Protein AF-A0A3P9DV36-F1 (afdb_monomer)

Nearest PDB structures (foldseek):
  5wjq-assembly1_D  TM=7.006E-01  e=1.259E-24  Mus musculus
  5v3j-assembly2_F  TM=6.143E-01  e=1.283E-23  Mus musculus
  5v3g-assembly1_A  TM=7.057E-01  e=1.547E-16  Homo sapiens
  2i13-assembly1_A  TM=8.626E-01  e=9.243E-15  Mus musculus
  2i13-assembly2_B  TM=9.226E-01  e=1.730E-13  Mus musculus

Sequence (529 aa):
KMAALHVQGCQLPDMLTMWRPANDQDEIYLCGTCGKKFNTAKNLNRHMKIHTGEKPHCCSTCGKRFHRKSHLTRHMQIHTGEKLHSCSTCGKRFNRKEHLKMHMEYHTGEKRYSCITCGKRYNVKSSLETHMKIHTSEKSHCCTTCGKSFSQKGQLNSHMRIHTGEKPHCCSTCGKRFTLKIYLTEHMKIHTGEKPHCCTTCGKSFSQKGQLNSHMRIHTGEKPYFCSICGERFNVVTNLKIHMKSHTSEKPHSCSTCGKRFSRKAHLTRHIQIHTGEKPHSCTTCGKSFIQKGQLNSHMRIHTSEKPYFCSICGERFNVVTNLKIHMKSHTSEKPHSCSTCGKRFSRKSHLTRHIQIHTGEKPHSCTTCGKSFIQKGQLNSHMRIHTSEKPYFCSICGERFNVVTNLKIHMKIHTSEKPHSCSTCGKRFSRKSHLTRHIQIHTGEKSHSCSTSRKRFTRKKYLNEHARIHAGEKPHSCSTCGKRFTIKAYLNEHMKIHTGEKPHSCDTCGKSFSQKGHLNRHVRIHTG

Secondary structure (DSSP, 8-state):
-------PPPPPPP-----PPSSSS---EE-TTT--EESSHHHHHHHHHHHS----EE-TTT--EESSHHHHHHHHHHHS----EE-TTT--EESSHHHHHHHHHHHS----EE-TTT--EESSHHHHHHHHTTTS-TT-EE-TTT--EESSHHHHHHHHHHHH----EE-TTT--EESSHHHHHHHHHHHH----EE-TTT--EESSHHHHHHHHHHHH----EE-TTT--EESSHHHHHHHHHHHS----EE-TTT--EESSHHHHHHHHHHHH----EE-TTT--EESSHHHHHHHHHHHS----EE-TTT--EESSHHHHHHHHHHHS----EE-TTT--EESSHHHHHHHHHHHH----EE-TTT--EESSHHHHHHHHHHHS----EE-TTT--EESSHHHHHHHHHHHT----EE-TTT--EESSHHHHHHHHHHHS----EE-SSSS-EESSHHHHHHHHHHHTT---EE-TTT--EESSHHHHHHHHHHHH----EE-TTT--EESSHHHHHHHHHHHH-

Solvent-accessible surface area (backbone atoms only — not comparable to full-atom values): 32040 Å² total; per-residue (Å²): 137,87,82,86,79,84,85,80,87,80,84,86,78,92,83,79,88,84,81,88,79,87,88,78,101,68,68,71,34,67,37,91,89,74,71,48,78,22,80,36,67,70,56,39,59,63,49,49,36,66,77,71,63,51,44,87,33,65,36,90,89,77,69,54,61,23,78,39,63,71,59,38,59,60,50,49,36,68,78,70,62,56,42,85,33,64,38,91,89,75,66,54,60,23,80,41,66,68,59,40,54,64,49,51,38,65,78,72,64,60,45,81,35,62,39,86,91,77,68,54,65,23,83,44,66,70,57,38,57,46,51,50,25,59,78,66,63,68,76,38,32,63,37,90,90,75,71,53,71,24,68,41,63,70,56,35,59,60,52,48,28,70,78,73,64,49,42,84,35,65,38,90,89,77,66,53,62,22,73,44,64,69,59,41,60,58,52,48,32,68,77,73,63,51,39,89,32,63,36,90,90,76,69,54,59,24,77,41,66,71,57,39,58,48,50,52,28,67,79,73,63,48,44,89,41,64,38,92,86,79,66,54,66,24,58,44,67,68,59,44,60,58,51,52,40,67,74,70,68,52,36,86,35,63,38,88,91,75,66,55,60,25,77,43,65,71,59,39,58,60,49,50,30,66,77,74,63,54,38,89,32,65,35,87,90,77,69,56,58,23,78,42,64,70,56,36,58,50,51,51,28,66,79,70,65,47,45,88,40,64,39,91,87,80,62,54,64,23,63,46,67,68,57,46,58,60,50,51,38,66,75,70,68,51,39,86,37,65,37,88,90,76,65,55,60,24,72,42,65,71,58,41,58,61,51,49,33,69,77,72,64,54,40,88,31,63,37,89,90,77,66,55,58,23,77,43,65,70,55,39,59,52,51,50,29,67,79,70,66,45,46,88,42,61,41,92,85,77,63,54,66,26,62,47,68,68,59,45,60,59,52,51,34,62,80,68,64,47,44,86,36,64,37,90,90,76,63,55,62,24,71,41,66,70,58,41,57,60,51,49,34,65,79,69,64,51,46,85,33,70,47,90,92,43,96,56,61,22,74,41,66,67,59,43,54,56,53,50,27,64,80,68,68,47,48,86,39,66,39,90,90,77,62,55,65,26,71,45,67,67,59,45,57,58,54,49,30,68,78,71,66,47,42,88,32,64,37,92,89,76,65,55,61,24,69,43,66,68,59,38,55,58,52,53,43,71,78,68,109

Foldseek 3Di:
DDDDDDDDDDDDDDDDDQDDDDDDPFRWDAAPVPGDTDRDPVVNVLVVCVVVVDFPDADPVPRDGHSDPVVNVLVVCVVVVDQPDADPVPRDGHSDPVVSVLVVCVVVVCQPDADPVPRDGHSDPVVSVLVVCQVPVVDWDADPVPGDTDSDPVVSVLVVCVVVVDFPAADPPPRDGHSDPVVSVLVVCVVVVDFPAADPVPRDGHSDPVVSVLVVCVVVVDFPDADPPPRDGHSDVVVNVLVVLVVVVPQVAADPVPRDGHSDPVVNVLVVCVVVVDFPAADPVPRDGHSDPVVNQLVVCVVVVDFPDADPPPRDGHSDVVVNVLVVLVVVVDQVAADPVPRDGHSDPVVNVLVVCVVVVDFPAADPVPRDGHSDPVVNVLVVCVVVVDFPDADPPPRDGHSDVVVNVLVVCVVVVDQPDADPVPRDGHSDPVVNVLVVCVVVVDQPAQAPVDRDGHSDPVVSVLVVCVVVVDFPDADPPPRDTHSDVVVSVLVVCVVVVDFPDADPVPRDTHSDVVVSVVVVVVVVD

pLDDT: mean 76.86, std 12.37, range [27.02, 90.94]

InterPro domains:
  IPR013087 Zinc finger C2H2-type [PF00096] (29-51)
  IPR013087 Zinc finger C2H2-type [PF00096] (59-79)
  IPR013087 Zinc finger C2H2-type [PF00096] (85-107)
  IPR013087 Zinc finger C2H2-type [PF00096] (113-135)
  IPR013087 Zinc finger C2H2-type [PF00096] (143-163)
  IPR013087 Zinc finger C2H2-type [PF00096] (171-191)
  IPR013087 Zinc finger C2H2-type [PF00096] (199-219)
  IPR013087 Zinc finger C2H2-type [PF00096] (225-247)
  IPR013087 Zinc finger C2H2-type [PF00096] (253-275)
  IPR013087 Zinc finger C2H2-type [PF00096] (281-303)
  IPR013087 Zinc finger C2H2-type [PF00096] (309-331)
  IPR013087 Zinc finger C2H2-type [PF00096] (337-359)
  IPR013087 Zinc finger C2H2-type [PF00096] (365-387)
  IPR013087 Zinc finger C2H2-type [PF00096] (393-415)
  IPR013087 Zinc finger C2H2-type [PF00096] (421-443)
  IPR013087 Zinc finger C2H2-type [PF00096] (477-499)
  IPR013087 Zinc finger C2H2-type [PF00096] (505-527)
  IPR013087 Zinc finger C2H2-type [PS00028] (31-51)
  IPR013087 Zinc finger C2H2-type [PS00028] (58-79)
  IPR013087 Zinc finger C2H2-type [PS00028] (87-107)

Structure (mmCIF, N/CA/C/O backbone):
data_AF-A0A3P9DV36-F1
#
_entry.id   AF-A0A3P9DV36-F1
#
loop_
_atom_site.group_PDB
_atom_site.id
_atom_site.type_symbol
_atom_site.label_atom_id
_atom_site.label_alt_id
_atom_site.label_comp_id
_atom_site.label_asym_id
_atom_site.label_entity_id
_atom_site.label_seq_id
_atom_site.pdbx_PDB_ins_code
_atom_site.Cartn_x
_atom_site.Cartn_y
_atom_site.Cartn_z
_atom_site.occupancy
_atom_site.B_iso_or_equiv
_atom_site.auth_seq_id
_atom_site.auth_comp_id
_atom_site.auth_asym_id
_atom_site.auth_atom_id
_atom_site.pdbx_PDB_model_num
ATOM 1 N N . LYS A 1 1 ? 20.690 34.496 -76.969 1.00 40.03 1 LYS A N 1
ATOM 2 C CA . LYS A 1 1 ? 22.115 34.127 -77.153 1.00 40.03 1 LYS A CA 1
ATOM 3 C C . LYS A 1 1 ? 22.240 32.619 -76.999 1.00 40.03 1 LYS A C 1
ATOM 5 O O . LYS A 1 1 ? 22.303 32.119 -75.885 1.00 40.03 1 LYS A O 1
ATOM 10 N N . MET A 1 2 ? 22.131 31.919 -78.126 1.00 30.75 2 MET A N 1
ATOM 11 C CA . MET A 1 2 ? 22.403 30.490 -78.242 1.00 30.75 2 MET A CA 1
ATOM 12 C C . MET A 1 2 ? 23.916 30.276 -78.165 1.00 30.75 2 MET A C 1
ATOM 14 O O . MET A 1 2 ? 24.657 31.028 -78.791 1.00 30.75 2 MET A O 1
ATOM 18 N N . ALA A 1 3 ? 24.363 29.274 -77.414 1.00 30.30 3 ALA A N 1
ATOM 19 C CA . ALA A 1 3 ? 25.736 28.791 -77.460 1.00 30.30 3 ALA A CA 1
ATOM 20 C C . ALA A 1 3 ? 25.689 27.317 -77.867 1.00 30.30 3 ALA A C 1
ATOM 22 O O . ALA A 1 3 ? 25.393 26.436 -77.061 1.00 30.30 3 ALA A O 1
ATOM 23 N N . ALA A 1 4 ? 25.911 27.091 -79.160 1.00 29.53 4 ALA A N 1
ATOM 24 C CA . ALA A 1 4 ? 26.224 25.794 -79.728 1.00 29.53 4 ALA A CA 1
ATOM 25 C C . ALA A 1 4 ? 27.660 25.424 -79.329 1.00 29.53 4 ALA A C 1
ATOM 27 O O . ALA A 1 4 ? 28.569 26.238 -79.480 1.00 29.53 4 ALA A O 1
ATOM 28 N N . LEU A 1 5 ? 27.868 24.204 -78.833 1.00 31.28 5 LEU A N 1
ATOM 29 C CA . LEU A 1 5 ? 29.197 23.617 -78.694 1.00 31.28 5 LEU A CA 1
ATOM 30 C C . LEU A 1 5 ? 29.317 22.453 -79.675 1.00 31.28 5 LEU A C 1
ATOM 32 O O . LEU A 1 5 ? 28.554 21.490 -79.638 1.00 31.28 5 LEU A O 1
ATOM 36 N N . HIS A 1 6 ? 30.274 22.632 -80.578 1.00 27.86 6 HIS A N 1
ATOM 37 C CA . HIS A 1 6 ? 30.703 21.735 -81.636 1.00 27.86 6 HIS A CA 1
ATOM 38 C C . HIS A 1 6 ? 31.051 20.341 -81.093 1.00 27.86 6 HIS A C 1
ATOM 40 O O . HIS A 1 6 ? 31.859 20.201 -80.177 1.00 27.86 6 HIS A O 1
ATOM 46 N N . VAL A 1 7 ? 30.484 19.304 -81.711 1.00 32.34 7 VAL A N 1
ATOM 47 C CA . VAL A 1 7 ? 30.941 17.917 -81.586 1.00 32.34 7 VAL A CA 1
ATOM 48 C C . VAL A 1 7 ? 32.097 17.727 -82.569 1.00 32.34 7 VAL A C 1
ATOM 50 O O . VAL A 1 7 ? 31.878 17.723 -83.778 1.00 32.34 7 VAL A O 1
ATOM 53 N N . GLN A 1 8 ? 33.324 17.589 -82.064 1.00 30.95 8 GLN A N 1
ATOM 54 C CA . GLN A 1 8 ? 34.452 17.057 -82.833 1.00 30.95 8 GLN A CA 1
ATOM 55 C C . GLN A 1 8 ? 34.438 15.529 -82.735 1.00 30.95 8 GLN A C 1
ATOM 57 O O . GLN A 1 8 ? 34.389 14.960 -81.643 1.00 30.95 8 GLN A O 1
ATOM 62 N N . GLY A 1 9 ? 34.431 14.875 -83.897 1.00 30.11 9 GLY A N 1
ATOM 63 C CA . GLY A 1 9 ? 34.486 13.426 -84.029 1.00 30.11 9 GLY A CA 1
ATOM 64 C C . GLY A 1 9 ? 35.858 12.873 -83.650 1.00 30.11 9 GLY A C 1
ATOM 65 O O . GLY A 1 9 ? 36.881 13.362 -84.119 1.00 30.11 9 GLY A O 1
ATOM 66 N N . CYS A 1 10 ? 35.865 11.817 -82.838 1.00 27.59 10 CYS A N 1
ATOM 67 C CA . CYS A 1 10 ? 37.030 10.961 -82.646 1.00 27.59 10 CYS A CA 1
ATOM 68 C C . CYS A 1 10 ? 36.866 9.700 -83.499 1.00 27.59 10 CYS A C 1
ATOM 70 O O . CYS A 1 10 ? 35.887 8.964 -83.357 1.00 27.59 10 CYS A O 1
ATOM 72 N N . GLN A 1 11 ? 37.838 9.477 -84.380 1.00 27.86 11 GLN A N 1
ATOM 73 C CA . GLN A 1 11 ? 38.011 8.276 -85.192 1.00 27.86 11 GLN A CA 1
ATOM 74 C C . GLN A 1 11 ? 38.231 7.033 -84.303 1.00 27.86 11 GLN A C 1
ATOM 76 O O . GLN A 1 11 ? 38.903 7.097 -83.273 1.00 27.86 11 GLN A O 1
ATOM 81 N N . LEU A 1 12 ? 37.648 5.902 -84.709 1.00 27.02 12 LEU A N 1
ATOM 82 C CA . LEU A 1 12 ? 37.860 4.568 -84.133 1.00 27.02 12 LEU A CA 1
ATOM 83 C C . LEU A 1 12 ? 39.258 4.038 -84.510 1.00 27.02 12 LEU A C 1
ATOM 85 O O . LEU A 1 12 ? 39.561 4.017 -85.700 1.00 27.02 12 LEU A O 1
ATOM 89 N N . PRO A 1 13 ? 40.078 3.538 -83.567 1.00 31.84 13 PRO A N 1
ATOM 90 C CA . PRO A 1 13 ? 41.228 2.704 -83.901 1.00 31.84 13 PRO A CA 1
ATOM 91 C C . PRO A 1 13 ? 40.815 1.226 -83.964 1.00 31.84 13 PRO A C 1
ATOM 93 O O . PRO A 1 13 ? 40.221 0.700 -83.017 1.00 31.84 13 PRO A O 1
ATOM 96 N N . ASP A 1 14 ? 41.169 0.556 -85.061 1.00 38.69 14 ASP A N 1
ATOM 97 C CA . ASP A 1 14 ? 41.085 -0.899 -85.228 1.00 38.69 14 ASP A CA 1
ATOM 98 C C . ASP A 1 14 ? 41.823 -1.630 -84.090 1.00 38.69 14 ASP A C 1
ATOM 100 O O . ASP A 1 14 ? 43.015 -1.423 -83.860 1.00 38.69 14 ASP A O 1
ATOM 104 N N . MET A 1 15 ? 41.114 -2.496 -83.356 1.00 38.19 15 MET A N 1
ATOM 105 C CA . MET A 1 15 ? 41.644 -3.236 -82.198 1.00 38.19 15 MET A CA 1
ATOM 106 C C . MET A 1 15 ? 41.352 -4.737 -82.288 1.00 38.19 15 MET A C 1
ATOM 108 O O . MET A 1 15 ? 40.668 -5.317 -81.442 1.00 38.19 15 MET A O 1
ATOM 112 N N . LEU A 1 16 ? 41.905 -5.382 -83.312 1.00 34.47 16 LEU A N 1
ATOM 113 C CA . LEU A 1 16 ? 41.983 -6.838 -83.411 1.00 34.47 16 LEU A CA 1
ATOM 114 C C . LEU A 1 16 ? 43.430 -7.235 -83.712 1.00 34.47 16 LEU A C 1
ATOM 116 O O . LEU A 1 16 ? 43.839 -7.337 -84.861 1.00 34.47 16 LEU A O 1
ATOM 120 N N . THR A 1 17 ? 44.224 -7.458 -82.665 1.00 42.03 17 THR A N 1
ATOM 121 C CA . THR A 1 17 ? 45.534 -8.102 -82.800 1.00 42.03 17 THR A CA 1
ATOM 122 C C . THR A 1 17 ? 45.384 -9.602 -82.558 1.00 42.03 17 THR A C 1
ATOM 124 O O . THR A 1 17 ? 45.153 -10.057 -81.438 1.00 42.03 17 THR A O 1
ATOM 127 N N . MET A 1 18 ? 45.479 -10.377 -83.640 1.00 34.94 18 MET A N 1
ATOM 128 C CA . MET A 1 18 ? 45.598 -11.835 -83.604 1.00 34.94 18 MET A CA 1
ATOM 129 C C . MET A 1 18 ? 47.074 -12.201 -83.425 1.00 34.94 18 MET A C 1
ATOM 131 O O . MET A 1 18 ? 47.920 -11.751 -84.192 1.00 34.94 18 MET A O 1
ATOM 135 N N . TRP A 1 19 ? 47.391 -13.030 -82.432 1.00 36.00 19 TRP A N 1
ATOM 136 C CA . TRP A 1 19 ? 48.706 -13.661 -82.303 1.00 36.00 19 TRP A CA 1
ATOM 137 C C . TRP A 1 19 ? 48.514 -15.173 -82.431 1.00 36.00 19 TRP A C 1
ATOM 139 O O . TRP A 1 19 ? 47.775 -15.758 -81.642 1.00 36.00 19 TRP A O 1
ATOM 149 N N . ARG A 1 20 ? 49.132 -15.787 -83.449 1.00 33.75 20 ARG A N 1
ATOM 150 C CA . ARG A 1 20 ? 49.151 -17.242 -83.677 1.00 33.75 20 ARG A CA 1
ATOM 151 C C . ARG A 1 20 ? 50.341 -17.867 -82.939 1.00 33.75 20 ARG A C 1
ATOM 153 O O . ARG A 1 20 ? 51.472 -17.508 -83.261 1.00 33.75 20 ARG A O 1
ATOM 160 N N . PRO A 1 21 ? 50.131 -18.857 -82.061 1.00 33.56 21 PRO A N 1
ATOM 161 C CA . PRO A 1 21 ? 51.112 -19.899 -81.796 1.00 33.56 21 PRO A CA 1
ATOM 162 C C . PRO A 1 21 ? 50.777 -21.158 -82.611 1.00 33.56 21 PRO A C 1
ATOM 164 O O . PRO A 1 21 ? 49.611 -21.468 -82.857 1.00 33.56 21 PRO A O 1
ATOM 167 N N . ALA A 1 22 ? 51.815 -21.868 -83.045 1.00 39.56 22 ALA A N 1
ATOM 168 C CA . ALA A 1 22 ? 51.717 -23.130 -83.768 1.00 39.56 22 ALA A CA 1
ATOM 169 C C . ALA A 1 22 ? 51.106 -24.245 -82.888 1.00 39.56 22 ALA A C 1
ATOM 171 O O . ALA A 1 22 ? 51.552 -24.436 -81.762 1.00 39.56 22 ALA A O 1
ATOM 172 N N . ASN A 1 23 ? 50.098 -24.937 -83.441 1.00 41.41 23 ASN A N 1
ATOM 173 C CA . ASN A 1 23 ? 49.486 -26.221 -83.049 1.00 41.41 23 ASN A CA 1
ATOM 174 C C . ASN A 1 23 ? 49.361 -26.559 -81.548 1.00 41.41 23 ASN A C 1
ATOM 176 O O . ASN A 1 23 ? 50.260 -27.149 -80.965 1.00 41.41 23 ASN A O 1
ATOM 180 N N . ASP A 1 24 ? 48.208 -26.255 -80.944 1.00 37.56 24 ASP A N 1
ATOM 181 C CA . ASP A 1 24 ? 47.139 -27.235 -80.653 1.00 37.56 24 ASP A CA 1
ATOM 182 C C . ASP A 1 24 ? 45.943 -26.508 -79.991 1.00 37.56 24 ASP A C 1
ATOM 184 O O . ASP A 1 24 ? 46.072 -25.820 -78.982 1.00 37.56 24 ASP A O 1
ATOM 188 N N . GLN A 1 25 ? 44.789 -26.592 -80.654 1.00 50.28 25 GLN A N 1
ATOM 189 C CA . GLN A 1 25 ? 43.391 -26.326 -80.261 1.00 50.28 25 GLN A CA 1
ATOM 190 C C . GLN A 1 25 ? 42.961 -25.529 -78.998 1.00 50.28 25 GLN A C 1
ATOM 192 O O . GLN A 1 25 ? 41.899 -25.817 -78.460 1.00 50.28 25 GLN A O 1
ATOM 197 N N . ASP A 1 26 ? 43.630 -24.443 -78.597 1.00 48.97 26 ASP A N 1
ATOM 198 C CA . ASP A 1 26 ? 43.016 -23.429 -77.711 1.00 48.97 26 ASP A CA 1
ATOM 199 C C . ASP A 1 26 ? 43.502 -21.997 -78.031 1.00 48.97 26 ASP A C 1
ATOM 201 O O . ASP A 1 26 ? 44.499 -21.504 -77.499 1.00 48.97 26 ASP A O 1
ATOM 205 N N . GLU A 1 27 ? 42.779 -21.277 -78.900 1.00 62.41 27 GLU A N 1
ATOM 206 C CA . GLU A 1 27 ? 43.030 -19.849 -79.146 1.00 62.41 27 GLU A CA 1
ATOM 207 C C . GLU A 1 27 ? 42.742 -19.012 -77.880 1.00 62.41 27 GLU A C 1
ATOM 209 O O . GLU A 1 27 ? 41.593 -18.837 -77.457 1.00 62.41 27 GLU A O 1
ATOM 214 N N . ILE A 1 28 ? 43.792 -18.446 -77.273 1.00 71.25 28 ILE A N 1
ATOM 215 C CA . ILE A 1 28 ? 43.682 -17.543 -76.119 1.00 71.25 28 ILE A CA 1
ATOM 216 C C . ILE A 1 28 ? 43.656 -16.086 -76.596 1.00 71.25 28 ILE A C 1
ATOM 218 O O . ILE A 1 28 ? 44.649 -15.526 -77.049 1.00 71.25 28 ILE A O 1
ATOM 222 N N . TYR A 1 29 ? 42.519 -15.432 -76.396 1.00 72.81 29 TYR A N 1
ATOM 223 C CA . TYR A 1 29 ? 42.259 -14.035 -76.718 1.00 72.81 29 TYR A CA 1
ATOM 224 C C . TYR A 1 29 ? 42.662 -13.122 -75.552 1.00 72.81 29 TYR A C 1
ATOM 226 O O . TYR A 1 29 ? 42.182 -13.285 -74.427 1.00 72.81 29 TYR A O 1
ATOM 234 N N . LEU A 1 30 ? 43.517 -12.132 -75.797 1.00 72.12 30 LEU A N 1
ATOM 235 C CA . LEU A 1 30 ? 44.008 -11.192 -74.783 1.00 72.12 30 LEU A CA 1
ATOM 236 C C . LEU A 1 30 ? 43.308 -9.833 -74.887 1.00 72.12 30 LEU A C 1
ATOM 238 O O . LEU A 1 30 ? 43.121 -9.285 -75.967 1.00 72.12 30 LEU A O 1
ATOM 242 N N . CYS A 1 31 ? 42.941 -9.256 -73.743 1.00 77.56 31 CYS A N 1
ATOM 243 C CA . CYS A 1 31 ? 42.447 -7.883 -73.677 1.00 77.56 31 CYS A CA 1
ATOM 244 C C . CYS A 1 31 ? 43.613 -6.892 -73.662 1.00 77.56 31 CYS A C 1
ATOM 246 O O . CYS A 1 31 ? 44.310 -6.796 -72.652 1.00 77.56 31 CYS A O 1
ATOM 248 N N . GLY A 1 32 ? 43.773 -6.111 -74.733 1.00 68.12 32 GLY A N 1
ATOM 249 C CA . GLY A 1 32 ? 44.834 -5.102 -74.848 1.00 68.12 32 GLY A CA 1
ATOM 250 C C . GLY A 1 32 ? 44.795 -4.010 -73.769 1.00 68.12 32 GLY A C 1
ATOM 251 O O . GLY A 1 32 ? 45.822 -3.425 -73.457 1.00 68.12 32 GLY A O 1
ATOM 252 N N . THR A 1 33 ? 43.642 -3.768 -73.132 1.00 69.44 33 THR A N 1
ATOM 253 C CA . THR A 1 33 ? 43.477 -2.709 -72.117 1.00 69.44 33 THR A CA 1
ATOM 254 C C . THR A 1 33 ? 43.777 -3.157 -70.685 1.00 69.44 33 THR A C 1
ATOM 256 O O . THR A 1 33 ? 44.035 -2.323 -69.824 1.00 69.44 33 THR A O 1
ATOM 259 N N . CYS A 1 34 ? 43.696 -4.457 -70.371 1.00 74.62 34 CYS A N 1
ATOM 260 C CA . CYS A 1 34 ? 43.932 -4.938 -68.999 1.00 74.62 34 CYS A CA 1
ATOM 261 C C . CYS A 1 34 ? 44.621 -6.308 -68.896 1.00 74.62 34 CYS A C 1
ATOM 263 O O . CYS A 1 34 ? 44.583 -6.930 -67.833 1.00 74.62 34 CYS A O 1
ATOM 265 N N . GLY A 1 35 ? 45.162 -6.825 -70.002 1.00 74.25 35 GLY A N 1
ATOM 266 C CA . GLY A 1 35 ? 45.959 -8.056 -70.062 1.00 74.25 35 GLY A CA 1
ATOM 267 C C . GLY A 1 35 ? 45.212 -9.353 -69.731 1.00 74.25 35 GLY A C 1
ATOM 268 O O . GLY A 1 35 ? 45.836 -10.390 -69.518 1.00 74.25 35 GLY A O 1
ATOM 269 N N . LYS A 1 36 ? 43.874 -9.336 -69.642 1.00 76.25 36 LYS A N 1
ATOM 270 C CA . LYS A 1 36 ? 43.096 -10.529 -69.265 1.00 76.25 36 LYS A CA 1
ATOM 271 C C . LYS A 1 36 ? 42.999 -11.513 -70.428 1.00 76.25 36 LYS A C 1
ATOM 273 O O . LYS A 1 36 ? 42.638 -11.115 -71.532 1.00 76.25 36 LYS A O 1
ATOM 278 N N . LYS A 1 37 ? 43.276 -12.787 -70.138 1.00 79.62 37 LYS A N 1
ATOM 279 C CA . LYS A 1 37 ? 43.168 -13.924 -71.061 1.00 79.62 37 LYS A CA 1
ATOM 280 C C . LYS A 1 37 ? 41.731 -14.445 -71.112 1.00 79.62 37 LYS A C 1
ATOM 282 O O . LYS A 1 37 ? 41.082 -14.597 -70.075 1.00 79.62 37 LYS A O 1
ATOM 287 N N . PHE A 1 38 ? 41.249 -14.742 -72.310 1.00 78.94 38 PHE A N 1
ATOM 288 C CA . PHE A 1 38 ? 39.931 -15.298 -72.583 1.00 78.94 38 PHE A CA 1
ATOM 289 C C . PHE A 1 38 ? 40.069 -16.468 -73.545 1.00 78.94 38 PHE A C 1
ATOM 291 O O . PHE A 1 38 ? 40.829 -16.411 -74.493 1.00 78.94 38 PHE A O 1
ATOM 298 N N . ASN A 1 39 ? 39.287 -17.512 -73.326 1.00 78.00 39 ASN A N 1
ATOM 299 C CA . ASN A 1 39 ? 39.301 -18.723 -74.146 1.00 78.00 39 ASN A CA 1
ATOM 300 C C . ASN A 1 39 ? 38.466 -18.626 -75.435 1.00 78.00 39 ASN A C 1
ATOM 302 O O . ASN A 1 39 ? 38.388 -19.580 -76.187 1.00 78.00 39 ASN A O 1
ATOM 306 N N . THR A 1 40 ? 37.751 -17.519 -75.661 1.00 76.62 40 THR A N 1
ATOM 307 C CA . THR A 1 40 ? 36.955 -17.300 -76.882 1.00 76.62 40 THR A CA 1
ATOM 308 C C . THR A 1 40 ? 36.861 -15.808 -77.203 1.00 76.62 40 THR A C 1
ATOM 310 O O . THR A 1 40 ? 36.706 -14.983 -76.289 1.00 76.62 40 THR A O 1
ATOM 313 N N . ALA A 1 41 ? 36.830 -15.458 -78.495 1.00 73.12 41 ALA A N 1
ATOM 314 C CA . ALA A 1 41 ? 36.637 -14.083 -78.972 1.00 73.12 41 ALA A CA 1
ATOM 315 C C . ALA A 1 41 ? 35.368 -13.442 -78.387 1.00 73.12 41 ALA A C 1
ATOM 317 O O . ALA A 1 41 ? 35.352 -12.285 -77.969 1.00 73.12 41 ALA A O 1
ATOM 318 N N . LYS A 1 42 ? 34.289 -14.227 -78.262 1.00 76.75 42 LYS A N 1
ATOM 319 C CA . LYS A 1 42 ? 33.009 -13.799 -77.672 1.00 76.75 42 LYS A CA 1
ATOM 320 C C . LYS A 1 42 ? 33.150 -13.378 -76.205 1.00 76.75 42 LYS A C 1
ATOM 322 O O . LYS A 1 42 ? 32.475 -12.443 -75.761 1.00 76.75 42 LYS A O 1
ATOM 327 N N . ASN A 1 43 ? 34.005 -14.055 -75.437 1.00 75.00 43 ASN A N 1
ATOM 328 C CA . ASN A 1 43 ? 34.260 -13.720 -74.038 1.00 75.00 43 ASN A CA 1
ATOM 329 C C . ASN A 1 43 ? 35.116 -12.456 -73.905 1.00 75.00 43 ASN A C 1
ATOM 331 O O . ASN A 1 43 ? 34.801 -11.635 -73.036 1.00 75.00 43 ASN A O 1
ATOM 335 N N . LEU A 1 44 ? 36.105 -12.279 -74.791 1.00 75.56 44 LEU A N 1
ATOM 336 C CA . LEU A 1 44 ? 36.891 -11.051 -74.892 1.00 75.56 44 LEU A CA 1
ATOM 337 C C . LEU A 1 44 ? 36.002 -9.860 -75.291 1.00 75.56 44 LEU A C 1
ATOM 339 O O . LEU A 1 44 ? 35.911 -8.901 -74.531 1.00 75.56 44 LEU A O 1
ATOM 343 N N . ASN A 1 45 ? 35.227 -9.957 -76.376 1.00 72.69 45 ASN A N 1
ATOM 344 C CA . ASN A 1 45 ? 34.303 -8.898 -76.817 1.00 72.69 45 ASN A CA 1
ATOM 345 C C . ASN A 1 45 ? 33.268 -8.527 -75.745 1.00 72.69 45 ASN A C 1
ATOM 347 O O . ASN A 1 45 ? 32.929 -7.361 -75.544 1.00 72.69 45 ASN A O 1
ATOM 351 N N . ARG A 1 46 ? 32.783 -9.506 -74.973 1.00 74.25 46 ARG A N 1
ATOM 352 C CA . ARG A 1 46 ? 31.906 -9.241 -73.822 1.00 74.25 46 ARG A CA 1
ATOM 353 C C . ARG A 1 46 ? 32.627 -8.532 -72.673 1.00 74.25 46 ARG A C 1
ATOM 355 O O . ARG A 1 46 ? 31.979 -7.809 -71.917 1.00 74.25 46 ARG A O 1
ATOM 362 N N . HIS A 1 47 ? 33.916 -8.794 -72.487 1.00 76.12 47 HIS A N 1
ATOM 363 C CA . HIS A 1 47 ? 34.743 -8.118 -71.496 1.00 76.12 47 HIS A CA 1
ATOM 364 C C . HIS A 1 47 ? 35.084 -6.684 -71.920 1.00 76.12 47 HIS A C 1
ATOM 366 O O . HIS A 1 47 ? 35.024 -5.801 -71.067 1.00 76.12 47 HIS A O 1
ATOM 372 N N . MET A 1 48 ? 35.316 -6.431 -73.213 1.00 71.00 48 MET A N 1
ATOM 373 C CA . MET A 1 48 ? 35.587 -5.087 -73.747 1.00 71.00 48 MET A CA 1
ATOM 374 C C . MET A 1 48 ? 34.470 -4.081 -73.430 1.00 71.00 48 MET A C 1
ATOM 376 O O . MET A 1 48 ? 34.757 -2.921 -73.151 1.00 71.00 48 MET A O 1
ATOM 380 N N . LYS A 1 49 ? 33.214 -4.537 -73.301 1.00 74.88 49 LYS A N 1
ATOM 381 C CA . LYS A 1 49 ? 32.065 -3.714 -72.853 1.00 74.88 49 LYS A CA 1
ATOM 382 C C . LYS A 1 49 ? 32.201 -3.117 -71.446 1.00 74.88 49 LYS A C 1
ATOM 384 O O . LYS A 1 49 ? 31.413 -2.258 -71.056 1.00 74.88 49 LYS A O 1
ATOM 389 N N . ILE A 1 50 ? 33.155 -3.604 -70.649 1.00 70.75 50 ILE A N 1
ATOM 390 C CA . ILE A 1 50 ? 33.499 -3.025 -69.344 1.00 70.75 50 ILE A CA 1
ATOM 391 C C . ILE A 1 50 ? 34.354 -1.767 -69.537 1.00 70.75 50 ILE A C 1
ATOM 393 O O . ILE A 1 50 ? 34.132 -0.789 -68.829 1.00 70.75 50 ILE A O 1
ATOM 397 N N . HIS A 1 51 ? 35.277 -1.787 -70.502 1.00 68.50 51 HIS A N 1
ATOM 398 C CA . HIS A 1 51 ? 36.177 -0.672 -70.807 1.00 68.50 51 HIS A CA 1
ATOM 399 C C . HIS A 1 51 ? 35.476 0.424 -71.609 1.00 68.50 51 HIS A C 1
ATOM 401 O O . HIS A 1 51 ? 35.633 1.596 -71.295 1.00 68.50 51 HIS A O 1
ATOM 407 N N . THR A 1 52 ? 34.616 0.056 -72.562 1.00 68.44 52 THR A N 1
ATOM 408 C CA . THR A 1 52 ? 33.815 1.026 -73.335 1.00 68.44 52 THR A CA 1
ATOM 409 C C . THR A 1 52 ? 32.635 1.608 -72.548 1.00 68.44 52 THR A C 1
ATOM 411 O O . THR A 1 52 ? 31.946 2.507 -73.017 1.00 68.44 52 THR A O 1
ATOM 414 N N . GLY A 1 53 ? 32.347 1.082 -71.351 1.00 65.69 53 GLY A N 1
ATOM 415 C CA . GLY A 1 53 ? 31.232 1.530 -70.514 1.00 65.69 53 GLY A CA 1
ATOM 416 C C . GLY A 1 53 ? 29.836 1.178 -71.050 1.00 65.69 53 GLY A C 1
ATOM 417 O O . GLY A 1 53 ? 28.837 1.482 -70.389 1.00 65.69 53 GLY A O 1
ATOM 418 N N . GLU A 1 54 ? 29.735 0.493 -72.192 1.00 67.62 54 GLU A N 1
ATOM 419 C CA . GLU A 1 54 ? 28.469 0.141 -72.833 1.00 67.62 54 GLU A CA 1
ATOM 420 C C . GLU A 1 54 ? 27.604 -0.754 -71.941 1.00 67.62 54 GLU A C 1
ATOM 422 O O . GLU A 1 54 ? 27.930 -1.912 -71.671 1.00 67.62 54 GLU A O 1
ATOM 427 N N . LYS A 1 55 ? 26.437 -0.251 -71.522 1.00 75.25 55 LYS A N 1
ATOM 428 C CA . LYS A 1 55 ? 25.423 -1.001 -70.757 1.00 75.25 55 LYS A CA 1
ATOM 429 C C . LYS A 1 55 ? 24.125 -1.112 -71.572 1.00 75.25 55 LYS A C 1
ATOM 431 O O . LYS A 1 55 ? 23.208 -0.313 -71.349 1.00 75.25 55 LYS A O 1
ATOM 436 N N . PRO A 1 56 ? 24.018 -2.073 -72.513 1.00 75.44 56 PRO A N 1
ATOM 437 C CA . PRO A 1 56 ? 22.903 -2.146 -73.464 1.00 75.44 56 PRO A CA 1
ATOM 438 C C . PRO A 1 56 ? 21.557 -2.484 -72.818 1.00 75.44 56 PRO A C 1
ATOM 440 O O . PRO A 1 56 ? 20.509 -2.207 -73.382 1.00 75.44 56 PRO A O 1
ATOM 443 N N . HIS A 1 57 ? 21.564 -3.093 -71.632 1.00 77.38 57 HIS A N 1
ATOM 444 C CA . HIS A 1 57 ? 20.349 -3.616 -71.017 1.00 77.38 57 HIS A CA 1
ATOM 445 C C . HIS A 1 57 ? 19.882 -2.701 -69.886 1.00 77.38 57 HIS A C 1
ATOM 447 O O . HIS A 1 57 ? 20.530 -2.641 -68.843 1.00 77.38 57 HIS A O 1
ATOM 453 N N . CYS A 1 58 ? 18.766 -1.998 -70.075 1.00 72.12 58 CYS A N 1
ATOM 454 C CA . CYS A 1 58 ? 18.188 -1.086 -69.087 1.00 72.12 58 CYS A CA 1
ATOM 455 C C . CYS A 1 58 ? 17.051 -1.751 -68.296 1.00 72.12 58 CYS A C 1
ATOM 457 O O . CYS A 1 58 ? 16.242 -2.486 -68.857 1.00 72.12 58 CYS A O 1
ATOM 459 N N . CYS A 1 59 ? 16.984 -1.487 -66.993 1.00 74.81 59 CYS A N 1
ATOM 460 C CA . CYS A 1 59 ? 15.832 -1.821 -66.168 1.00 74.81 59 CYS A CA 1
ATOM 461 C C . CYS A 1 59 ? 14.748 -0.757 -66.330 1.00 74.81 59 CYS A C 1
ATOM 463 O O . CYS A 1 59 ? 14.941 0.381 -65.907 1.00 74.81 59 CYS A O 1
ATOM 465 N N . SER A 1 60 ? 13.595 -1.147 -66.871 1.00 71.38 60 SER A N 1
ATOM 466 C CA . SER A 1 60 ? 12.434 -0.267 -67.052 1.00 71.38 60 SER A CA 1
ATOM 467 C C . SER A 1 60 ? 11.863 0.271 -65.734 1.00 71.38 60 SER A C 1
ATOM 469 O O . SER A 1 60 ? 11.285 1.348 -65.721 1.00 71.38 60 SER A O 1
ATOM 471 N N . THR A 1 61 ? 12.063 -0.430 -64.613 1.00 66.75 61 THR A N 1
ATOM 472 C CA . THR A 1 61 ? 11.508 -0.044 -63.303 1.00 66.75 61 THR A CA 1
ATOM 473 C C . THR A 1 61 ? 12.377 0.950 -62.524 1.00 66.75 61 THR A C 1
ATOM 475 O O . THR A 1 61 ? 11.858 1.708 -61.715 1.00 66.75 61 THR A O 1
ATOM 478 N N . CYS A 1 62 ? 13.705 0.953 -62.702 1.00 67.38 62 CYS A N 1
ATOM 479 C CA . CYS A 1 62 ? 14.599 1.820 -61.910 1.00 67.38 62 CYS A CA 1
ATOM 480 C C . CYS A 1 62 ? 15.737 2.481 -62.700 1.00 67.38 62 CYS A C 1
ATOM 482 O O . CYS A 1 62 ? 16.656 3.041 -62.101 1.00 67.38 62 CYS A O 1
ATOM 484 N N . GLY A 1 63 ? 15.734 2.356 -64.029 1.00 70.88 63 GLY A N 1
ATOM 485 C CA . GLY A 1 63 ? 16.713 2.976 -64.925 1.00 70.88 63 GLY A CA 1
ATOM 486 C C . GLY A 1 63 ? 18.132 2.396 -64.852 1.00 70.88 63 GLY A C 1
ATOM 487 O O . GLY A 1 63 ? 19.026 2.853 -65.564 1.00 70.88 63 GLY A O 1
ATOM 488 N N . LYS A 1 64 ? 18.391 1.384 -64.008 1.00 70.06 64 LYS A N 1
ATOM 489 C CA . LYS A 1 64 ? 19.731 0.783 -63.887 1.00 70.06 64 LYS A CA 1
ATOM 490 C C . LYS A 1 64 ? 20.109 0.027 -65.155 1.00 70.06 64 LYS A C 1
ATOM 492 O O . LYS A 1 64 ? 19.375 -0.852 -65.603 1.00 70.06 64 LYS A O 1
ATOM 497 N N . ARG A 1 65 ? 21.293 0.327 -65.692 1.00 73.44 65 ARG A N 1
ATOM 498 C CA . ARG A 1 65 ? 21.825 -0.298 -66.909 1.00 73.44 65 ARG A CA 1
ATOM 499 C C . ARG A 1 65 ? 22.836 -1.405 -66.589 1.00 73.44 65 ARG A C 1
ATOM 501 O O . ARG A 1 65 ? 23.617 -1.293 -65.643 1.00 73.44 65 ARG A O 1
ATOM 508 N N . PHE A 1 66 ? 22.846 -2.463 -67.395 1.00 78.69 66 PHE A N 1
ATOM 509 C CA . PHE A 1 66 ? 23.665 -3.661 -67.228 1.00 78.69 66 PHE A CA 1
ATOM 510 C C . PHE A 1 66 ? 24.370 -4.048 -68.532 1.00 78.69 66 PHE A C 1
ATOM 512 O O . PHE A 1 66 ? 23.806 -3.956 -69.620 1.00 78.69 66 PHE A O 1
ATOM 519 N N . HIS A 1 67 ? 25.589 -4.574 -68.404 1.00 73.25 67 HIS A N 1
ATOM 520 C CA . HIS A 1 67 ? 26.384 -5.086 -69.529 1.00 73.25 67 HIS A CA 1
ATOM 521 C C . HIS A 1 67 ? 25.884 -6.440 -70.073 1.00 73.25 67 HIS A C 1
ATOM 523 O O . HIS A 1 67 ? 26.312 -6.875 -71.136 1.00 73.25 67 HIS A O 1
ATOM 529 N N . ARG A 1 68 ? 25.018 -7.153 -69.333 1.00 75.31 68 ARG A N 1
ATOM 530 C CA . ARG A 1 68 ? 24.507 -8.487 -69.708 1.00 75.31 68 ARG A CA 1
ATOM 531 C C . ARG A 1 68 ? 23.008 -8.606 -69.442 1.00 75.31 68 ARG A C 1
ATOM 533 O O . ARG A 1 68 ? 22.563 -8.253 -68.348 1.00 75.31 68 ARG A O 1
ATOM 540 N N . LYS A 1 69 ? 22.264 -9.208 -70.380 1.00 75.81 69 LYS A N 1
ATOM 541 C CA . LYS A 1 69 ? 20.827 -9.508 -70.229 1.00 75.81 69 LYS A CA 1
ATOM 542 C C . LYS A 1 69 ? 20.551 -10.360 -68.987 1.00 75.81 69 LYS A C 1
ATOM 544 O O . LYS A 1 69 ? 19.680 -10.013 -68.207 1.00 75.81 69 LYS A O 1
ATOM 549 N N . SER A 1 70 ? 21.374 -11.375 -68.710 1.00 76.19 70 SER A N 1
ATOM 550 C CA . SER A 1 70 ? 21.247 -12.211 -67.501 1.00 76.19 70 SER A CA 1
ATOM 551 C C . SER A 1 70 ? 21.396 -11.431 -66.187 1.00 76.19 70 SER A C 1
ATOM 553 O O . SER A 1 70 ? 20.779 -11.777 -65.181 1.00 76.19 70 SER A O 1
ATOM 555 N N . HIS A 1 71 ? 22.188 -10.354 -66.173 1.00 78.94 71 HIS A N 1
ATOM 556 C CA . HIS A 1 71 ? 22.317 -9.484 -65.004 1.00 78.94 71 HIS A CA 1
ATOM 557 C C . HIS A 1 71 ? 21.092 -8.589 -64.827 1.00 78.94 71 HIS A C 1
ATOM 559 O O . HIS A 1 71 ? 20.681 -8.386 -63.686 1.00 78.94 71 HIS A O 1
ATOM 565 N N . LEU A 1 72 ? 20.506 -8.111 -65.930 1.00 77.75 72 LEU A N 1
ATOM 566 C CA . LEU A 1 72 ? 19.228 -7.408 -65.914 1.00 77.75 72 LEU A CA 1
ATOM 567 C C . LEU A 1 72 ? 18.103 -8.340 -65.445 1.00 77.75 72 LEU A C 1
ATOM 569 O O . LEU A 1 72 ? 17.427 -8.001 -64.487 1.00 77.75 72 LEU A O 1
ATOM 573 N N . THR A 1 73 ? 17.956 -9.539 -66.016 1.00 75.25 73 THR A N 1
ATOM 574 C CA . THR A 1 73 ? 16.945 -10.529 -65.590 1.00 75.25 73 THR A CA 1
ATOM 575 C C . THR A 1 73 ? 17.057 -10.838 -64.095 1.00 75.25 73 THR A C 1
ATOM 577 O O . THR A 1 73 ? 16.069 -10.805 -63.370 1.00 75.25 73 THR A O 1
ATOM 580 N N . ARG A 1 74 ? 18.280 -11.032 -63.586 1.00 74.00 74 ARG A N 1
ATOM 581 C CA . ARG A 1 74 ? 18.531 -11.206 -62.147 1.00 74.00 74 ARG A CA 1
ATOM 582 C C . ARG A 1 74 ? 18.223 -9.955 -61.320 1.00 74.00 74 ARG A C 1
ATOM 584 O O . ARG A 1 74 ? 17.856 -10.061 -60.155 1.00 74.00 74 ARG A O 1
ATOM 591 N N . HIS A 1 75 ? 18.431 -8.768 -61.878 1.00 75.81 75 HIS A N 1
ATOM 592 C CA . HIS A 1 75 ? 18.069 -7.517 -61.225 1.00 75.81 75 HIS A CA 1
ATOM 593 C C . HIS A 1 75 ? 16.548 -7.327 -61.166 1.00 75.81 75 HIS A C 1
ATOM 595 O O . HIS A 1 75 ? 16.055 -6.860 -60.144 1.00 75.81 75 HIS A O 1
ATOM 601 N N . MET A 1 76 ? 15.806 -7.752 -62.194 1.00 69.75 76 MET A N 1
ATOM 602 C CA . MET A 1 76 ? 14.340 -7.683 -62.221 1.00 69.75 76 MET A CA 1
ATOM 603 C C . MET A 1 76 ? 13.692 -8.492 -61.090 1.00 69.75 76 MET A C 1
ATOM 605 O O . MET A 1 76 ? 12.679 -8.058 -60.554 1.00 69.75 76 MET A O 1
ATOM 609 N N . GLN A 1 77 ? 14.337 -9.567 -60.619 1.00 70.56 77 GLN A N 1
ATOM 610 C CA . GLN A 1 77 ? 13.907 -10.333 -59.435 1.00 70.56 77 GLN A CA 1
ATOM 611 C C . GLN A 1 77 ? 13.856 -9.498 -58.138 1.00 70.56 77 GLN A C 1
ATOM 613 O O . GLN A 1 77 ? 13.247 -9.909 -57.152 1.00 70.56 77 GLN A O 1
ATOM 618 N N . ILE A 1 78 ? 14.515 -8.331 -58.101 1.00 65.44 78 ILE A N 1
ATOM 619 C CA . ILE A 1 78 ? 14.439 -7.391 -56.972 1.00 65.44 78 ILE A CA 1
ATOM 620 C C . ILE A 1 78 ? 13.106 -6.632 -56.989 1.00 65.44 78 ILE A C 1
ATOM 622 O O . ILE A 1 78 ? 12.563 -6.365 -55.921 1.00 65.44 78 ILE A O 1
ATOM 626 N N . HIS A 1 79 ? 12.582 -6.317 -58.178 1.00 65.38 79 HIS A N 1
ATOM 627 C CA . HIS A 1 79 ? 11.324 -5.582 -58.351 1.00 65.38 79 HIS A CA 1
ATOM 628 C C . HIS A 1 79 ? 10.109 -6.500 -58.264 1.00 65.38 79 HIS A C 1
ATOM 630 O O . HIS A 1 79 ? 9.123 -6.138 -57.637 1.00 65.38 79 HIS A O 1
ATOM 636 N N . THR A 1 80 ? 10.198 -7.710 -58.824 1.00 63.75 80 THR A N 1
ATOM 637 C CA . THR A 1 80 ? 9.112 -8.704 -58.752 1.00 63.75 80 THR A CA 1
ATOM 638 C C . THR A 1 80 ? 9.029 -9.395 -57.388 1.00 63.75 80 THR A C 1
ATOM 640 O O . THR A 1 80 ? 8.040 -10.050 -57.078 1.00 63.75 80 THR A O 1
ATOM 643 N N . GLY A 1 81 ? 10.070 -9.280 -56.551 1.00 59.31 81 GLY A N 1
ATOM 644 C CA . GLY A 1 81 ? 10.132 -9.942 -55.244 1.00 59.31 81 GLY A CA 1
ATOM 645 C C . GLY A 1 81 ? 10.248 -11.471 -55.320 1.00 59.31 81 GLY A C 1
ATOM 646 O O . GLY A 1 81 ? 10.215 -12.141 -54.281 1.00 59.31 81 GLY A O 1
ATOM 647 N N . GLU A 1 82 ? 10.418 -12.032 -56.520 1.00 61.16 82 GLU A N 1
ATOM 648 C CA . GLU A 1 82 ? 10.486 -13.468 -56.769 1.00 61.16 82 GLU A CA 1
ATOM 649 C C . GLU A 1 82 ? 11.729 -14.085 -56.121 1.00 61.16 82 GLU A C 1
ATOM 651 O O . GLU A 1 82 ? 12.866 -13.992 -56.589 1.00 61.16 82 GLU A O 1
ATOM 656 N N . LYS A 1 83 ? 11.503 -14.761 -54.998 1.00 64.88 83 LYS A N 1
ATOM 657 C CA . LYS A 1 83 ? 12.501 -15.582 -54.316 1.00 64.88 83 LYS A CA 1
ATOM 658 C C . LYS A 1 83 ? 12.176 -17.049 -54.585 1.00 64.88 83 LYS A C 1
ATOM 660 O O . LYS A 1 83 ? 11.428 -17.676 -53.830 1.00 64.88 83 LYS A O 1
ATOM 665 N N . LEU A 1 84 ? 12.705 -17.559 -55.694 1.00 66.69 84 LEU A N 1
ATOM 666 C CA . LEU A 1 84 ? 12.412 -18.889 -56.252 1.00 66.69 84 LEU A CA 1
ATOM 667 C C . LEU A 1 84 ? 12.900 -20.053 -55.378 1.00 66.69 84 LEU A C 1
ATOM 669 O O . LEU A 1 84 ? 12.391 -21.160 -55.487 1.00 66.69 84 LEU A O 1
ATOM 673 N N . HIS A 1 85 ? 13.872 -19.820 -54.496 1.00 72.75 85 HIS A N 1
ATOM 674 C CA . HIS A 1 85 ? 14.511 -20.887 -53.731 1.00 72.75 85 HIS A CA 1
ATOM 675 C C . HIS A 1 85 ? 14.149 -20.779 -52.249 1.00 72.75 85 HIS A C 1
ATOM 677 O O . HIS A 1 85 ? 14.666 -19.914 -51.544 1.00 72.75 85 HIS A O 1
ATOM 683 N N . SER A 1 86 ? 13.257 -21.638 -51.760 1.00 65.75 86 SER A N 1
ATOM 684 C CA . SER A 1 86 ? 12.836 -21.681 -50.355 1.00 65.75 86 SER A CA 1
ATOM 685 C C . SER A 1 86 ? 13.623 -22.705 -49.542 1.00 65.75 86 SER A C 1
ATOM 687 O O . SER A 1 86 ? 13.887 -23.815 -49.991 1.00 65.75 86 SER A O 1
ATOM 689 N N . CYS A 1 87 ? 13.963 -22.336 -48.311 1.00 70.06 87 CYS A N 1
ATOM 690 C CA . CYS A 1 87 ? 14.472 -23.254 -47.304 1.00 70.06 87 CYS A CA 1
ATOM 691 C C . CYS A 1 87 ? 13.319 -24.065 -46.710 1.00 70.06 87 CYS A C 1
ATOM 693 O O . CYS A 1 87 ? 12.414 -23.483 -46.112 1.00 70.06 87 CYS A O 1
ATOM 695 N N . SER A 1 88 ? 13.387 -25.390 -46.824 1.00 65.69 88 SER A N 1
ATOM 696 C CA . SER A 1 88 ? 12.410 -26.317 -46.241 1.00 65.69 88 SER A CA 1
ATOM 697 C C . SER A 1 88 ? 12.394 -26.289 -44.708 1.00 65.69 88 SER A C 1
ATOM 699 O O . SER A 1 88 ? 11.347 -26.480 -44.107 1.00 65.69 88 SER A O 1
ATOM 701 N N . THR A 1 89 ? 13.523 -25.976 -44.062 1.00 59.59 89 THR A N 1
ATOM 702 C CA . THR A 1 89 ? 13.660 -26.010 -42.593 1.00 59.59 89 THR A CA 1
ATOM 703 C C . THR A 1 89 ? 13.146 -24.750 -41.886 1.00 59.59 89 THR A C 1
ATOM 705 O O . THR A 1 89 ? 12.688 -24.825 -40.752 1.00 59.59 89 THR A O 1
ATOM 708 N N . CYS A 1 90 ? 13.225 -23.566 -42.508 1.00 59.75 90 CYS A N 1
ATOM 709 C CA . CYS A 1 90 ? 12.797 -22.313 -41.855 1.00 59.75 90 CYS A CA 1
ATOM 710 C C . CYS A 1 90 ? 11.987 -21.356 -42.738 1.00 59.75 90 CYS A C 1
ATOM 712 O O . CYS A 1 90 ? 11.787 -20.196 -42.369 1.00 59.75 90 CYS A O 1
ATOM 714 N N . GLY A 1 91 ? 11.577 -21.796 -43.929 1.00 60.53 91 GLY A N 1
ATOM 715 C CA . GLY A 1 91 ? 10.723 -21.030 -44.840 1.00 60.53 91 GLY A CA 1
ATOM 716 C C . GLY A 1 91 ? 11.378 -19.793 -45.469 1.00 60.53 91 GLY A C 1
ATOM 717 O O . GLY A 1 91 ? 10.738 -19.077 -46.239 1.00 60.53 91 GLY A O 1
ATOM 718 N N . LYS A 1 92 ? 12.656 -19.502 -45.178 1.00 61.34 92 LYS A N 1
ATOM 719 C CA . LYS A 1 92 ? 13.364 -18.360 -45.776 1.00 61.34 92 LYS A CA 1
ATOM 720 C C . LYS A 1 92 ? 13.535 -18.561 -47.277 1.00 61.34 92 LYS A C 1
ATOM 722 O O . LYS A 1 92 ? 14.048 -19.586 -47.715 1.00 61.34 92 LYS A O 1
ATOM 727 N N . ARG A 1 93 ? 13.147 -17.552 -48.057 1.00 66.12 93 ARG A N 1
ATOM 728 C CA . ARG A 1 93 ? 13.242 -17.562 -49.520 1.00 66.12 93 ARG A CA 1
ATOM 729 C C . ARG A 1 93 ? 14.454 -16.760 -50.005 1.00 66.12 93 ARG A C 1
ATOM 731 O O . ARG A 1 93 ? 14.738 -15.674 -49.491 1.00 66.12 93 ARG A O 1
ATOM 738 N N . PHE A 1 94 ? 15.136 -17.277 -51.018 1.00 72.69 94 PHE A N 1
ATOM 739 C CA . PHE A 1 94 ? 16.347 -16.741 -51.631 1.00 72.69 94 PHE A CA 1
ATOM 740 C C . PHE A 1 9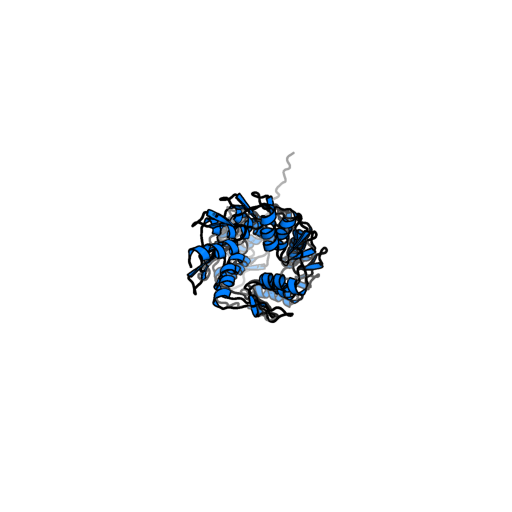4 ? 16.141 -16.574 -53.137 1.00 72.69 94 PHE A C 1
ATOM 742 O O . PHE A 1 94 ? 15.429 -17.341 -53.780 1.00 72.69 94 PHE A O 1
ATOM 749 N N . ASN A 1 95 ? 16.795 -15.566 -53.707 1.00 67.75 95 ASN A N 1
ATOM 750 C CA . ASN A 1 95 ? 16.789 -15.301 -55.148 1.00 67.75 95 ASN A CA 1
ATOM 751 C C . ASN A 1 95 ? 17.880 -16.076 -55.910 1.00 67.75 95 ASN A C 1
ATOM 753 O O . ASN A 1 95 ? 17.933 -16.019 -57.131 1.00 67.75 95 ASN A O 1
ATOM 757 N N . ARG A 1 96 ? 18.770 -16.790 -55.205 1.00 71.62 96 ARG A N 1
ATOM 758 C CA . ARG A 1 96 ? 19.832 -17.610 -55.806 1.00 71.62 96 ARG A CA 1
ATOM 759 C C . ARG A 1 96 ? 19.958 -18.950 -55.093 1.00 71.62 96 ARG A C 1
ATOM 761 O O . ARG A 1 96 ? 19.993 -18.984 -53.861 1.00 71.62 96 ARG A O 1
ATOM 768 N N . LYS A 1 97 ? 20.112 -20.025 -55.870 1.00 72.50 97 LYS A N 1
ATOM 769 C CA . LYS A 1 97 ? 20.341 -21.391 -55.371 1.00 72.50 97 LYS A CA 1
ATOM 770 C C . LYS A 1 97 ? 21.607 -21.491 -54.510 1.00 72.50 97 LYS A C 1
ATOM 772 O O . LYS A 1 97 ? 21.578 -22.130 -53.468 1.00 72.50 97 LYS A O 1
ATOM 777 N N . GLU A 1 98 ? 22.680 -20.790 -54.877 1.00 72.19 98 GLU A N 1
ATOM 778 C CA . GLU A 1 98 ? 23.926 -20.713 -54.089 1.00 72.19 98 GLU A CA 1
ATOM 779 C C . GLU A 1 98 ? 23.707 -20.106 -52.696 1.00 72.19 98 GLU A C 1
ATOM 781 O O . GLU A 1 98 ? 24.232 -20.604 -51.704 1.00 72.19 98 GLU A O 1
ATOM 786 N N . HIS A 1 99 ? 22.888 -19.053 -52.598 1.00 71.69 99 HIS A N 1
ATOM 787 C CA . HIS A 1 99 ? 22.566 -18.423 -51.316 1.00 71.69 99 HIS A CA 1
ATOM 788 C C . HIS A 1 99 ? 21.670 -19.314 -50.453 1.00 71.69 99 HIS A C 1
ATOM 790 O O . HIS A 1 99 ? 21.820 -19.309 -49.233 1.00 71.69 99 HIS A O 1
ATOM 796 N N . LEU A 1 100 ? 20.767 -20.087 -51.071 1.00 72.50 100 LEU A N 1
ATOM 797 C CA . LEU A 1 100 ? 20.024 -21.130 -50.368 1.00 72.50 100 LEU A CA 1
ATOM 798 C C . LEU A 1 100 ? 20.980 -22.222 -49.866 1.00 72.50 100 LEU A C 1
ATOM 800 O O . LEU A 1 100 ? 20.901 -22.568 -48.697 1.00 72.50 100 LEU A O 1
ATOM 804 N N . LYS A 1 101 ? 21.922 -22.705 -50.688 1.00 70.94 101 LYS A N 1
ATOM 805 C CA . LYS A 1 101 ? 22.919 -23.717 -50.287 1.00 70.94 101 LYS A CA 1
ATOM 806 C C . LYS A 1 101 ? 23.740 -23.257 -49.074 1.00 70.94 101 LYS A C 1
ATOM 808 O O . LYS A 1 101 ? 23.748 -23.940 -48.058 1.00 70.94 101 LYS A O 1
ATOM 813 N N . MET A 1 102 ? 24.293 -22.043 -49.124 1.00 64.06 102 MET A N 1
ATOM 814 C CA . MET A 1 102 ? 24.996 -21.411 -47.994 1.00 64.06 102 MET A CA 1
ATOM 815 C C . MET A 1 102 ? 24.089 -21.185 -46.769 1.00 64.06 102 MET A C 1
ATOM 817 O O . MET A 1 102 ? 24.551 -21.157 -45.630 1.00 64.06 102 MET A O 1
ATOM 821 N N . HIS A 1 103 ? 22.787 -20.976 -46.973 1.00 70.06 103 HIS A N 1
ATOM 822 C CA . HIS A 1 103 ? 21.832 -20.878 -45.875 1.00 70.06 103 HIS A CA 1
ATOM 823 C C . HIS A 1 103 ? 21.509 -22.241 -45.252 1.00 70.06 103 HIS A C 1
ATOM 825 O O . HIS A 1 103 ? 21.336 -22.305 -44.039 1.00 70.06 103 HIS A O 1
ATOM 831 N N . MET A 1 104 ? 21.445 -23.318 -46.039 1.00 64.69 104 MET A N 1
ATOM 832 C CA . MET A 1 104 ? 21.218 -24.671 -45.521 1.00 64.69 104 MET A CA 1
ATOM 833 C C . MET A 1 104 ? 22.363 -25.119 -44.601 1.00 64.69 104 MET A C 1
ATOM 835 O O . MET A 1 104 ? 22.102 -25.763 -43.590 1.00 64.69 104 MET A O 1
ATOM 839 N N . GLU A 1 105 ? 23.591 -24.655 -44.854 1.00 67.31 105 GLU A N 1
ATOM 840 C CA . GLU A 1 105 ? 24.760 -24.852 -43.975 1.00 67.31 105 GLU A CA 1
ATOM 841 C C . GLU A 1 105 ? 24.590 -24.227 -42.570 1.00 67.31 105 GLU A C 1
ATOM 843 O O . GLU A 1 105 ? 25.301 -24.576 -41.629 1.00 67.31 105 GLU A O 1
ATOM 848 N N . TYR A 1 106 ? 23.626 -23.313 -42.385 1.00 56.91 106 TYR A N 1
ATOM 849 C CA . TYR A 1 106 ? 23.263 -22.792 -41.062 1.00 56.91 106 TYR A CA 1
ATOM 850 C C . TYR A 1 106 ? 22.446 -23.797 -40.236 1.00 56.91 106 TYR A C 1
ATOM 852 O O . TYR A 1 106 ? 22.580 -23.808 -39.014 1.00 56.91 106 TYR A O 1
ATOM 860 N N . HIS A 1 107 ? 21.612 -24.623 -40.881 1.00 58.84 107 HIS A N 1
ATOM 861 C CA . HIS A 1 107 ? 20.778 -25.627 -40.202 1.00 58.84 107 HIS A CA 1
ATOM 862 C C . HIS A 1 107 ? 21.565 -26.885 -39.852 1.00 58.84 107 HIS A C 1
ATOM 864 O O . HIS A 1 107 ? 21.317 -27.481 -38.812 1.00 58.84 107 HIS A O 1
ATOM 870 N N . THR A 1 108 ? 22.544 -27.254 -40.678 1.00 61.62 108 THR A N 1
ATOM 871 C CA . THR A 1 108 ? 23.412 -28.415 -40.429 1.00 61.62 108 THR A CA 1
ATOM 872 C C . THR A 1 108 ? 24.527 -28.126 -39.420 1.00 61.62 108 THR A C 1
ATOM 874 O O . THR A 1 108 ? 25.218 -29.040 -38.989 1.00 61.62 108 THR A O 1
ATOM 877 N N . GLY A 1 109 ? 24.735 -26.860 -39.031 1.00 55.53 109 GLY A N 1
ATOM 878 C CA . GLY A 1 109 ? 25.777 -26.469 -38.073 1.00 55.53 109 GLY A CA 1
ATOM 879 C C . GLY A 1 109 ? 27.213 -26.563 -38.611 1.00 55.53 109 GLY A C 1
ATOM 880 O O . GLY A 1 109 ? 28.157 -26.215 -37.894 1.00 55.53 109 GLY A O 1
ATOM 881 N N . GLU A 1 110 ? 27.400 -26.958 -39.874 1.00 58.38 110 GLU A N 1
ATOM 882 C CA . GLU A 1 110 ? 28.701 -27.081 -40.536 1.00 58.38 110 GLU A CA 1
ATOM 883 C C . GLU A 1 110 ? 29.296 -25.713 -40.897 1.00 58.38 110 GLU A C 1
ATOM 885 O O . GLU A 1 110 ? 29.391 -25.296 -42.050 1.00 58.38 110 GLU A O 1
ATOM 890 N N . LYS A 1 111 ? 29.762 -24.979 -39.889 1.00 59.19 111 LYS A N 1
ATOM 891 C CA . LYS A 1 111 ? 30.630 -23.824 -40.124 1.00 59.19 111 LYS A CA 1
ATOM 892 C C . LYS A 1 111 ? 32.050 -24.323 -40.394 1.00 59.19 111 LYS A C 1
ATOM 894 O O . LYS A 1 111 ? 32.802 -24.567 -39.444 1.00 59.19 111 LYS A O 1
ATOM 899 N N . ARG A 1 112 ? 32.380 -24.505 -41.676 1.00 62.88 112 ARG A N 1
ATOM 900 C CA . ARG A 1 112 ? 33.647 -25.093 -42.162 1.00 62.88 112 ARG A CA 1
ATOM 901 C C . ARG A 1 112 ? 34.895 -24.278 -41.826 1.00 62.88 112 ARG A C 1
ATOM 903 O O . ARG A 1 112 ? 35.977 -24.837 -41.739 1.00 62.88 112 ARG A O 1
ATOM 910 N N . TYR A 1 113 ? 34.751 -22.972 -41.620 1.00 65.56 113 TYR A N 1
ATOM 911 C CA . TYR A 1 113 ? 35.886 -22.069 -41.448 1.00 65.56 113 TYR A CA 1
ATOM 912 C C . TYR A 1 113 ? 35.933 -21.546 -40.012 1.00 65.56 113 TYR A C 1
ATOM 914 O O . TYR A 1 113 ? 35.127 -20.699 -39.628 1.00 65.56 113 TYR A O 1
ATOM 922 N N . SER A 1 114 ? 36.857 -22.046 -39.196 1.00 59.41 114 SER A N 1
ATOM 923 C CA . SER A 1 114 ? 37.060 -21.606 -37.811 1.00 59.41 114 SER A CA 1
ATOM 924 C C . SER A 1 114 ? 38.286 -20.712 -37.673 1.00 59.41 114 SER A C 1
ATOM 926 O O . SER A 1 114 ? 39.344 -20.988 -38.229 1.00 59.41 114 SER A O 1
ATOM 928 N N . CYS A 1 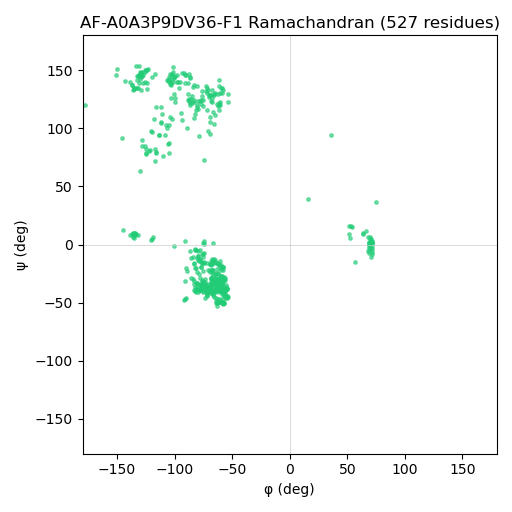115 ? 38.151 -19.648 -36.889 1.00 68.75 115 CYS A N 1
ATOM 929 C CA . CYS A 1 115 ? 39.280 -18.859 -36.426 1.00 68.75 115 CYS A CA 1
ATOM 930 C C . CYS A 1 115 ? 40.007 -19.621 -35.321 1.00 68.75 115 CYS A C 1
ATOM 932 O O . CYS A 1 115 ? 39.421 -19.881 -34.273 1.00 68.75 115 CYS A O 1
ATOM 934 N N . ILE A 1 116 ? 41.280 -19.930 -35.550 1.00 61.22 116 ILE A N 1
ATOM 935 C CA . ILE A 1 116 ? 42.135 -20.646 -34.595 1.00 61.22 116 ILE A CA 1
ATOM 936 C C . ILE A 1 116 ? 42.412 -19.777 -33.354 1.00 61.22 116 ILE A C 1
ATOM 938 O O . ILE A 1 116 ? 42.438 -20.282 -32.241 1.00 61.22 116 ILE A O 1
ATOM 942 N N . THR A 1 117 ? 42.507 -18.454 -33.518 1.00 61.25 117 THR A N 1
ATOM 943 C CA . THR A 1 117 ? 42.863 -17.516 -32.438 1.00 61.25 117 THR A CA 1
ATOM 944 C C . THR A 1 117 ? 41.732 -17.240 -31.441 1.00 61.25 117 THR A C 1
ATOM 946 O O . THR A 1 117 ? 41.994 -16.995 -30.271 1.00 61.25 117 THR A O 1
ATOM 949 N N . CYS A 1 118 ? 40.460 -17.239 -31.865 1.00 63.44 118 CYS A N 1
ATOM 950 C CA . CYS A 1 118 ? 39.336 -16.930 -30.960 1.00 63.44 118 CYS A CA 1
ATOM 951 C C . CYS A 1 118 ? 38.138 -17.883 -31.069 1.00 63.44 118 CYS A C 1
ATOM 953 O O . CYS A 1 118 ? 37.058 -17.586 -30.554 1.00 63.44 118 CYS A O 1
ATOM 955 N N . GLY A 1 119 ? 38.289 -18.995 -31.791 1.00 57.84 119 GLY A N 1
ATOM 956 C CA . GLY A 1 119 ? 37.270 -20.039 -31.927 1.00 57.84 119 GLY A CA 1
ATOM 957 C C . GLY A 1 119 ? 36.020 -19.635 -32.721 1.00 57.84 119 GLY A C 1
ATOM 958 O O . GLY A 1 119 ? 35.085 -20.426 -32.854 1.00 57.84 119 GLY A O 1
ATOM 959 N N . LYS A 1 120 ? 35.950 -18.412 -33.269 1.00 62.75 120 LYS A N 1
ATOM 960 C CA . LYS A 1 120 ? 34.778 -17.956 -34.033 1.00 62.75 120 LYS A CA 1
ATOM 961 C C . LYS A 1 120 ? 34.664 -18.706 -35.355 1.00 62.75 120 LYS A C 1
ATOM 963 O O . LYS A 1 120 ? 35.604 -18.746 -36.140 1.00 62.75 120 LYS A O 1
ATOM 968 N N . ARG A 1 121 ? 33.480 -19.261 -35.617 1.00 64.44 121 ARG A N 1
ATOM 969 C CA . ARG A 1 121 ? 33.193 -20.060 -36.814 1.00 64.44 121 ARG A CA 1
ATOM 970 C C . ARG A 1 121 ? 32.385 -19.270 -37.852 1.00 64.44 121 ARG A C 1
ATOM 972 O O . ARG A 1 121 ? 31.410 -18.597 -37.498 1.00 64.44 121 ARG A O 1
ATOM 979 N N . TYR A 1 122 ? 32.746 -19.433 -39.120 1.00 70.06 122 TYR A N 1
ATOM 980 C CA . TYR A 1 122 ? 32.213 -18.754 -40.300 1.00 70.06 122 TYR A CA 1
ATOM 981 C C . TYR A 1 122 ? 31.752 -19.777 -41.347 1.00 70.06 122 TYR A C 1
ATOM 983 O O . TYR A 1 122 ? 32.287 -20.881 -41.447 1.00 70.06 122 TYR A O 1
ATOM 991 N N . ASN A 1 123 ? 30.741 -19.400 -42.126 1.00 62.78 123 ASN A N 1
ATOM 992 C CA . ASN A 1 123 ? 30.197 -20.198 -43.228 1.00 62.78 123 ASN A CA 1
ATOM 993 C C . ASN A 1 123 ? 30.885 -19.903 -44.573 1.00 62.78 123 ASN A C 1
ATOM 995 O O . ASN A 1 123 ? 30.858 -20.732 -45.469 1.00 62.78 123 ASN A O 1
ATOM 999 N N . VAL A 1 124 ? 31.551 -18.750 -44.709 1.00 70.50 124 VAL A N 1
ATOM 1000 C CA . VAL A 1 124 ? 32.265 -18.358 -45.933 1.00 70.50 124 VAL A CA 1
ATOM 1001 C C . VAL A 1 124 ? 33.726 -18.053 -45.617 1.00 70.50 124 VAL A C 1
ATOM 1003 O O . VAL A 1 124 ? 34.009 -17.298 -44.683 1.00 70.50 124 VAL A O 1
ATOM 1006 N N . LYS A 1 125 ? 34.648 -18.581 -46.434 1.00 71.56 125 LYS A N 1
ATOM 1007 C CA . LYS A 1 125 ? 36.101 -18.373 -46.300 1.00 71.56 125 LYS A CA 1
ATOM 1008 C C . LYS A 1 125 ? 36.477 -16.888 -46.244 1.00 71.56 125 LYS A C 1
ATOM 1010 O O . LYS A 1 125 ? 37.170 -16.474 -45.323 1.00 71.56 125 LYS A O 1
ATOM 1015 N N . SER A 1 126 ? 35.905 -16.063 -47.125 1.00 72.38 126 SER A N 1
ATOM 1016 C CA . SER A 1 126 ? 36.136 -14.608 -47.144 1.00 72.38 126 SER A CA 1
ATOM 1017 C C . SER A 1 126 ? 35.731 -13.901 -45.845 1.00 72.38 126 SER A C 1
ATOM 1019 O O . SER A 1 126 ? 36.345 -12.912 -45.450 1.00 72.38 126 SER A O 1
ATOM 1021 N N . SER A 1 127 ? 34.720 -14.416 -45.135 1.00 70.44 127 SER A N 1
ATOM 1022 C CA . SER A 1 127 ? 34.309 -13.874 -43.834 1.00 70.44 127 SER A CA 1
ATOM 1023 C C . SER A 1 127 ? 35.323 -14.211 -42.742 1.00 70.44 127 SER A C 1
ATOM 1025 O O . SER A 1 127 ? 35.654 -13.333 -41.944 1.00 70.44 127 SER A O 1
ATOM 1027 N N . LEU A 1 128 ? 35.870 -15.433 -42.741 1.00 72.62 128 LEU A N 1
ATOM 1028 C CA . LEU A 1 128 ? 36.989 -15.790 -41.866 1.00 72.62 128 LEU A CA 1
ATOM 1029 C C . LEU A 1 128 ? 38.222 -14.938 -42.195 1.00 72.62 128 LEU A C 1
ATOM 1031 O O . LEU A 1 128 ? 38.785 -14.343 -41.288 1.00 72.62 128 LEU A O 1
ATOM 1035 N N . GLU A 1 129 ? 38.591 -14.791 -43.468 1.00 70.62 129 GLU A N 1
ATOM 1036 C CA . GLU A 1 129 ? 39.727 -13.958 -43.897 1.00 70.62 129 GLU A CA 1
ATOM 1037 C C . GLU A 1 129 ? 39.576 -12.499 -43.437 1.00 70.62 129 GLU A C 1
ATOM 1039 O O . GLU A 1 129 ? 40.516 -11.910 -42.909 1.00 70.62 129 GLU A O 1
ATOM 1044 N N . THR A 1 130 ? 38.379 -11.908 -43.554 1.00 67.38 130 THR A N 1
ATOM 1045 C CA . THR A 1 130 ? 38.127 -10.550 -43.029 1.00 67.38 130 THR A CA 1
ATOM 1046 C C . THR A 1 130 ? 38.170 -10.469 -41.505 1.00 67.38 130 THR A C 1
ATOM 1048 O O . THR A 1 130 ? 38.491 -9.417 -40.956 1.00 67.38 130 THR A O 1
ATOM 1051 N N . HIS A 1 131 ? 37.848 -11.561 -40.813 1.00 72.81 131 HIS A N 1
ATOM 1052 C CA . HIS A 1 131 ? 37.935 -11.640 -39.364 1.00 72.81 131 HIS A CA 1
ATOM 1053 C C . HIS A 1 131 ? 39.371 -11.838 -38.874 1.00 72.81 131 HIS A C 1
ATOM 1055 O O . HIS A 1 131 ? 39.741 -11.236 -37.869 1.00 72.81 131 HIS A O 1
ATOM 1061 N N . MET A 1 132 ? 40.179 -12.636 -39.576 1.00 67.81 132 MET A N 1
ATOM 1062 C CA . MET A 1 132 ? 41.579 -12.880 -39.222 1.00 67.81 132 MET A CA 1
ATOM 1063 C C . MET A 1 132 ? 42.397 -11.584 -39.212 1.00 67.81 132 MET A C 1
ATOM 1065 O O . MET A 1 132 ? 43.257 -11.431 -38.354 1.00 67.81 132 MET A O 1
ATOM 1069 N N . LYS A 1 133 ? 42.019 -10.594 -40.035 1.00 70.56 133 LYS A N 1
ATOM 1070 C CA . LYS A 1 133 ? 42.587 -9.230 -40.014 1.00 70.56 133 LYS A CA 1
ATOM 1071 C C . LYS A 1 133 ? 42.449 -8.506 -38.671 1.00 70.56 133 LYS A C 1
ATOM 1073 O O . LYS A 1 133 ? 43.154 -7.535 -38.435 1.00 70.56 133 LYS A O 1
ATOM 1078 N N . ILE A 1 134 ? 41.542 -8.941 -37.791 1.00 65.56 134 ILE A N 1
ATOM 1079 C CA . ILE A 1 134 ? 41.418 -8.394 -36.431 1.00 65.56 134 ILE A CA 1
ATOM 1080 C C . ILE A 1 134 ? 42.577 -8.875 -35.543 1.00 65.56 134 ILE A C 1
ATOM 1082 O O . ILE A 1 134 ? 42.992 -8.131 -34.662 1.00 65.56 134 ILE A O 1
ATOM 1086 N N . HIS A 1 135 ? 43.094 -10.087 -35.779 1.00 66.44 135 HIS A N 1
ATOM 1087 C CA . HIS A 1 135 ? 44.165 -10.697 -34.981 1.00 66.44 135 HIS A CA 1
ATOM 1088 C C . HIS A 1 135 ? 45.560 -10.391 -35.520 1.00 66.44 135 HIS A C 1
ATOM 1090 O O . HIS A 1 135 ? 46.498 -10.299 -34.741 1.00 66.44 135 HIS A O 1
ATOM 1096 N N . THR A 1 136 ? 45.706 -10.233 -36.837 1.00 62.38 136 THR A N 1
ATOM 1097 C CA . THR A 1 136 ? 47.021 -10.102 -37.485 1.00 62.38 136 THR A CA 1
ATOM 1098 C C . THR A 1 136 ? 47.521 -8.662 -37.620 1.00 62.38 136 THR A C 1
ATOM 1100 O O . THR A 1 136 ? 48.579 -8.462 -38.199 1.00 62.38 136 THR A O 1
ATOM 1103 N N . SER A 1 137 ? 46.796 -7.659 -37.104 1.00 55.97 137 SER A N 1
ATOM 1104 C CA . SER A 1 137 ? 47.141 -6.216 -37.111 1.00 55.97 137 SER A CA 1
ATOM 1105 C C . SER A 1 137 ? 47.403 -5.563 -38.482 1.00 55.97 137 SER A C 1
ATOM 1107 O O . SER A 1 137 ? 47.318 -4.343 -38.605 1.00 55.97 137 SER A O 1
ATOM 1109 N N . GLU A 1 138 ? 47.608 -6.329 -39.552 1.00 52.16 138 GLU A N 1
ATOM 1110 C CA . GLU A 1 138 ? 47.625 -5.844 -40.925 1.00 52.16 138 GLU A CA 1
ATOM 1111 C C . GLU A 1 138 ? 46.200 -5.464 -41.354 1.00 52.16 138 GLU A C 1
ATOM 1113 O O . GLU A 1 138 ? 45.387 -6.293 -41.776 1.00 52.16 138 GLU A O 1
ATOM 1118 N N . LYS A 1 139 ? 45.906 -4.160 -41.263 1.00 54.19 139 LYS A N 1
ATOM 1119 C CA . LYS A 1 139 ? 44.659 -3.496 -41.698 1.00 54.19 139 LYS A CA 1
ATOM 1120 C C . LYS A 1 139 ? 43.436 -3.710 -40.788 1.00 54.19 139 LYS A C 1
ATOM 1122 O O . LYS A 1 139 ? 42.308 -3.768 -41.288 1.00 54.19 139 LYS A O 1
ATOM 1127 N N . SER A 1 140 ? 43.613 -3.757 -39.466 1.00 60.19 140 SER A N 1
ATOM 1128 C CA . SER A 1 140 ? 42.505 -3.542 -38.522 1.00 60.19 140 SER A CA 1
ATOM 1129 C C . SER A 1 140 ? 42.288 -2.041 -38.279 1.00 60.19 140 SER A C 1
ATOM 1131 O O . SER A 1 140 ? 43.222 -1.256 -38.143 1.00 60.19 140 SER A O 1
ATOM 1133 N N . HIS A 1 141 ? 41.028 -1.604 -38.284 1.00 69.56 141 HIS A N 1
ATOM 1134 C CA . HIS A 1 141 ? 40.681 -0.211 -38.012 1.00 69.56 141 HIS A CA 1
ATOM 1135 C C . HIS A 1 141 ? 40.462 -0.045 -36.510 1.00 69.56 141 HIS A C 1
ATOM 1137 O O . HIS A 1 141 ? 39.403 -0.413 -35.998 1.00 69.56 141 HIS A O 1
ATOM 1143 N N . CYS A 1 142 ? 41.462 0.483 -35.810 1.00 67.06 142 CYS A N 1
ATOM 1144 C CA . CYS A 1 142 ? 41.463 0.624 -34.355 1.00 67.06 142 CYS A CA 1
ATOM 1145 C C . CYS A 1 142 ? 40.892 1.976 -33.912 1.00 67.06 142 CYS A C 1
ATOM 1147 O O . CYS A 1 142 ? 41.184 3.019 -34.495 1.00 67.06 142 CYS A O 1
ATOM 1149 N N . CYS A 1 143 ? 40.090 1.967 -32.850 1.00 73.81 143 CYS A N 1
ATOM 1150 C CA . CYS A 1 143 ? 39.681 3.185 -32.165 1.00 73.81 143 CYS A CA 1
ATOM 1151 C C . CYS A 1 143 ? 40.802 3.655 -31.239 1.00 73.81 143 CYS A C 1
ATOM 1153 O O . CYS A 1 143 ? 41.107 2.982 -30.256 1.00 73.81 143 CYS A O 1
ATOM 1155 N N . THR A 1 144 ? 41.362 4.830 -31.513 1.00 67.81 144 THR A N 1
ATOM 1156 C CA . THR A 1 144 ? 42.433 5.438 -30.708 1.00 67.81 144 THR A CA 1
ATOM 1157 C C . THR A 1 144 ? 41.983 5.805 -29.290 1.00 67.81 144 THR A C 1
ATOM 1159 O O . THR A 1 144 ? 42.795 5.814 -28.377 1.00 67.81 144 THR A O 1
ATOM 1162 N N . THR A 1 145 ? 40.684 6.043 -29.071 1.00 70.31 145 THR A N 1
ATOM 1163 C CA . THR A 1 145 ? 40.131 6.445 -27.764 1.00 70.31 145 THR A CA 1
ATOM 1164 C C . THR A 1 145 ? 39.842 5.271 -26.823 1.00 70.31 145 THR A C 1
ATOM 1166 O O . THR A 1 145 ? 39.868 5.440 -25.611 1.00 70.31 145 THR A O 1
ATOM 1169 N N . CYS A 1 146 ? 39.509 4.083 -27.340 1.00 67.62 146 CYS A N 1
ATOM 1170 C CA . CYS A 1 146 ? 39.097 2.951 -26.491 1.00 67.62 146 CYS A CA 1
ATOM 1171 C C . CYS A 1 146 ? 39.720 1.599 -26.868 1.00 67.62 146 CYS A C 1
ATOM 1173 O O . CYS A 1 146 ? 39.305 0.568 -26.337 1.00 67.62 146 CYS A O 1
ATOM 1175 N N . GLY A 1 147 ? 40.659 1.585 -27.817 1.00 66.19 147 GLY A N 1
ATOM 1176 C CA . GLY A 1 147 ? 41.413 0.397 -28.223 1.00 66.19 147 GLY A CA 1
ATOM 1177 C C . GLY A 1 147 ? 40.610 -0.667 -28.978 1.00 66.19 147 GLY A C 1
ATOM 1178 O O . GLY A 1 147 ? 41.124 -1.746 -29.247 1.00 66.19 147 GLY A O 1
ATOM 1179 N N . LYS A 1 148 ? 39.340 -0.416 -29.329 1.00 71.00 148 LYS A N 1
ATOM 1180 C CA . LYS A 1 148 ? 38.508 -1.407 -30.035 1.00 71.00 148 LYS A CA 1
ATOM 1181 C C . LYS A 1 148 ? 38.884 -1.515 -31.511 1.00 71.00 148 LYS A C 1
ATOM 1183 O O . LYS A 1 148 ? 38.853 -0.514 -32.225 1.00 71.00 148 LYS A O 1
ATOM 1188 N N . SER A 1 149 ? 39.132 -2.740 -31.969 1.00 69.19 149 SER A N 1
ATOM 1189 C CA . SER A 1 149 ? 39.472 -3.049 -33.363 1.00 69.19 149 SER A CA 1
ATOM 1190 C C . SER A 1 149 ? 38.255 -3.489 -34.172 1.00 69.19 149 SER A C 1
ATOM 1192 O O . SER A 1 149 ? 37.458 -4.325 -33.737 1.00 69.19 149 SER A O 1
ATOM 1194 N N . PHE A 1 150 ? 38.127 -2.943 -35.380 1.00 73.31 150 PHE A N 1
ATOM 1195 C CA . PHE A 1 150 ? 37.044 -3.238 -36.314 1.00 73.31 150 PHE A CA 1
ATOM 1196 C C . PHE A 1 150 ? 37.599 -3.820 -37.614 1.00 73.31 150 PHE A C 1
ATOM 1198 O O . PHE A 1 150 ? 38.642 -3.392 -38.108 1.00 73.31 150 PHE A O 1
ATOM 1205 N N . SER A 1 151 ? 36.869 -4.763 -38.213 1.00 69.56 151 SER A N 1
ATOM 1206 C CA . SER A 1 151 ? 37.256 -5.381 -39.489 1.00 69.56 151 SER A CA 1
ATOM 1207 C C . SER A 1 151 ? 37.025 -4.477 -40.706 1.00 69.56 151 SER A C 1
ATOM 1209 O O . SER A 1 151 ? 37.464 -4.808 -41.804 1.00 69.56 151 SER A O 1
ATOM 1211 N N . GLN A 1 152 ? 36.314 -3.351 -40.545 1.00 74.38 152 GLN A N 1
ATOM 1212 C CA . GLN A 1 152 ? 35.984 -2.418 -41.628 1.00 74.38 152 GLN A CA 1
ATOM 1213 C C . GLN A 1 152 ? 36.013 -0.957 -41.155 1.00 74.38 152 GLN A C 1
ATOM 1215 O O . GLN A 1 152 ? 35.486 -0.634 -40.087 1.00 74.38 152 GLN A O 1
ATOM 1220 N N . LYS A 1 153 ? 36.521 -0.048 -42.004 1.00 74.38 153 LYS A N 1
ATOM 1221 C CA . LYS A 1 153 ? 36.627 1.398 -41.715 1.00 74.38 153 LYS A CA 1
ATOM 1222 C C . LYS A 1 153 ? 35.279 2.036 -41.381 1.00 74.38 153 LYS A C 1
ATOM 1224 O O . LYS A 1 153 ? 35.177 2.828 -40.453 1.00 74.38 153 LYS A O 1
ATOM 1229 N N . GLY A 1 154 ? 34.217 1.652 -42.094 1.00 75.62 154 GLY A N 1
ATOM 1230 C CA . GLY A 1 154 ? 32.867 2.177 -41.856 1.00 75.62 154 GLY A CA 1
ATOM 1231 C C . GLY A 1 154 ? 32.308 1.845 -40.465 1.00 75.62 154 GLY A C 1
ATOM 1232 O O . GLY A 1 154 ? 31.550 2.637 -39.900 1.00 75.62 154 GLY A O 1
ATOM 1233 N N . GLN A 1 155 ? 32.709 0.707 -39.885 1.00 74.44 155 GLN A N 1
ATOM 1234 C CA . GLN A 1 155 ? 32.314 0.310 -38.530 1.00 74.44 155 GLN A CA 1
ATOM 1235 C C . GLN A 1 155 ? 33.078 1.107 -37.474 1.00 74.44 155 GLN A C 1
ATOM 1237 O O . GLN A 1 155 ? 32.455 1.577 -36.523 1.00 74.44 155 GLN A O 1
ATOM 1242 N N . LEU A 1 156 ? 34.381 1.334 -37.684 1.00 77.69 156 LEU A N 1
ATOM 1243 C CA . LEU A 1 156 ? 35.161 2.241 -36.846 1.00 77.69 156 LEU A CA 1
ATOM 1244 C C . LEU A 1 156 ? 34.569 3.657 -36.890 1.00 77.69 156 LEU A C 1
ATOM 1246 O O . LEU A 1 156 ? 34.271 4.213 -35.843 1.00 77.69 156 LEU A O 1
ATOM 1250 N N . ASN A 1 157 ? 34.301 4.212 -38.075 1.00 78.00 157 ASN A N 1
ATOM 1251 C CA . ASN A 1 157 ? 33.719 5.554 -38.210 1.00 78.00 157 ASN A CA 1
ATOM 1252 C C . ASN A 1 157 ? 32.360 5.670 -37.501 1.00 78.00 157 ASN A C 1
ATOM 1254 O O . ASN A 1 157 ? 32.073 6.663 -36.839 1.00 78.00 157 ASN A O 1
ATOM 1258 N N . SER A 1 158 ? 31.527 4.633 -37.604 1.00 76.75 158 SER A N 1
ATOM 1259 C CA . SER A 1 158 ? 30.255 4.558 -36.877 1.00 76.75 158 SER A CA 1
ATOM 1260 C C . SER A 1 158 ? 30.452 4.488 -35.360 1.00 76.75 158 SER A C 1
ATOM 1262 O O . SER A 1 158 ? 29.672 5.074 -34.612 1.00 76.75 158 SER A O 1
ATOM 1264 N N . HIS A 1 159 ? 31.486 3.778 -34.905 1.00 78.31 159 HIS A N 1
ATOM 1265 C CA . HIS A 1 159 ? 31.863 3.682 -33.499 1.00 78.31 159 HIS A CA 1
ATOM 1266 C C . HIS A 1 159 ? 32.420 5.002 -32.950 1.00 78.31 159 HIS A C 1
ATOM 1268 O O . HIS A 1 159 ? 32.057 5.379 -31.839 1.00 78.31 159 HIS A O 1
ATOM 1274 N N . MET A 1 160 ? 33.225 5.734 -33.727 1.00 75.12 160 MET A N 1
ATOM 1275 C CA . MET A 1 160 ? 33.809 7.017 -33.313 1.00 75.12 160 MET A CA 1
ATOM 1276 C C . MET A 1 160 ? 32.749 8.062 -32.948 1.00 75.12 160 MET A C 1
ATOM 1278 O O . MET A 1 160 ? 32.979 8.871 -32.055 1.00 75.12 160 MET A O 1
ATOM 1282 N N . ARG A 1 161 ? 31.543 7.972 -33.526 1.00 80.88 161 ARG A N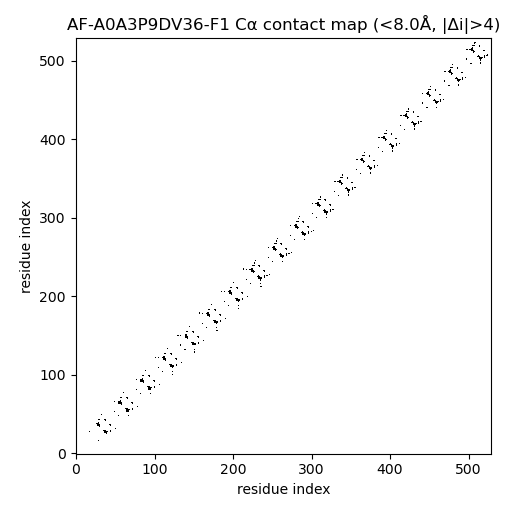 1
ATOM 1283 C CA . ARG A 1 161 ? 30.387 8.819 -33.166 1.00 80.88 161 ARG A CA 1
ATOM 1284 C C . ARG A 1 161 ? 29.929 8.676 -31.712 1.00 80.88 161 ARG A C 1
ATOM 1286 O O . ARG A 1 161 ? 29.190 9.519 -31.214 1.00 80.88 161 ARG A O 1
ATOM 1293 N N . ILE A 1 162 ? 30.324 7.600 -31.029 1.00 72.50 162 ILE A N 1
ATOM 1294 C CA . ILE A 1 162 ? 30.068 7.428 -29.593 1.00 72.50 162 ILE A CA 1
ATOM 1295 C C . ILE A 1 162 ? 30.949 8.383 -28.781 1.00 72.50 162 ILE A C 1
ATOM 1297 O O . ILE A 1 162 ? 30.469 8.938 -27.798 1.00 72.50 162 ILE A O 1
ATOM 1301 N N . HIS A 1 163 ? 32.196 8.595 -29.209 1.00 73.31 163 HIS A N 1
ATOM 1302 C CA . HIS A 1 163 ? 33.157 9.464 -28.525 1.00 73.31 163 HIS A CA 1
ATOM 1303 C C . HIS A 1 163 ? 32.958 10.932 -28.886 1.00 73.31 163 HIS A C 1
ATOM 1305 O O . HIS A 1 163 ? 32.988 11.781 -28.006 1.00 73.31 163 HIS A O 1
ATOM 1311 N N . THR A 1 164 ? 32.677 11.232 -30.156 1.00 75.00 164 THR A N 1
ATOM 1312 C CA . THR A 1 164 ? 32.430 12.614 -30.601 1.00 75.00 164 THR A CA 1
ATOM 1313 C C . THR A 1 164 ? 31.026 13.117 -30.257 1.00 75.00 164 THR A C 1
ATOM 1315 O O . THR A 1 164 ? 30.734 14.299 -30.396 1.00 75.00 164 THR A O 1
ATOM 1318 N N . GLY A 1 165 ? 30.117 12.228 -29.842 1.00 72.88 165 GLY A N 1
ATOM 1319 C CA . GLY A 1 165 ? 28.723 12.569 -29.550 1.00 72.88 165 GLY A CA 1
ATOM 1320 C C . GLY A 1 165 ? 27.877 12.910 -30.784 1.00 72.88 165 GLY A C 1
ATOM 1321 O O . GLY A 1 165 ? 26.690 13.223 -30.638 1.00 72.88 165 GLY A O 1
ATOM 1322 N N . GLU A 1 166 ? 28.439 12.816 -31.992 1.00 74.44 166 GLU A N 1
ATOM 1323 C CA . GLU A 1 166 ? 27.749 13.128 -33.240 1.00 74.44 166 GLU A CA 1
ATOM 1324 C C . GLU A 1 166 ? 26.538 12.219 -33.465 1.00 74.44 166 GLU A C 1
ATOM 1326 O O . GLU A 1 166 ? 26.628 10.991 -33.570 1.00 74.44 166 GLU A O 1
ATOM 1331 N N . LYS A 1 167 ? 25.365 12.840 -33.607 1.00 79.56 167 LYS A N 1
ATOM 1332 C CA . LYS A 1 167 ? 24.096 12.156 -33.878 1.00 79.56 167 LYS A CA 1
ATOM 1333 C C . LYS A 1 167 ? 23.453 12.739 -35.141 1.00 79.56 167 LYS A C 1
ATOM 1335 O O . LYS A 1 167 ? 22.588 13.618 -35.036 1.00 79.56 167 LYS A O 1
ATOM 1340 N N . PRO A 1 168 ? 23.877 12.286 -36.338 1.00 81.56 168 PRO A N 1
ATOM 1341 C CA . PRO A 1 168 ? 23.461 12.878 -37.612 1.00 81.56 168 PRO A CA 1
ATOM 1342 C C . PRO A 1 168 ? 21.978 12.675 -37.933 1.00 81.56 168 PRO A C 1
ATOM 1344 O O . PRO A 1 168 ? 21.406 13.412 -38.725 1.00 81.56 168 PRO A O 1
ATOM 1347 N N . HIS A 1 169 ? 21.340 11.667 -37.338 1.00 78.81 169 HIS A N 1
ATOM 1348 C CA . HIS A 1 169 ? 19.986 11.269 -37.707 1.00 78.81 169 HIS A CA 1
ATOM 1349 C C . HIS A 1 169 ? 18.974 11.794 -36.688 1.00 78.81 169 HIS A C 1
ATOM 1351 O O . HIS A 1 169 ? 18.915 11.292 -35.569 1.00 78.81 169 HIS A O 1
ATOM 1357 N N . CYS A 1 170 ? 18.184 12.799 -37.064 1.00 76.62 170 CYS A N 1
ATOM 1358 C CA . CYS A 1 170 ? 17.171 13.414 -36.205 1.00 76.62 170 CYS A CA 1
ATOM 1359 C C . CYS A 1 170 ? 15.774 12.829 -36.460 1.00 76.62 170 CYS A C 1
ATOM 1361 O O . CYS A 1 170 ? 15.396 12.580 -37.603 1.00 76.62 170 CYS A O 1
ATOM 1363 N N . CYS A 1 171 ? 15.004 12.621 -35.393 1.00 77.38 171 CYS A N 1
ATOM 1364 C CA . CYS A 1 171 ? 13.580 12.334 -35.470 1.00 77.38 171 CYS A CA 1
ATOM 1365 C C . CYS A 1 171 ? 12.801 13.634 -35.675 1.00 77.38 171 CYS A C 1
ATOM 1367 O O . CYS A 1 171 ? 12.823 14.503 -34.807 1.00 77.38 171 CYS A O 1
ATOM 1369 N N . SER A 1 172 ? 12.068 13.731 -36.783 1.00 77.19 172 SER A N 1
ATOM 1370 C CA . SER A 1 172 ? 11.225 14.889 -37.102 1.00 77.19 172 SER A CA 1
ATOM 1371 C C . SER A 1 172 ? 10.071 15.094 -36.115 1.00 77.19 172 SER A C 1
ATOM 1373 O O . SER A 1 172 ? 9.644 16.221 -35.916 1.00 77.19 172 SER A O 1
ATOM 1375 N N . THR A 1 173 ? 9.587 14.033 -35.460 1.00 74.75 173 THR A N 1
ATOM 1376 C CA . THR A 1 173 ? 8.421 14.097 -34.561 1.00 74.75 173 THR A CA 1
ATOM 1377 C C . THR A 1 173 ? 8.759 14.557 -33.140 1.00 74.75 173 THR A C 1
ATOM 1379 O O . THR A 1 173 ? 7.936 15.188 -32.491 1.00 74.75 173 THR A O 1
ATOM 1382 N N . CYS A 1 174 ? 9.939 14.221 -32.608 1.00 68.50 174 CYS A N 1
ATOM 1383 C CA . CYS A 1 174 ? 10.286 14.527 -31.209 1.00 68.50 174 CYS A CA 1
ATOM 1384 C C . CYS A 1 174 ? 11.690 15.111 -31.010 1.00 68.50 174 CYS A C 1
ATOM 1386 O O . CYS A 1 174 ? 12.166 15.194 -29.877 1.00 68.50 174 CYS A O 1
ATOM 1388 N N . GLY A 1 175 ? 12.394 15.436 -32.097 1.00 74.69 175 GLY A N 1
ATOM 1389 C CA . GLY A 1 175 ? 13.726 16.046 -32.071 1.00 74.69 175 GLY A CA 1
ATOM 1390 C C . GLY A 1 175 ? 14.853 15.138 -31.560 1.00 74.69 175 GLY A C 1
ATOM 1391 O O . GLY A 1 175 ? 16.007 15.560 -31.494 1.00 74.69 175 GLY A O 1
ATOM 1392 N N . LYS A 1 176 ? 14.571 13.880 -31.185 1.00 72.25 176 LYS A N 1
ATOM 1393 C CA . LYS A 1 176 ? 15.604 12.957 -30.689 1.00 72.25 176 LYS A CA 1
ATOM 1394 C C . LYS A 1 176 ? 16.590 12.591 -31.793 1.00 72.25 176 LYS A C 1
ATOM 1396 O O . LYS A 1 176 ? 16.192 12.195 -32.886 1.00 72.25 176 LYS A O 1
ATOM 1401 N N . ARG A 1 177 ? 17.885 12.665 -31.478 1.00 76.69 177 ARG A N 1
ATOM 1402 C CA . ARG A 1 177 ? 18.979 12.398 -32.421 1.00 76.69 177 ARG A CA 1
ATOM 1403 C C . ARG A 1 177 ? 19.633 11.037 -32.168 1.00 76.69 177 ARG A C 1
ATOM 1405 O O . ARG A 1 177 ? 19.802 10.622 -31.021 1.00 76.69 177 ARG A O 1
ATOM 1412 N N . PHE A 1 178 ? 20.046 10.370 -33.242 1.00 78.25 178 PHE A N 1
ATOM 1413 C CA . PHE A 1 178 ? 20.626 9.028 -33.258 1.00 78.25 178 PHE A CA 1
ATOM 1414 C C . PHE A 1 178 ? 21.938 8.997 -34.048 1.00 78.25 178 PHE A C 1
ATOM 1416 O O . PHE A 1 178 ? 22.116 9.710 -35.037 1.00 78.25 178 PHE A O 1
ATOM 1423 N N . THR A 1 179 ? 22.859 8.134 -33.616 1.00 75.50 179 THR A N 1
ATOM 1424 C CA . THR A 1 179 ? 24.178 7.947 -34.244 1.00 75.50 179 THR A CA 1
ATOM 1425 C C . THR A 1 179 ? 24.093 7.193 -35.572 1.00 75.50 179 THR A C 1
ATOM 1427 O O . THR A 1 179 ? 24.904 7.432 -36.467 1.00 75.50 179 THR A O 1
ATOM 1430 N N . LEU A 1 180 ? 23.095 6.310 -35.721 1.00 77.56 180 LEU A N 1
ATOM 1431 C CA . LEU A 1 180 ? 22.859 5.486 -36.909 1.00 77.56 180 LEU A CA 1
ATOM 1432 C C . LEU A 1 180 ? 21.399 5.553 -37.364 1.00 77.56 180 LEU A C 1
ATOM 1434 O O . LEU A 1 180 ? 20.479 5.581 -36.543 1.00 77.56 180 LEU A O 1
ATOM 1438 N N . LYS A 1 181 ? 21.194 5.482 -38.685 1.00 78.31 181 LYS A N 1
ATOM 1439 C CA . LYS A 1 181 ? 19.867 5.499 -39.321 1.00 78.31 181 LYS A CA 1
ATOM 1440 C C . LYS A 1 181 ? 18.966 4.354 -38.846 1.00 78.31 181 LYS A C 1
ATOM 1442 O O . LYS A 1 181 ? 17.785 4.580 -38.627 1.00 78.31 181 LYS A O 1
ATOM 1447 N N . ILE A 1 182 ? 19.521 3.160 -38.616 1.00 76.25 182 ILE A N 1
ATOM 1448 C CA . ILE A 1 182 ? 18.757 1.995 -38.132 1.00 76.25 182 ILE A CA 1
ATOM 1449 C C . ILE A 1 182 ? 18.066 2.258 -36.786 1.00 76.25 182 ILE A C 1
ATOM 1451 O O . ILE A 1 182 ? 16.919 1.859 -36.605 1.00 76.25 182 ILE A O 1
ATOM 1455 N N . TYR A 1 183 ? 18.718 2.986 -35.874 1.00 77.94 183 TYR A N 1
ATOM 1456 C CA . TYR A 1 183 ? 18.154 3.315 -34.565 1.00 77.94 183 TYR A CA 1
ATOM 1457 C C . TYR A 1 183 ? 17.085 4.399 -34.664 1.00 77.94 183 TYR A C 1
ATOM 1459 O O . TYR A 1 183 ? 16.113 4.357 -33.916 1.00 77.94 183 TYR A O 1
ATOM 1467 N N . LEU A 1 184 ? 17.225 5.331 -35.613 1.00 79.81 184 LEU A N 1
ATOM 1468 C CA . LEU A 1 184 ? 16.156 6.271 -35.934 1.00 79.81 184 LEU A CA 1
ATOM 1469 C C . LEU A 1 184 ? 14.937 5.526 -36.497 1.00 79.81 184 LEU A C 1
ATOM 1471 O O . LEU A 1 184 ? 13.838 5.723 -35.997 1.00 79.81 184 LEU A O 1
ATOM 1475 N N . THR A 1 185 ? 15.111 4.630 -37.475 1.00 79.25 185 THR A N 1
ATOM 1476 C CA . THR A 1 185 ? 14.004 3.831 -38.035 1.00 79.25 185 THR A CA 1
ATOM 1477 C C . THR A 1 185 ? 13.305 2.995 -36.963 1.00 79.25 185 THR A C 1
ATOM 1479 O O . THR A 1 185 ? 12.082 2.913 -36.932 1.00 79.25 185 THR A O 1
ATOM 1482 N N . GLU A 1 186 ? 14.065 2.396 -36.049 1.00 75.25 186 GLU A N 1
ATOM 1483 C CA . GLU A 1 186 ? 13.507 1.669 -34.910 1.00 75.25 186 GLU A CA 1
ATOM 1484 C C . GLU A 1 186 ? 12.769 2.589 -33.929 1.00 75.25 186 GLU A C 1
ATOM 1486 O O . GLU A 1 186 ? 11.691 2.240 -33.450 1.00 75.25 186 GLU A O 1
ATOM 1491 N N . HIS A 1 187 ? 13.308 3.779 -33.663 1.00 77.62 187 HIS A N 1
ATOM 1492 C CA . HIS A 1 187 ? 12.658 4.792 -32.841 1.00 77.62 187 HIS A CA 1
ATOM 1493 C C . HIS A 1 187 ? 11.347 5.299 -33.454 1.00 77.62 187 HIS A C 1
ATOM 1495 O O . HIS A 1 187 ? 10.385 5.497 -32.716 1.00 77.62 187 HIS A O 1
ATOM 1501 N N . MET A 1 188 ? 11.277 5.461 -34.780 1.00 75.88 188 MET A N 1
ATOM 1502 C CA . MET A 1 188 ? 10.062 5.920 -35.464 1.00 75.88 188 MET A CA 1
ATOM 1503 C C . MET A 1 188 ? 8.868 4.988 -35.229 1.00 75.88 188 MET A C 1
ATOM 1505 O O . MET A 1 188 ? 7.741 5.470 -35.158 1.00 75.88 188 MET A O 1
ATOM 1509 N N . LYS A 1 189 ? 9.104 3.691 -34.976 1.00 78.50 189 LYS A N 1
ATOM 1510 C CA . LYS A 1 189 ? 8.049 2.728 -34.607 1.00 78.50 189 LYS A CA 1
ATOM 1511 C C . LYS A 1 189 ? 7.315 3.087 -33.311 1.00 78.50 189 LYS A C 1
ATOM 1513 O O . LYS A 1 189 ? 6.214 2.607 -33.068 1.00 78.50 189 LYS A O 1
ATOM 1518 N N . ILE A 1 190 ? 7.919 3.916 -32.455 1.00 73.69 190 ILE A N 1
ATOM 1519 C CA . ILE A 1 190 ? 7.271 4.424 -31.238 1.00 73.69 190 ILE A CA 1
ATOM 1520 C C . ILE A 1 190 ? 6.177 5.433 -31.597 1.00 73.69 190 ILE A C 1
ATOM 1522 O O . ILE A 1 190 ? 5.128 5.422 -30.961 1.00 73.69 190 ILE A O 1
ATOM 1526 N N . HIS A 1 191 ? 6.409 6.269 -32.612 1.00 71.94 191 HIS A N 1
ATOM 1527 C CA . HIS A 1 191 ? 5.457 7.293 -33.054 1.00 71.94 191 HIS A CA 1
ATOM 1528 C C . HIS A 1 191 ? 4.368 6.713 -33.950 1.00 71.94 191 HIS A C 1
ATOM 1530 O O . HIS A 1 191 ? 3.212 7.088 -33.811 1.00 71.94 191 HIS A O 1
ATOM 1536 N N . THR A 1 192 ? 4.714 5.758 -34.818 1.00 76.12 192 THR A N 1
ATOM 1537 C CA . THR A 1 192 ? 3.727 5.082 -35.678 1.00 76.12 192 THR A CA 1
ATOM 1538 C C . THR A 1 192 ? 2.911 4.023 -34.936 1.00 76.12 192 THR A C 1
ATOM 1540 O O . THR A 1 192 ? 1.917 3.530 -35.454 1.00 76.12 192 THR A O 1
ATOM 1543 N N . GLY A 1 193 ? 3.328 3.635 -33.725 1.00 73.25 193 GLY A N 1
ATOM 1544 C CA . GLY A 1 193 ? 2.674 2.582 -32.949 1.00 73.25 193 GLY A CA 1
ATOM 1545 C C . GLY A 1 193 ? 2.860 1.171 -33.519 1.00 73.25 193 GLY A C 1
ATOM 1546 O O . GLY A 1 193 ? 2.312 0.220 -32.958 1.00 73.25 193 GLY A O 1
ATOM 1547 N N . GLU A 1 194 ? 3.650 1.008 -34.586 1.00 74.06 194 GLU A N 1
ATOM 1548 C CA . GLU A 1 194 ? 3.925 -0.283 -35.211 1.00 74.06 194 GLU A CA 1
ATOM 1549 C C . GLU A 1 194 ? 4.604 -1.242 -34.225 1.00 74.06 194 GLU A C 1
ATOM 1551 O O . GLU A 1 194 ? 5.715 -1.017 -33.730 1.00 74.06 194 GLU A O 1
ATOM 1556 N N . LYS A 1 195 ? 3.945 -2.374 -33.971 1.00 77.06 195 LYS A N 1
ATOM 1557 C CA . LYS A 1 195 ? 4.453 -3.449 -33.114 1.00 77.06 195 LYS A CA 1
ATOM 1558 C C . LYS A 1 195 ? 4.460 -4.770 -33.888 1.00 77.06 195 LYS A C 1
ATOM 1560 O O . LYS A 1 195 ? 3.586 -5.603 -33.672 1.00 77.06 195 LYS A O 1
ATOM 1565 N N . PRO A 1 196 ? 5.445 -4.988 -34.781 1.00 77.88 196 PRO A N 1
ATOM 1566 C CA . PRO A 1 196 ? 5.438 -6.110 -35.725 1.00 77.88 196 PRO A CA 1
ATOM 1567 C C . PRO A 1 196 ? 5.587 -7.487 -35.067 1.00 77.88 196 PRO A C 1
ATOM 1569 O O . PRO A 1 196 ? 5.439 -8.514 -35.721 1.00 77.88 196 PRO A O 1
ATOM 1572 N N . HIS A 1 197 ? 5.965 -7.528 -33.789 1.00 77.44 197 HIS A N 1
ATOM 1573 C CA . HIS A 1 197 ? 6.284 -8.761 -33.086 1.00 77.44 197 HIS A CA 1
ATOM 1574 C C . HIS A 1 197 ? 5.192 -9.084 -32.069 1.00 77.44 197 HIS A C 1
ATOM 1576 O O . HIS A 1 197 ? 5.240 -8.603 -30.937 1.00 77.44 197 HIS A O 1
ATOM 1582 N N . CYS A 1 198 ? 4.220 -9.899 -32.472 1.00 70.75 198 CYS A N 1
ATOM 1583 C CA . CYS A 1 198 ? 3.114 -10.333 -31.623 1.00 70.75 198 CYS A CA 1
ATOM 1584 C C . CYS A 1 198 ? 3.456 -11.606 -30.833 1.00 70.75 198 CYS A C 1
ATOM 1586 O O . CYS A 1 198 ? 4.079 -12.533 -31.350 1.00 70.75 198 CYS A O 1
ATOM 1588 N N . CYS A 1 199 ? 3.043 -11.645 -29.569 1.00 76.06 199 CYS A N 1
ATOM 1589 C CA . CYS A 1 199 ? 3.037 -12.844 -28.748 1.00 76.06 199 CYS A CA 1
ATOM 1590 C C . CYS A 1 199 ? 1.807 -13.685 -29.084 1.00 76.06 199 CYS A C 1
ATOM 1592 O O . CYS A 1 199 ? 0.681 -13.262 -28.836 1.00 76.06 199 CYS A O 1
ATOM 1594 N N . THR A 1 200 ? 2.028 -14.901 -29.576 1.00 74.00 200 THR A N 1
ATOM 1595 C CA . THR A 1 200 ? 0.957 -15.843 -29.929 1.00 74.00 200 THR A CA 1
ATOM 1596 C C . THR A 1 200 ? 0.160 -16.328 -28.716 1.00 74.00 200 THR A C 1
ATOM 1598 O O . THR A 1 200 ? -1.009 -16.654 -28.854 1.00 74.00 200 THR A O 1
ATOM 1601 N N . THR A 1 201 ? 0.751 -16.324 -27.517 1.00 74.25 201 THR A N 1
ATOM 1602 C CA . THR A 1 201 ? 0.103 -16.808 -26.284 1.00 74.25 201 THR A CA 1
ATOM 1603 C C . THR A 1 201 ? -0.851 -15.793 -25.649 1.00 74.25 201 THR A C 1
ATOM 1605 O O . THR A 1 201 ? -1.824 -16.183 -25.018 1.00 74.25 201 THR A O 1
ATOM 1608 N N . CYS A 1 202 ? -0.581 -14.486 -25.752 1.00 64.25 202 CYS A N 1
ATOM 1609 C CA . CYS A 1 202 ? -1.389 -13.465 -25.060 1.00 64.25 202 CYS A CA 1
ATOM 1610 C C . CYS A 1 202 ? -1.748 -12.240 -25.913 1.00 64.25 202 CYS A C 1
ATOM 1612 O O . CYS A 1 202 ? -2.221 -11.237 -25.376 1.00 64.25 202 CYS A O 1
ATOM 1614 N N . GLY A 1 203 ? -1.455 -12.274 -27.216 1.00 70.75 203 GLY A N 1
ATOM 1615 C CA . GLY A 1 203 ? -1.760 -11.204 -28.172 1.00 70.75 203 GLY A CA 1
ATOM 1616 C C . GLY A 1 203 ? -0.957 -9.910 -27.984 1.00 70.75 203 GLY A C 1
ATOM 1617 O O . GLY A 1 203 ? -1.129 -8.950 -28.736 1.00 70.75 203 GLY A O 1
ATOM 1618 N N . LYS A 1 204 ? -0.065 -9.831 -26.985 1.00 70.19 204 LYS A N 1
ATOM 1619 C CA . LYS A 1 204 ? 0.736 -8.623 -26.744 1.00 70.19 204 LYS A CA 1
ATOM 1620 C C . LYS A 1 204 ? 1.762 -8.427 -27.847 1.00 70.19 204 LYS A C 1
ATOM 1622 O O . LYS A 1 204 ? 2.564 -9.311 -28.124 1.00 70.19 204 LYS A O 1
ATOM 1627 N N . SER A 1 205 ? 1.780 -7.225 -28.408 1.00 76.75 205 SER A N 1
ATOM 1628 C CA . SER A 1 205 ? 2.687 -6.858 -29.492 1.00 76.75 205 SER A CA 1
ATOM 1629 C C . SER A 1 205 ? 3.850 -5.987 -29.007 1.00 76.75 205 SER A C 1
ATOM 1631 O O . SER A 1 205 ? 3.701 -5.177 -28.087 1.00 76.75 205 SER A O 1
ATOM 1633 N N . PHE A 1 206 ? 5.013 -6.150 -29.637 1.00 77.50 206 PHE A N 1
ATOM 1634 C CA . PHE A 1 206 ? 6.270 -5.479 -29.305 1.00 77.50 206 PHE A CA 1
ATOM 1635 C C . PHE A 1 206 ? 6.908 -4.857 -30.551 1.00 77.50 206 PHE A C 1
ATOM 1637 O O . PHE A 1 206 ? 6.800 -5.385 -31.659 1.00 77.50 206 PHE A O 1
ATOM 1644 N N . SER A 1 207 ? 7.614 -3.740 -30.368 1.00 76.38 207 SER A N 1
ATOM 1645 C CA . SER A 1 207 ? 8.340 -3.059 -31.450 1.00 76.38 207 SER A CA 1
ATOM 1646 C C . SER A 1 207 ? 9.652 -3.760 -31.819 1.00 76.38 207 SER A C 1
ATOM 1648 O O . SER A 1 207 ? 10.166 -3.570 -32.921 1.00 76.38 207 SER A O 1
ATOM 1650 N N . GLN A 1 208 ? 10.177 -4.605 -30.920 1.00 77.69 208 GLN A N 1
ATOM 1651 C CA . GLN A 1 208 ? 11.450 -5.310 -31.076 1.00 77.69 208 GLN A CA 1
ATOM 1652 C C . GLN A 1 208 ? 11.323 -6.807 -30.782 1.00 77.69 208 GLN A C 1
ATOM 1654 O O . GLN A 1 208 ? 10.741 -7.211 -29.772 1.00 77.69 208 GLN A O 1
ATOM 1659 N N . LYS A 1 209 ? 11.985 -7.638 -31.596 1.00 76.50 209 LYS A N 1
ATOM 1660 C CA . LYS A 1 209 ? 12.030 -9.096 -31.399 1.00 76.50 209 LYS A CA 1
ATOM 1661 C C . LYS A 1 209 ? 12.653 -9.500 -30.056 1.00 76.50 209 LYS A C 1
ATOM 1663 O O . LYS A 1 209 ? 12.171 -10.425 -29.413 1.00 76.50 209 LYS A O 1
ATOM 1668 N N . GLY A 1 210 ? 13.687 -8.793 -29.590 1.00 77.56 210 GLY A N 1
ATOM 1669 C CA . GLY A 1 210 ? 14.320 -9.074 -28.292 1.00 77.56 210 GLY A CA 1
ATOM 1670 C C . GLY A 1 210 ? 13.384 -8.857 -27.094 1.00 77.56 210 GLY A C 1
ATOM 1671 O O . GLY A 1 210 ? 13.461 -9.593 -26.106 1.00 77.56 210 GLY A O 1
ATOM 1672 N N . GLN A 1 211 ? 12.463 -7.893 -27.199 1.00 80.19 211 GLN A N 1
ATOM 1673 C CA . GLN A 1 211 ? 11.438 -7.640 -26.184 1.00 80.19 211 GLN A CA 1
ATOM 1674 C C . GLN A 1 211 ? 10.377 -8.738 -26.187 1.00 80.19 211 GLN A C 1
ATOM 1676 O O . GLN A 1 211 ? 10.039 -9.232 -25.114 1.00 80.19 211 GLN A O 1
ATOM 1681 N N . LEU A 1 212 ? 9.928 -9.173 -27.372 1.00 81.62 212 LEU A N 1
ATOM 1682 C CA . LEU A 1 212 ? 9.045 -10.331 -27.499 1.00 81.62 212 LEU A CA 1
ATOM 1683 C C . LEU A 1 212 ? 9.699 -11.581 -26.892 1.00 81.62 212 LEU A C 1
ATOM 1685 O O . LEU A 1 212 ? 9.093 -12.216 -26.042 1.00 81.62 212 LEU A O 1
ATOM 1689 N N . ASN A 1 213 ? 10.953 -11.891 -27.233 1.00 81.50 213 ASN A N 1
ATOM 1690 C CA . ASN A 1 213 ? 11.658 -13.051 -26.672 1.00 81.50 213 ASN A CA 1
ATOM 1691 C C . ASN A 1 213 ? 11.763 -12.983 -25.140 1.00 81.50 213 ASN A C 1
ATOM 1693 O O . ASN A 1 213 ? 11.537 -13.973 -24.452 1.00 81.50 213 ASN A O 1
ATOM 1697 N N . SER A 1 214 ? 12.075 -11.805 -24.592 1.00 81.62 214 SER A N 1
ATOM 1698 C CA . SER A 1 214 ? 12.113 -11.605 -23.137 1.00 81.62 214 SER A CA 1
ATOM 1699 C C . SER A 1 214 ? 10.726 -11.729 -22.499 1.00 81.62 214 SER A C 1
ATOM 1701 O O . SER A 1 214 ? 10.607 -12.211 -21.376 1.00 81.62 214 SER A O 1
ATOM 1703 N N . HIS A 1 215 ? 9.677 -11.306 -23.208 1.00 83.00 215 HIS A N 1
ATOM 1704 C CA . HIS A 1 215 ? 8.290 -11.467 -22.788 1.00 83.00 215 HIS A CA 1
ATOM 1705 C C . HIS A 1 215 ? 7.836 -12.931 -22.824 1.00 83.00 215 HIS A C 1
ATOM 1707 O O . HIS A 1 215 ? 7.168 -13.359 -21.889 1.00 83.00 215 HIS A O 1
ATOM 1713 N N . MET A 1 216 ? 8.234 -13.710 -23.836 1.00 79.62 216 MET A N 1
ATOM 1714 C CA . MET A 1 216 ? 7.895 -15.135 -23.940 1.00 79.62 216 MET A CA 1
ATOM 1715 C C . MET A 1 216 ? 8.373 -15.934 -22.724 1.00 79.62 216 MET A C 1
ATOM 1717 O O . MET A 1 216 ? 7.689 -16.860 -22.301 1.00 79.62 216 MET A O 1
ATOM 1721 N N . ARG A 1 217 ? 9.465 -15.505 -22.079 1.00 84.38 217 ARG A N 1
ATOM 1722 C CA . ARG A 1 217 ? 9.955 -16.090 -20.817 1.00 84.38 217 ARG A CA 1
ATOM 1723 C C . ARG A 1 217 ? 8.984 -15.963 -19.641 1.00 84.38 217 ARG A C 1
ATOM 1725 O O . ARG A 1 217 ? 9.150 -16.636 -18.633 1.00 84.38 217 ARG A O 1
ATOM 1732 N N . ILE A 1 218 ? 7.984 -15.084 -19.731 1.00 81.31 218 ILE A N 1
ATOM 1733 C CA . ILE A 1 218 ? 6.909 -15.003 -18.734 1.00 81.31 218 ILE A CA 1
ATOM 1734 C C . ILE A 1 218 ? 5.979 -16.212 -18.864 1.00 81.31 218 ILE A C 1
ATOM 1736 O O . ILE A 1 218 ? 5.546 -16.737 -17.845 1.00 81.31 218 ILE A O 1
ATOM 1740 N N . HIS A 1 219 ? 5.708 -16.660 -20.093 1.00 77.69 219 HIS A N 1
ATOM 1741 C CA . HIS A 1 219 ? 4.836 -17.808 -20.357 1.00 77.69 219 HIS A CA 1
ATOM 1742 C C . HIS A 1 219 ? 5.551 -19.131 -20.107 1.00 77.69 219 HIS A C 1
ATOM 1744 O O . HIS A 1 219 ? 4.962 -20.038 -19.539 1.00 77.69 219 HIS A O 1
ATOM 1750 N N . THR A 1 220 ? 6.833 -19.226 -20.469 1.00 81.00 220 THR A N 1
ATOM 1751 C CA . THR A 1 220 ? 7.631 -20.441 -20.228 1.00 81.00 220 THR A CA 1
ATOM 1752 C C . THR A 1 220 ? 8.152 -20.549 -18.794 1.00 81.00 220 THR A C 1
ATOM 1754 O O . THR A 1 220 ? 8.658 -21.592 -18.398 1.00 81.00 220 THR A O 1
ATOM 1757 N N . GLY A 1 221 ? 8.082 -19.471 -18.006 1.00 79.69 221 GLY A N 1
ATOM 1758 C CA . GLY A 1 221 ? 8.638 -19.419 -16.651 1.00 79.69 221 GLY A CA 1
ATOM 1759 C C . GLY A 1 221 ? 10.171 -19.375 -16.589 1.00 79.69 221 GLY A C 1
ATOM 1760 O O . GLY A 1 221 ? 10.733 -19.315 -15.493 1.00 79.69 221 GLY A O 1
ATOM 1761 N N . GLU A 1 222 ? 10.866 -19.360 -17.732 1.00 80.69 222 GLU A N 1
ATOM 1762 C CA . GLU A 1 222 ? 12.326 -19.342 -17.790 1.00 80.69 222 GLU A CA 1
ATOM 1763 C C . GLU A 1 222 ? 12.914 -18.099 -17.106 1.00 80.69 222 GLU A C 1
ATOM 1765 O O . GLU A 1 222 ? 12.674 -16.945 -17.484 1.00 80.69 222 GLU A O 1
ATOM 1770 N N . LYS A 1 223 ? 13.780 -18.335 -16.118 1.00 84.69 223 LYS A N 1
ATOM 1771 C CA . LYS A 1 223 ? 14.548 -17.295 -15.422 1.00 84.69 223 LYS A CA 1
ATOM 1772 C C . LYS A 1 223 ? 16.049 -17.611 -15.492 1.00 84.69 223 LYS A C 1
ATOM 1774 O O . LYS A 1 223 ? 16.606 -18.144 -14.524 1.00 84.69 223 LYS A O 1
ATOM 1779 N N . PRO A 1 224 ? 16.705 -17.320 -16.636 1.00 82.56 224 PRO A N 1
ATOM 1780 C CA . PRO A 1 224 ? 18.091 -17.727 -16.889 1.00 82.56 224 PRO A CA 1
ATOM 1781 C C . PRO A 1 224 ? 19.117 -17.000 -16.020 1.00 82.56 224 PRO A C 1
ATOM 1783 O O . PRO A 1 224 ? 20.232 -17.475 -15.852 1.00 82.56 224 PRO A O 1
ATOM 1786 N N . TYR A 1 225 ? 18.762 -15.832 -15.486 1.00 84.31 225 TYR 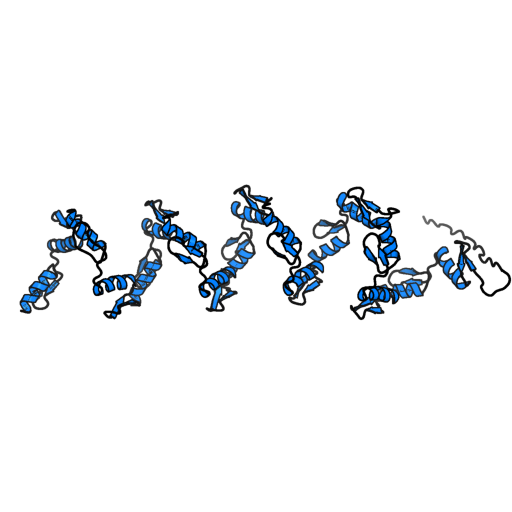A N 1
ATOM 1787 C CA . TYR A 1 225 ? 19.690 -14.989 -14.741 1.00 84.31 225 TYR A CA 1
ATOM 1788 C C . TYR A 1 225 ? 19.410 -15.133 -13.255 1.00 84.31 225 TYR A C 1
ATOM 1790 O O . TYR A 1 225 ? 18.277 -14.920 -12.841 1.00 84.31 225 TYR A O 1
ATOM 1798 N N . PHE A 1 226 ? 20.409 -15.459 -12.447 1.00 78.25 226 PHE A N 1
ATOM 1799 C CA . PHE A 1 226 ? 20.239 -15.613 -11.006 1.00 78.25 226 PHE A CA 1
ATOM 1800 C C . PHE A 1 226 ? 21.179 -14.693 -10.235 1.00 78.25 226 PHE A C 1
ATOM 1802 O O . PHE A 1 226 ? 22.246 -14.311 -10.716 1.00 78.25 226 PHE A O 1
ATOM 1809 N N . CYS A 1 227 ? 20.738 -14.294 -9.049 1.00 80.62 227 CYS A N 1
ATOM 1810 C CA . CYS A 1 227 ? 21.548 -13.570 -8.093 1.00 80.62 227 CYS A CA 1
ATOM 1811 C C . CYS A 1 227 ? 22.453 -14.558 -7.359 1.00 80.62 227 CYS A C 1
ATOM 1813 O O . CYS A 1 227 ? 21.957 -15.485 -6.724 1.00 80.62 227 CYS A O 1
ATOM 1815 N N . SER A 1 228 ? 23.764 -14.334 -7.404 1.00 80.00 228 SER A N 1
ATOM 1816 C CA . SER A 1 228 ? 24.741 -15.143 -6.668 1.00 80.00 228 SER A CA 1
ATOM 1817 C C . SER A 1 228 ? 24.661 -14.967 -5.147 1.00 80.00 228 SER A C 1
ATOM 1819 O O . SER A 1 228 ? 25.162 -15.816 -4.426 1.00 80.00 228 SER A O 1
ATOM 1821 N N . ILE A 1 229 ? 24.029 -13.893 -4.656 1.00 76.56 229 ILE A N 1
ATOM 1822 C CA . ILE A 1 229 ? 23.961 -13.561 -3.222 1.00 76.56 229 ILE A CA 1
ATOM 1823 C C . ILE A 1 229 ? 22.739 -14.200 -2.549 1.00 76.56 229 ILE A C 1
ATOM 1825 O O . ILE A 1 229 ? 22.862 -14.774 -1.477 1.00 76.56 229 ILE A O 1
ATOM 1829 N N . CYS A 1 230 ? 21.549 -14.108 -3.154 1.00 76.81 230 CYS A N 1
ATOM 1830 C CA . CYS A 1 230 ? 20.308 -14.614 -2.546 1.00 76.81 230 CYS A CA 1
ATOM 1831 C C . CYS A 1 230 ? 19.590 -15.694 -3.365 1.00 76.81 230 CYS A C 1
ATOM 1833 O O . CYS A 1 230 ? 18.475 -16.079 -3.022 1.00 76.81 230 CYS A O 1
ATOM 1835 N N . GLY A 1 231 ? 20.170 -16.135 -4.485 1.00 79.12 231 GLY A N 1
ATOM 1836 C CA . GLY A 1 231 ? 19.587 -17.166 -5.346 1.00 79.12 231 GLY A CA 1
ATOM 1837 C C . GLY A 1 231 ? 18.353 -16.731 -6.149 1.00 79.12 231 GLY A C 1
ATOM 1838 O O . GLY A 1 231 ? 17.836 -17.522 -6.938 1.00 79.12 231 GLY A O 1
ATOM 1839 N N . GLU A 1 232 ? 17.867 -15.489 -6.004 1.00 79.19 232 GLU A N 1
ATOM 1840 C CA . GLU A 1 232 ? 16.697 -15.020 -6.757 1.00 79.19 232 GLU A CA 1
ATOM 1841 C C . GLU A 1 232 ? 16.941 -15.045 -8.270 1.00 79.19 232 GLU A C 1
ATOM 1843 O O . GLU A 1 232 ? 17.977 -14.595 -8.764 1.00 79.19 232 GLU A O 1
ATOM 1848 N N . ARG A 1 233 ? 15.947 -15.532 -9.022 1.00 83.50 233 ARG A N 1
ATOM 1849 C CA . ARG A 1 233 ? 16.027 -15.701 -10.479 1.00 83.50 233 ARG A CA 1
ATOM 1850 C C . ARG A 1 233 ? 15.189 -14.658 -11.225 1.00 83.50 233 ARG A C 1
ATOM 1852 O O . ARG A 1 233 ? 14.053 -14.352 -10.857 1.00 83.50 233 ARG A O 1
ATOM 1859 N N . PHE A 1 234 ? 15.721 -14.180 -12.343 1.00 82.62 234 PHE A N 1
ATOM 1860 C CA . PHE A 1 234 ? 15.185 -13.130 -13.201 1.00 82.62 234 PHE A CA 1
ATOM 1861 C C . PHE A 1 234 ? 15.126 -13.591 -14.661 1.00 82.62 234 PHE A C 1
ATOM 1863 O O . PHE A 1 234 ? 16.003 -14.290 -15.168 1.00 82.62 234 PHE A O 1
ATOM 1870 N N . ASN A 1 235 ? 14.099 -13.134 -15.373 1.00 80.31 235 ASN A N 1
ATOM 1871 C CA . ASN A 1 235 ? 13.902 -13.401 -16.801 1.00 80.31 235 ASN A CA 1
ATOM 1872 C C . ASN A 1 235 ? 14.693 -12.446 -17.718 1.00 80.31 235 ASN A C 1
ATOM 1874 O O . ASN A 1 235 ? 14.889 -12.745 -18.899 1.00 80.31 235 ASN A O 1
ATOM 1878 N N . VAL A 1 236 ? 15.177 -11.315 -17.185 1.00 81.44 236 VAL A N 1
ATOM 1879 C CA . VAL A 1 236 ? 15.939 -10.285 -17.913 1.00 81.44 236 VAL A CA 1
ATOM 1880 C C . VAL A 1 236 ? 17.161 -9.831 -17.103 1.00 81.44 236 VAL A C 1
ATOM 1882 O O . VAL A 1 236 ? 17.038 -9.523 -15.917 1.00 81.44 236 VAL A O 1
ATOM 1885 N N . VAL A 1 237 ? 18.329 -9.716 -17.754 1.00 80.44 237 VAL A N 1
ATOM 1886 C CA . VAL A 1 237 ? 19.608 -9.292 -17.135 1.00 80.44 237 VAL A CA 1
ATOM 1887 C C . VAL A 1 237 ? 19.507 -7.929 -16.453 1.00 80.44 237 VAL A C 1
ATOM 1889 O O . VAL A 1 237 ? 20.103 -7.710 -15.402 1.00 80.44 237 VAL A O 1
ATOM 1892 N N . THR A 1 238 ? 18.765 -6.987 -17.038 1.00 81.12 238 THR A N 1
ATOM 1893 C CA . THR A 1 238 ? 18.602 -5.642 -16.468 1.00 81.12 238 THR A CA 1
ATOM 1894 C C . THR A 1 238 ? 17.918 -5.689 -15.105 1.00 81.12 238 THR A C 1
ATOM 1896 O O . THR A 1 238 ? 18.326 -4.960 -14.207 1.00 81.12 238 THR A O 1
ATOM 1899 N N . ASN A 1 239 ? 16.944 -6.581 -14.911 1.00 81.94 239 ASN A N 1
ATOM 1900 C CA . ASN A 1 239 ? 16.284 -6.767 -13.621 1.00 81.94 239 ASN A CA 1
ATOM 1901 C C . ASN A 1 239 ? 17.246 -7.340 -12.581 1.00 81.94 239 ASN A C 1
ATOM 1903 O O . ASN A 1 239 ? 17.280 -6.813 -11.472 1.00 81.94 239 ASN A O 1
ATOM 1907 N N . LEU A 1 240 ? 18.073 -8.325 -12.959 1.00 82.75 240 LEU A N 1
ATOM 1908 C CA . LEU A 1 240 ? 19.144 -8.828 -12.097 1.00 82.75 240 LEU A CA 1
ATOM 1909 C C . LEU A 1 240 ? 20.108 -7.698 -11.715 1.00 82.75 240 LEU A C 1
ATOM 1911 O O . LEU A 1 240 ? 20.327 -7.474 -10.534 1.00 82.75 240 LEU A O 1
ATOM 1915 N N . LYS A 1 241 ? 20.619 -6.914 -12.676 1.00 80.12 241 LYS A N 1
ATOM 1916 C CA . LYS A 1 241 ? 21.519 -5.778 -12.385 1.00 80.12 241 LYS A CA 1
ATOM 1917 C C . LYS A 1 241 ? 20.904 -4.773 -11.415 1.00 80.12 241 LYS A C 1
ATOM 1919 O O . LYS A 1 241 ? 21.599 -4.247 -10.553 1.00 80.12 241 LYS A O 1
ATOM 1924 N N . ILE A 1 242 ? 19.610 -4.483 -11.550 1.00 76.12 242 ILE A N 1
ATOM 1925 C CA . ILE A 1 242 ? 18.935 -3.569 -10.628 1.00 76.12 242 ILE A CA 1
ATOM 1926 C C . ILE A 1 242 ? 18.712 -4.219 -9.256 1.00 76.12 242 ILE A C 1
ATOM 1928 O O . ILE A 1 242 ? 18.796 -3.527 -8.246 1.00 76.12 242 ILE A O 1
ATOM 1932 N N . HIS A 1 243 ? 18.425 -5.518 -9.213 1.00 80.50 243 HIS A N 1
ATOM 1933 C CA . HIS A 1 243 ? 18.333 -6.279 -7.972 1.00 80.50 243 HIS A CA 1
ATOM 1934 C C . HIS A 1 243 ? 19.687 -6.359 -7.253 1.00 80.50 243 HIS A C 1
ATOM 1936 O O . HIS A 1 243 ? 19.731 -6.166 -6.050 1.00 80.50 243 HIS A O 1
ATOM 1942 N N . MET A 1 244 ? 20.810 -6.517 -7.958 1.00 76.75 244 MET A N 1
ATOM 1943 C CA . MET A 1 244 ? 22.137 -6.523 -7.323 1.00 76.75 244 MET A CA 1
ATOM 1944 C C . MET A 1 244 ? 22.409 -5.236 -6.525 1.00 76.75 244 MET A C 1
ATOM 1946 O O . MET A 1 244 ? 23.027 -5.293 -5.467 1.00 76.75 244 MET A O 1
ATOM 1950 N N . LYS A 1 245 ? 21.844 -4.093 -6.946 1.00 75.69 245 LYS A N 1
ATOM 1951 C CA . LYS A 1 245 ? 21.916 -2.824 -6.195 1.00 75.69 245 LYS A CA 1
ATOM 1952 C C . LYS A 1 245 ? 21.170 -2.838 -4.855 1.00 75.69 245 LYS A C 1
ATOM 1954 O O . LYS A 1 245 ? 21.340 -1.915 -4.067 1.00 75.69 245 LYS A O 1
ATOM 1959 N N . SER A 1 246 ? 20.296 -3.816 -4.589 1.00 72.56 246 SER A N 1
ATOM 1960 C CA . SER A 1 246 ? 19.691 -3.961 -3.258 1.00 72.56 246 SER A CA 1
ATOM 1961 C C . SER A 1 246 ? 20.604 -4.664 -2.261 1.00 72.56 246 SER A C 1
ATOM 1963 O O . SER A 1 246 ? 20.436 -4.430 -1.070 1.00 72.56 246 SER A O 1
ATOM 1965 N N . HIS A 1 247 ? 21.557 -5.477 -2.729 1.00 71.75 247 HIS A N 1
ATOM 1966 C CA . HIS A 1 247 ? 22.510 -6.179 -1.860 1.00 71.75 247 HIS A CA 1
ATOM 1967 C C . HIS A 1 247 ? 23.682 -5.297 -1.454 1.00 71.75 247 HIS A C 1
ATOM 1969 O O . HIS A 1 247 ? 24.110 -5.333 -0.309 1.00 71.75 247 HIS A O 1
ATOM 1975 N N . THR A 1 248 ? 24.153 -4.431 -2.351 1.00 67.19 248 THR A N 1
ATOM 1976 C CA . THR A 1 248 ? 25.305 -3.559 -2.082 1.00 67.19 248 THR A CA 1
ATOM 1977 C C . THR A 1 248 ? 24.992 -2.389 -1.140 1.00 67.19 248 THR A C 1
ATOM 1979 O O . THR A 1 248 ? 25.846 -1.543 -0.915 1.00 67.19 248 THR A O 1
ATOM 1982 N N . SER A 1 249 ? 23.767 -2.287 -0.600 1.00 62.69 249 SER A N 1
ATOM 1983 C CA . SER A 1 249 ? 23.266 -1.139 0.186 1.00 62.69 249 SER A CA 1
ATOM 1984 C C . SER A 1 249 ? 23.420 0.238 -0.485 1.00 62.69 249 SER A C 1
ATOM 1986 O O . SER A 1 249 ? 23.035 1.261 0.091 1.00 62.69 249 SER A O 1
ATOM 1988 N N . GLU A 1 250 ? 23.882 0.283 -1.736 1.00 65.44 250 GLU A N 1
ATOM 1989 C CA . GLU A 1 250 ? 24.010 1.488 -2.536 1.00 65.44 250 GLU A CA 1
ATOM 1990 C C . GLU A 1 250 ? 22.620 2.009 -2.890 1.00 65.44 250 GLU A C 1
ATOM 1992 O O . GLU A 1 250 ? 21.959 1.631 -3.862 1.00 65.44 250 GLU A O 1
ATOM 1997 N N . LYS A 1 251 ? 22.163 2.938 -2.059 1.00 74.44 251 LYS A N 1
ATOM 1998 C CA . LYS A 1 251 ? 21.011 3.786 -2.326 1.00 74.44 251 LYS A CA 1
ATOM 1999 C C . LYS A 1 251 ? 21.545 5.176 -2.687 1.00 74.44 251 LYS A C 1
ATOM 2001 O O . LYS A 1 251 ? 21.571 6.056 -1.819 1.00 74.44 251 LYS A O 1
ATOM 2006 N N . PRO A 1 252 ? 22.027 5.376 -3.930 1.00 77.06 252 PRO A N 1
ATOM 2007 C CA . PRO A 1 252 ? 22.704 6.608 -4.338 1.00 77.06 252 PRO A CA 1
ATOM 2008 C C . PRO A 1 252 ? 21.771 7.822 -4.348 1.00 77.06 252 PRO A C 1
ATOM 2010 O O . PRO A 1 252 ? 22.229 8.953 -4.402 1.00 77.06 252 PRO A O 1
ATOM 2013 N N . HIS A 1 253 ? 20.456 7.607 -4.290 1.00 81.06 253 HIS A N 1
ATOM 2014 C CA . HIS A 1 253 ? 19.473 8.678 -4.358 1.00 81.06 253 HIS A CA 1
ATOM 2015 C C . HIS A 1 253 ? 18.858 8.920 -2.978 1.00 81.06 253 HIS A C 1
ATOM 2017 O O . HIS A 1 253 ? 17.976 8.171 -2.558 1.00 81.06 253 HIS A O 1
ATOM 2023 N N . SER A 1 254 ? 19.315 9.947 -2.265 1.00 86.38 254 SER A N 1
ATOM 2024 C CA . SER A 1 254 ? 18.763 10.377 -0.976 1.00 86.38 254 SER A CA 1
ATOM 2025 C C . SER A 1 254 ? 17.675 11.441 -1.144 1.00 86.38 254 SER A C 1
ATOM 2027 O O . SER A 1 254 ? 17.696 12.251 -2.067 1.00 86.38 254 SER A O 1
ATOM 2029 N N . CYS A 1 255 ? 16.694 11.422 -0.247 1.00 87.50 255 CYS A N 1
ATOM 2030 C CA . CYS A 1 255 ? 15.733 12.501 -0.075 1.00 87.50 255 CYS A CA 1
ATOM 2031 C C . CYS A 1 255 ? 16.315 13.537 0.884 1.00 87.50 255 CYS A C 1
ATOM 2033 O O . CYS A 1 255 ? 16.607 13.198 2.028 1.00 87.50 255 CYS A O 1
ATOM 2035 N N . SER A 1 256 ? 16.432 14.785 0.433 1.00 85.88 256 SER A N 1
ATOM 2036 C CA . SER A 1 256 ? 16.915 15.905 1.249 1.00 85.88 256 SER A CA 1
ATOM 2037 C C . SER A 1 256 ? 16.002 16.207 2.442 1.00 85.88 256 SER A C 1
ATOM 2039 O O . SER A 1 256 ? 16.495 16.521 3.514 1.00 85.88 256 SER A O 1
ATOM 2041 N N . THR A 1 257 ? 14.683 16.039 2.299 1.00 85.31 257 THR A N 1
ATOM 2042 C CA . THR A 1 257 ? 13.703 16.393 3.343 1.00 85.31 257 THR A CA 1
ATOM 2043 C C . THR A 1 257 ? 13.657 15.417 4.521 1.00 85.31 257 THR A C 1
ATOM 2045 O O . THR A 1 257 ? 13.372 15.820 5.640 1.00 85.31 257 THR A O 1
ATOM 2048 N N . CYS A 1 258 ? 13.880 14.116 4.301 1.00 84.06 258 CYS A N 1
ATOM 2049 C CA . CYS A 1 258 ? 13.712 13.106 5.363 1.00 84.06 258 CYS A CA 1
ATOM 2050 C C . CYS A 1 258 ? 14.842 12.072 5.444 1.00 84.06 258 CYS A C 1
ATOM 2052 O O . CYS A 1 258 ? 14.686 11.036 6.090 1.00 84.06 258 CYS A O 1
ATOM 2054 N N . GLY A 1 259 ? 15.936 12.280 4.707 1.00 81.94 259 GLY A N 1
ATOM 2055 C CA . GLY A 1 259 ? 17.107 11.399 4.691 1.00 81.94 259 GLY A CA 1
ATOM 2056 C C . GLY A 1 259 ? 16.889 10.016 4.059 1.00 81.94 259 GLY A C 1
ATOM 2057 O O . GLY A 1 259 ? 17.844 9.259 3.881 1.00 81.94 259 GLY A O 1
ATOM 2058 N N . LYS A 1 260 ? 15.655 9.645 3.677 1.00 81.00 260 LYS A N 1
ATOM 2059 C CA . LYS A 1 260 ? 15.367 8.324 3.094 1.00 81.00 260 LYS A CA 1
ATOM 2060 C C . LYS A 1 260 ? 16.112 8.126 1.781 1.00 81.00 260 LYS A C 1
ATOM 2062 O O . LYS A 1 260 ? 16.018 8.943 0.869 1.00 81.00 260 LYS A O 1
ATOM 2067 N N . ARG A 1 261 ? 16.804 6.992 1.663 1.00 80.75 261 ARG A N 1
ATOM 2068 C CA . ARG A 1 261 ? 17.591 6.638 0.476 1.00 80.75 261 ARG A CA 1
ATOM 2069 C C . ARG A 1 261 ? 16.864 5.620 -0.407 1.00 80.75 261 ARG A C 1
ATOM 2071 O O . ARG A 1 261 ? 16.176 4.723 0.087 1.00 80.75 261 ARG A O 1
ATOM 2078 N N . PHE A 1 262 ? 17.059 5.727 -1.718 1.00 80.56 262 PHE A N 1
ATOM 2079 C CA . PHE A 1 262 ? 16.443 4.900 -2.753 1.00 80.56 262 PHE A CA 1
ATOM 2080 C C . PHE A 1 262 ? 17.491 4.364 -3.735 1.00 80.56 262 PHE A C 1
ATOM 2082 O O . PHE A 1 262 ? 18.450 5.044 -4.092 1.00 80.56 262 PHE A O 1
ATOM 2089 N N . SER A 1 263 ? 17.263 3.147 -4.232 1.00 78.25 263 SER A N 1
ATOM 2090 C CA . SER A 1 263 ? 18.116 2.502 -5.245 1.00 78.25 263 SER A CA 1
ATOM 2091 C C . SER A 1 263 ? 17.834 2.971 -6.678 1.00 78.25 263 SER A C 1
ATOM 2093 O O . SER A 1 263 ? 18.593 2.671 -7.597 1.00 78.25 263 SER A O 1
ATOM 2095 N N . ARG A 1 264 ? 16.728 3.698 -6.901 1.00 79.75 264 ARG A N 1
ATOM 2096 C CA . ARG A 1 264 ? 16.307 4.204 -8.219 1.00 79.75 264 ARG A CA 1
ATOM 2097 C C . ARG A 1 264 ? 15.836 5.654 -8.122 1.00 79.75 264 ARG A C 1
ATOM 2099 O O . ARG A 1 264 ? 14.970 5.950 -7.299 1.00 79.75 264 ARG A O 1
ATOM 2106 N N . LYS A 1 265 ? 16.298 6.515 -9.038 1.00 82.25 265 LYS A N 1
ATOM 2107 C CA . LYS A 1 265 ? 15.880 7.928 -9.128 1.00 82.25 265 LYS A CA 1
ATOM 2108 C C . LYS A 1 265 ? 14.360 8.085 -9.240 1.00 82.25 265 LYS A C 1
ATOM 2110 O O . LYS A 1 265 ? 13.777 8.853 -8.493 1.00 82.25 265 LYS A O 1
ATOM 2115 N N . ALA A 1 266 ? 13.697 7.275 -10.070 1.00 83.00 266 ALA A N 1
ATOM 2116 C CA . ALA A 1 266 ? 12.237 7.317 -10.224 1.00 83.00 266 ALA A CA 1
ATOM 2117 C C . ALA A 1 266 ? 11.470 7.058 -8.910 1.00 83.00 266 ALA A C 1
ATOM 2119 O O . ALA A 1 266 ? 10.380 7.588 -8.708 1.00 83.00 266 ALA A O 1
ATOM 2120 N N . HIS A 1 267 ? 12.022 6.242 -8.004 1.00 85.44 267 HIS A N 1
ATOM 2121 C CA . HIS A 1 267 ? 11.408 6.004 -6.697 1.00 85.44 267 HIS A CA 1
ATOM 2122 C C . HIS A 1 267 ? 11.596 7.197 -5.761 1.00 85.44 267 HIS A C 1
ATOM 2124 O O . HIS A 1 267 ? 10.660 7.522 -5.037 1.00 85.44 267 HIS A O 1
ATOM 2130 N N . LEU A 1 268 ? 12.761 7.852 -5.814 1.00 87.88 268 LEU A N 1
ATOM 2131 C CA . LEU A 1 268 ? 13.009 9.096 -5.091 1.00 87.88 268 LEU A CA 1
ATOM 2132 C C . LEU A 1 268 ? 12.079 10.211 -5.586 1.00 87.88 268 LEU A C 1
ATOM 2134 O O . LEU A 1 268 ? 11.395 10.811 -4.770 1.00 87.88 268 LEU A O 1
ATOM 2138 N N . THR A 1 269 ? 11.982 10.445 -6.899 1.00 86.88 269 THR A N 1
ATOM 2139 C CA . THR A 1 269 ? 11.088 11.471 -7.471 1.00 86.88 269 THR A CA 1
ATOM 2140 C C . THR A 1 269 ? 9.649 11.281 -6.995 1.00 86.88 269 THR A C 1
ATOM 2142 O O . THR A 1 269 ? 9.019 12.210 -6.505 1.00 86.88 269 THR A O 1
ATOM 2145 N N . ARG A 1 270 ? 9.153 10.042 -7.030 1.00 87.56 270 ARG A N 1
ATOM 2146 C CA . ARG A 1 270 ? 7.820 9.706 -6.521 1.00 87.56 270 ARG A CA 1
ATOM 2147 C C . ARG A 1 270 ? 7.682 9.856 -5.005 1.00 87.56 270 ARG A C 1
ATOM 2149 O O . ARG A 1 270 ? 6.589 10.085 -4.504 1.00 87.56 270 ARG A O 1
ATOM 2156 N N . HIS A 1 271 ? 8.760 9.649 -4.258 1.00 88.88 271 HIS A N 1
ATOM 2157 C CA . HIS A 1 271 ? 8.763 9.860 -2.817 1.00 88.88 271 HIS A CA 1
ATOM 2158 C C . HIS A 1 271 ? 8.728 11.349 -2.462 1.00 88.88 271 HIS A C 1
ATOM 2160 O O . HIS A 1 271 ? 8.017 11.713 -1.533 1.00 88.88 271 HIS A O 1
ATOM 2166 N N . ILE A 1 272 ? 9.436 12.198 -3.211 1.00 87.88 272 ILE A N 1
ATOM 2167 C CA . ILE A 1 272 ? 9.447 13.655 -3.010 1.00 87.88 272 ILE A CA 1
ATOM 2168 C C . ILE A 1 272 ? 8.033 14.241 -3.133 1.00 87.88 272 ILE A C 1
ATOM 2170 O O . ILE A 1 272 ? 7.679 15.109 -2.345 1.00 87.88 272 ILE A O 1
ATOM 2174 N N . GLN A 1 273 ? 7.187 13.681 -4.005 1.00 87.94 273 GLN A N 1
ATOM 2175 C CA . GLN A 1 273 ? 5.768 14.054 -4.134 1.00 87.94 273 GLN A CA 1
ATOM 2176 C C . GLN A 1 273 ? 4.953 13.899 -2.834 1.00 87.94 273 GLN A C 1
ATOM 2178 O O . GLN A 1 273 ? 3.886 14.487 -2.687 1.00 87.94 273 GLN A O 1
ATOM 2183 N N . ILE A 1 274 ? 5.439 13.116 -1.862 1.00 86.94 274 ILE A N 1
ATOM 2184 C CA . ILE A 1 274 ? 4.819 13.019 -0.532 1.00 86.94 274 ILE A CA 1
ATOM 2185 C C . ILE A 1 274 ? 5.081 14.290 0.284 1.00 86.94 274 ILE A C 1
ATOM 2187 O O . ILE A 1 274 ? 4.198 14.712 1.024 1.00 86.94 274 ILE A O 1
ATOM 2191 N N . HIS A 1 275 ? 6.268 14.886 0.145 1.00 85.44 275 HIS A N 1
ATOM 2192 C CA . HIS A 1 275 ? 6.668 16.092 0.875 1.00 85.44 275 HIS A CA 1
ATOM 2193 C C . HIS A 1 275 ? 6.112 17.355 0.229 1.00 85.44 275 HIS A C 1
ATOM 2195 O O . HIS A 1 275 ? 5.628 18.229 0.933 1.00 85.44 275 HIS A O 1
ATOM 2201 N N . THR A 1 276 ? 6.127 17.429 -1.104 1.00 86.06 276 THR A N 1
ATOM 2202 C CA . THR A 1 276 ? 5.566 18.578 -1.835 1.00 86.06 276 THR A CA 1
ATOM 2203 C C . THR A 1 276 ? 4.038 18.575 -1.852 1.00 86.06 276 THR A C 1
ATOM 2205 O O . THR A 1 276 ? 3.420 19.579 -2.181 1.00 86.06 276 THR A O 1
ATOM 2208 N N . GLY A 1 277 ? 3.406 17.441 -1.533 1.00 84.62 277 GLY A N 1
ATOM 2209 C CA . GLY A 1 277 ? 1.956 17.281 -1.619 1.00 84.62 277 GLY A CA 1
ATOM 2210 C C . GLY A 1 277 ? 1.422 17.207 -3.053 1.00 84.62 277 GLY A C 1
ATOM 2211 O O . GLY A 1 277 ? 0.210 17.065 -3.231 1.00 84.62 277 GLY A O 1
ATOM 2212 N N . GLU A 1 278 ? 2.296 17.245 -4.065 1.00 86.31 278 GLU A N 1
ATOM 2213 C CA . GLU A 1 278 ? 1.923 17.132 -5.471 1.00 86.31 278 GLU A CA 1
ATOM 2214 C C . GLU A 1 278 ? 1.249 15.787 -5.749 1.00 86.31 278 GLU A C 1
ATOM 2216 O O . GLU A 1 278 ? 1.818 14.703 -5.576 1.00 86.31 278 GLU A O 1
ATOM 2221 N N . LYS A 1 279 ? 0.007 15.852 -6.223 1.00 89.00 279 LYS A N 1
ATOM 2222 C CA . LYS A 1 279 ? -0.801 14.682 -6.564 1.00 89.00 279 LYS A CA 1
ATOM 2223 C C . LYS A 1 279 ? -1.345 14.855 -7.983 1.00 89.00 279 LYS A C 1
ATOM 2225 O O . LYS A 1 279 ? -2.475 15.309 -8.138 1.00 89.00 279 LYS A O 1
ATOM 2230 N N . PRO A 1 280 ? -0.560 14.493 -9.017 1.00 87.75 280 PRO A N 1
ATOM 2231 C CA . PRO A 1 280 ? -0.875 14.804 -10.416 1.00 87.75 280 PRO A CA 1
ATOM 2232 C C . PRO A 1 280 ? -2.143 14.136 -10.958 1.00 87.75 280 PRO A C 1
ATOM 2234 O O . PRO A 1 280 ? -2.595 14.456 -12.051 1.00 87.75 280 PRO A O 1
ATOM 2237 N N . HIS A 1 281 ? -2.688 13.150 -10.245 1.00 89.69 281 HIS A N 1
ATOM 2238 C CA . HIS A 1 281 ? -3.809 12.350 -10.719 1.00 89.69 281 HIS A CA 1
ATOM 2239 C C . HIS A 1 281 ? -5.053 12.614 -9.875 1.00 89.69 281 HIS A C 1
ATOM 2241 O O . HIS A 1 281 ? -5.232 11.984 -8.833 1.00 89.69 281 HIS A O 1
ATOM 2247 N N . SER A 1 282 ? -5.909 13.527 -10.325 1.00 88.31 282 SER A N 1
ATOM 2248 C CA . SER A 1 282 ? -7.172 13.874 -9.672 1.00 88.31 282 SER A CA 1
ATOM 2249 C C . SER A 1 282 ? -8.328 12.969 -10.105 1.00 88.31 282 SER A C 1
ATOM 2251 O O . SER A 1 282 ? -8.421 12.520 -11.247 1.00 88.31 282 SER A O 1
ATOM 2253 N N . CYS A 1 283 ? -9.216 12.678 -9.158 1.00 90.25 283 CYS A N 1
ATOM 2254 C CA . CYS A 1 283 ? -10.510 12.064 -9.411 1.00 90.25 283 CYS A CA 1
ATOM 2255 C C . CYS A 1 283 ? -11.517 13.153 -9.775 1.00 90.25 283 CYS A C 1
ATOM 2257 O O . CYS A 1 283 ? -11.772 14.045 -8.969 1.00 90.25 283 CYS A O 1
ATOM 2259 N N . THR A 1 284 ? -12.127 13.044 -10.952 1.00 87.31 284 THR A N 1
ATOM 2260 C CA . THR A 1 284 ? -13.144 13.990 -11.431 1.00 87.31 284 THR A CA 1
ATOM 2261 C C . THR A 1 284 ? -14.442 13.922 -10.626 1.00 87.31 284 THR A C 1
ATOM 2263 O O . THR A 1 284 ? -15.115 14.930 -10.479 1.00 87.31 284 THR A O 1
ATOM 2266 N N . THR A 1 285 ? -14.774 12.764 -10.047 1.00 86.00 285 THR A N 1
ATOM 2267 C CA . THR A 1 285 ? -16.033 12.558 -9.309 1.00 86.00 285 THR A CA 1
ATOM 2268 C C . THR A 1 285 ? -16.026 13.150 -7.897 1.00 86.00 285 THR A C 1
ATOM 2270 O O . THR A 1 285 ? -17.061 13.589 -7.417 1.00 86.00 285 THR A O 1
ATOM 2273 N N . CYS A 1 286 ? -14.892 13.135 -7.186 1.00 86.69 286 CYS A N 1
ATOM 2274 C CA . CYS A 1 286 ? -14.843 13.573 -5.780 1.00 86.69 286 CYS A CA 1
ATOM 2275 C C . CYS A 1 286 ? -13.677 14.514 -5.446 1.00 86.69 286 CYS A C 1
ATOM 2277 O O . CYS A 1 286 ? -13.391 14.742 -4.270 1.00 86.69 286 CYS A O 1
ATOM 2279 N N . GLY A 1 287 ? -12.944 14.985 -6.459 1.00 85.12 287 GLY A N 1
ATOM 2280 C CA . GLY A 1 287 ? -11.813 15.905 -6.309 1.00 85.12 287 GLY A CA 1
ATOM 2281 C C . GLY A 1 287 ? -10.574 15.314 -5.625 1.00 85.12 287 GLY A C 1
ATOM 2282 O O . GLY A 1 287 ? -9.560 15.995 -5.492 1.00 85.12 287 GLY A O 1
ATOM 2283 N N . LYS A 1 288 ? -10.602 14.049 -5.176 1.00 86.88 288 LYS A N 1
ATOM 2284 C CA . LYS A 1 288 ? -9.455 13.429 -4.495 1.00 86.88 288 LYS A CA 1
ATOM 2285 C C . LYS A 1 288 ? -8.309 13.180 -5.465 1.00 86.88 288 LYS A C 1
ATOM 2287 O O . LYS A 1 288 ? -8.475 12.472 -6.455 1.00 86.88 288 LYS A O 1
ATOM 2292 N N . SER A 1 289 ? -7.128 13.673 -5.114 1.00 89.38 289 SER A N 1
ATOM 2293 C CA . SER A 1 289 ? -5.918 13.498 -5.916 1.00 89.38 289 SER A CA 1
ATOM 2294 C C . SER A 1 289 ? -4.990 12.413 -5.375 1.00 89.38 289 SER A C 1
ATOM 2296 O O . SER A 1 289 ? -4.958 12.129 -4.174 1.00 89.38 289 SER A O 1
ATOM 2298 N N . PHE A 1 290 ? -4.215 11.805 -6.273 1.00 88.94 290 PHE A N 1
ATOM 2299 C CA . PHE A 1 290 ? -3.290 10.705 -6.012 1.00 88.94 290 PHE A CA 1
ATOM 2300 C C . PHE A 1 290 ? -1.925 10.945 -6.664 1.00 88.94 290 PHE A C 1
ATOM 2302 O O . PHE A 1 290 ? -1.804 11.604 -7.695 1.00 88.94 290 PHE A O 1
ATOM 2309 N N . ILE A 1 291 ? -0.891 10.345 -6.071 1.00 87.56 291 ILE A N 1
ATOM 2310 C CA . ILE A 1 291 ? 0.495 10.430 -6.558 1.00 87.56 291 ILE A CA 1
ATOM 2311 C C . ILE A 1 291 ? 0.696 9.528 -7.786 1.00 87.56 291 ILE A C 1
ATOM 2313 O O . ILE A 1 291 ? 1.502 9.819 -8.661 1.00 87.56 291 ILE A O 1
ATOM 2317 N N . GLN A 1 292 ? -0.038 8.411 -7.875 1.00 87.88 292 GLN A N 1
ATOM 2318 C CA . GLN A 1 292 ? 0.114 7.434 -8.958 1.00 87.88 292 GLN A CA 1
ATOM 2319 C C . GLN A 1 292 ? -1.212 7.153 -9.666 1.00 87.88 292 GLN A C 1
ATOM 2321 O O . GLN A 1 292 ? -2.227 6.907 -9.013 1.00 87.88 292 GLN A O 1
ATOM 2326 N N . LYS A 1 293 ? -1.177 7.032 -10.999 1.00 86.19 293 LYS A N 1
ATOM 2327 C CA . LYS A 1 293 ? -2.345 6.652 -11.814 1.00 86.19 293 LYS A CA 1
ATOM 2328 C C . LYS A 1 293 ? -3.000 5.340 -11.362 1.00 86.19 293 LYS A C 1
ATOM 2330 O O . LYS A 1 293 ? -4.218 5.239 -11.324 1.00 86.19 293 LYS A O 1
ATOM 2335 N N . GLY A 1 294 ? -2.216 4.341 -10.946 1.00 83.25 294 GLY A N 1
ATOM 2336 C CA . GLY A 1 294 ? -2.761 3.073 -10.436 1.00 83.25 294 GLY A CA 1
ATOM 2337 C C . GLY A 1 294 ? -3.579 3.218 -9.142 1.00 83.25 294 GLY A C 1
ATOM 2338 O O . GLY A 1 294 ? -4.532 2.465 -8.928 1.00 83.25 294 GLY A O 1
ATOM 2339 N N . GLN A 1 295 ? -3.239 4.201 -8.298 1.00 86.38 295 GLN A N 1
ATOM 2340 C CA . GLN A 1 295 ? -4.009 4.528 -7.094 1.00 86.38 295 GLN A CA 1
ATOM 2341 C C . GLN A 1 295 ? -5.326 5.206 -7.465 1.00 86.38 295 GLN A C 1
ATOM 2343 O O . GLN A 1 295 ? -6.361 4.792 -6.952 1.00 86.38 295 GLN A O 1
ATOM 2348 N N . LEU A 1 296 ? -5.293 6.161 -8.404 1.00 88.69 296 LEU A N 1
ATOM 2349 C CA . LEU A 1 296 ? -6.502 6.773 -8.957 1.00 88.69 296 LEU A CA 1
ATOM 2350 C C . LEU A 1 296 ? -7.426 5.705 -9.559 1.00 88.69 296 LEU A C 1
ATOM 2352 O O . LEU A 1 296 ? -8.580 5.623 -9.166 1.00 88.69 296 LEU A O 1
ATOM 2356 N N . ASN A 1 297 ? -6.920 4.818 -10.419 1.00 84.94 297 ASN A N 1
ATOM 2357 C CA . ASN A 1 297 ? -7.731 3.750 -11.020 1.00 84.94 297 ASN A CA 1
ATOM 2358 C C . ASN A 1 297 ? -8.370 2.835 -9.962 1.00 84.94 297 ASN A C 1
ATOM 2360 O O . ASN A 1 297 ? -9.527 2.448 -10.083 1.00 84.94 297 ASN A O 1
ATOM 2364 N N . SER A 1 298 ? -7.624 2.492 -8.908 1.00 83.19 298 SER A N 1
ATOM 2365 C CA . SER A 1 298 ? -8.163 1.692 -7.801 1.00 83.19 298 SER A CA 1
ATOM 2366 C C . SER A 1 298 ? -9.206 2.465 -6.988 1.00 83.19 298 SER A C 1
ATOM 2368 O O . SER A 1 298 ? -10.156 1.866 -6.493 1.00 83.19 298 SER A O 1
ATOM 2370 N N . HIS A 1 299 ? -9.038 3.782 -6.853 1.00 86.94 299 HIS A N 1
ATOM 2371 C CA . HIS A 1 299 ? -10.000 4.667 -6.207 1.00 86.94 299 HIS A CA 1
ATOM 2372 C C . HIS A 1 299 ? -11.281 4.842 -7.029 1.00 86.94 299 HIS A C 1
ATOM 2374 O O . HIS A 1 299 ? -12.358 4.801 -6.444 1.00 86.94 299 HIS A O 1
ATOM 2380 N N . MET A 1 300 ? -11.189 4.968 -8.358 1.00 84.81 300 MET A N 1
ATOM 2381 C CA . MET A 1 300 ? -12.357 5.112 -9.240 1.00 84.81 300 MET A CA 1
ATOM 2382 C C . MET A 1 300 ? -13.351 3.955 -9.088 1.00 84.81 300 MET A C 1
ATOM 2384 O O . MET A 1 300 ? -14.554 4.167 -9.189 1.00 84.81 300 MET A O 1
ATOM 2388 N N . ARG A 1 301 ? -12.869 2.760 -8.723 1.00 84.31 301 ARG A N 1
ATOM 2389 C CA . ARG A 1 301 ? -13.716 1.594 -8.415 1.00 84.31 301 ARG A CA 1
ATOM 2390 C C . ARG A 1 301 ? -14.635 1.770 -7.207 1.00 84.31 301 ARG A C 1
ATOM 2392 O O . ARG A 1 301 ? -15.545 0.975 -7.013 1.00 84.31 301 ARG A O 1
ATOM 2399 N N . ILE A 1 302 ? -14.387 2.768 -6.359 1.00 83.25 302 ILE A N 1
ATOM 2400 C CA . ILE A 1 302 ? -15.306 3.126 -5.272 1.00 83.25 302 ILE A CA 1
ATOM 2401 C C . ILE A 1 302 ? -16.563 3.781 -5.852 1.00 83.25 302 ILE A C 1
ATOM 2403 O O . ILE A 1 302 ? -17.652 3.498 -5.371 1.00 83.25 302 ILE A O 1
ATOM 2407 N N . HIS A 1 303 ? -16.417 4.602 -6.895 1.00 82.94 303 HIS A N 1
ATOM 2408 C CA . HIS A 1 303 ? -17.537 5.299 -7.534 1.00 82.94 303 HIS A CA 1
ATOM 2409 C C . HIS A 1 303 ? -18.324 4.379 -8.460 1.00 82.94 303 HIS A C 1
ATOM 2411 O O . HIS A 1 303 ? -19.546 4.408 -8.458 1.00 82.94 303 HIS A O 1
ATOM 2417 N N . THR A 1 304 ? -17.637 3.502 -9.194 1.00 82.44 304 THR A N 1
ATOM 2418 C CA . THR A 1 304 ? -18.300 2.527 -10.076 1.00 82.44 304 THR A CA 1
ATOM 2419 C C . THR A 1 304 ? -18.838 1.304 -9.329 1.00 82.44 304 THR A C 1
ATOM 2421 O O . THR A 1 304 ? -19.473 0.447 -9.930 1.00 82.44 304 THR A O 1
ATOM 2424 N N . SER A 1 305 ? -18.561 1.181 -8.024 1.00 78.88 305 SER A N 1
ATOM 2425 C CA . SER A 1 305 ? -18.851 -0.011 -7.209 1.00 78.88 305 SER A CA 1
ATOM 2426 C C . SER A 1 305 ? -18.281 -1.329 -7.763 1.00 78.88 305 SER A C 1
ATOM 2428 O O . SER A 1 305 ? -18.627 -2.414 -7.288 1.00 78.88 305 SER A O 1
ATOM 2430 N N . GLU A 1 306 ? -17.349 -1.264 -8.716 1.00 79.19 306 GLU A N 1
ATOM 2431 C CA . GLU A 1 306 ? -16.714 -2.440 -9.296 1.00 79.19 306 GLU A CA 1
ATOM 2432 C C . GLU A 1 306 ? -15.824 -3.148 -8.270 1.00 79.19 306 GLU A C 1
ATOM 2434 O O . GLU A 1 306 ? -14.845 -2.608 -7.738 1.00 79.19 306 GLU A O 1
ATOM 2439 N N . LYS A 1 307 ? -16.121 -4.427 -8.039 1.00 82.94 307 LYS A N 1
ATOM 2440 C CA . LYS A 1 307 ? -15.318 -5.324 -7.203 1.00 82.94 307 LYS A CA 1
ATOM 2441 C C . LYS A 1 307 ? -14.891 -6.544 -8.030 1.00 82.94 307 LYS A C 1
ATOM 2443 O O . LYS A 1 307 ? -15.539 -7.595 -7.949 1.00 82.94 307 LYS A O 1
ATOM 2448 N N . PRO A 1 308 ? -13.831 -6.408 -8.856 1.00 82.56 308 PRO A N 1
ATOM 2449 C CA . PRO A 1 308 ? -13.427 -7.439 -9.817 1.00 82.56 308 PRO A CA 1
ATOM 2450 C C . PRO A 1 308 ? -12.855 -8.686 -9.148 1.00 82.56 308 PRO A C 1
ATOM 2452 O O . PRO A 1 308 ? -12.847 -9.762 -9.731 1.00 82.56 308 PRO A O 1
ATOM 2455 N N . TYR A 1 309 ? -12.343 -8.541 -7.928 1.00 84.69 309 TYR A N 1
ATOM 2456 C CA . TYR A 1 309 ? -11.670 -9.616 -7.218 1.00 84.69 309 TYR A CA 1
ATOM 2457 C C . TYR A 1 309 ? -12.637 -10.223 -6.219 1.00 84.69 309 TYR A C 1
ATOM 2459 O O . TYR A 1 309 ? -13.177 -9.496 -5.394 1.00 84.69 309 TYR A O 1
ATOM 2467 N N . PHE A 1 310 ? -12.839 -11.531 -6.256 1.00 82.44 310 PHE A N 1
ATOM 2468 C CA . PHE A 1 310 ? -13.728 -12.217 -5.326 1.00 82.44 310 PHE A CA 1
ATOM 2469 C C . PHE A 1 310 ? -12.985 -13.320 -4.581 1.00 82.44 310 PHE A C 1
ATOM 2471 O O . PHE A 1 310 ? -12.006 -13.885 -5.070 1.00 82.44 310 PHE A O 1
ATOM 2478 N N . CYS A 1 311 ? -13.428 -13.573 -3.356 1.00 85.62 311 CYS A N 1
ATOM 2479 C CA . CYS A 1 311 ? -12.991 -14.708 -2.574 1.00 85.62 311 CYS A CA 1
ATOM 2480 C C . CYS A 1 311 ? -13.707 -15.960 -3.077 1.00 85.62 311 CYS A C 1
ATOM 2482 O O . CYS A 1 311 ? -14.933 -16.004 -3.074 1.00 85.62 311 CYS A O 1
ATOM 2484 N N . SER A 1 312 ? -12.949 -16.982 -3.465 1.00 84.69 312 SER A N 1
ATOM 2485 C CA . SER A 1 312 ? -13.508 -18.275 -3.875 1.00 84.69 312 SER A CA 1
ATOM 2486 C C . SER A 1 312 ? -14.141 -19.064 -2.723 1.00 84.69 312 SER A C 1
ATOM 2488 O O . SER A 1 312 ? -14.909 -19.976 -2.983 1.00 84.69 312 SER A O 1
ATOM 2490 N N . ILE A 1 313 ? -13.838 -18.715 -1.466 1.00 82.50 313 ILE A N 1
ATOM 2491 C CA . ILE A 1 313 ? -14.295 -19.449 -0.274 1.00 82.50 313 ILE A CA 1
ATOM 2492 C C . ILE A 1 313 ? -15.624 -18.893 0.252 1.00 82.50 313 ILE A C 1
ATOM 2494 O O . ILE A 1 313 ? -16.531 -19.659 0.540 1.00 82.50 313 ILE A O 1
ATOM 2498 N N . CYS A 1 314 ? -15.761 -17.569 0.384 1.00 83.12 314 CYS A N 1
ATOM 2499 C CA . CYS A 1 314 ? -16.967 -16.946 0.951 1.00 83.12 314 CYS A CA 1
ATOM 2500 C C . CYS A 1 314 ? -17.700 -15.996 -0.004 1.00 83.12 314 CYS A C 1
ATOM 2502 O O . CYS A 1 314 ? -18.625 -15.304 0.414 1.00 83.12 314 CYS A O 1
ATOM 2504 N N . GLY A 1 315 ? -17.259 -15.886 -1.261 1.00 81.81 315 GLY A N 1
ATOM 2505 C CA . GLY A 1 315 ? -17.888 -15.028 -2.268 1.00 81.81 315 GLY A CA 1
ATOM 2506 C C . GLY A 1 315 ? -17.688 -13.520 -2.068 1.00 81.81 315 GLY A C 1
ATOM 2507 O O . GLY A 1 315 ? -18.095 -12.736 -2.927 1.00 81.81 315 GLY A O 1
ATOM 2508 N N . GLU A 1 316 ? -17.041 -13.073 -0.980 1.00 83.12 316 GLU A N 1
ATOM 2509 C CA . GLU A 1 316 ? -16.825 -11.642 -0.739 1.00 83.12 316 GLU A CA 1
ATOM 2510 C C . GLU A 1 316 ? -16.010 -10.991 -1.859 1.00 83.12 316 GLU A C 1
ATOM 2512 O O . GLU A 1 316 ? -14.972 -11.501 -2.287 1.00 83.12 316 GLU A O 1
ATOM 2517 N N . ARG A 1 317 ? -16.460 -9.813 -2.307 1.00 85.25 317 ARG A N 1
ATOM 2518 C CA . ARG A 1 317 ? -15.842 -9.076 -3.412 1.00 85.25 317 ARG A CA 1
ATOM 2519 C C . ARG A 1 317 ? -15.034 -7.874 -2.916 1.00 85.25 317 ARG A C 1
ATOM 2521 O O . ARG A 1 317 ? -15.443 -7.137 -2.018 1.00 85.25 317 ARG A O 1
ATOM 2528 N N . PHE A 1 318 ? -13.910 -7.623 -3.577 1.00 84.06 318 PHE A N 1
ATOM 2529 C CA . PHE A 1 318 ? -12.921 -6.595 -3.276 1.00 84.06 318 PHE A CA 1
ATOM 2530 C C . PHE A 1 318 ? -12.593 -5.767 -4.523 1.00 84.06 318 PHE A C 1
ATOM 2532 O O . PHE A 1 318 ? -12.499 -6.271 -5.642 1.00 84.06 318 PHE A O 1
ATOM 2539 N N . ASN A 1 319 ? -12.343 -4.476 -4.318 1.00 80.75 319 ASN A N 1
ATOM 2540 C CA . ASN A 1 319 ? -11.932 -3.535 -5.366 1.00 80.75 319 ASN A CA 1
ATOM 2541 C C . ASN A 1 319 ? -10.415 -3.562 -5.655 1.00 80.75 319 ASN A C 1
ATOM 2543 O O . ASN A 1 319 ? -9.969 -3.085 -6.703 1.00 80.75 319 ASN A O 1
ATOM 2547 N N . VAL A 1 320 ? -9.611 -4.143 -4.753 1.00 81.44 320 VAL A N 1
ATOM 2548 C CA . VAL A 1 320 ? -8.145 -4.237 -4.859 1.00 81.44 320 VAL A CA 1
ATOM 2549 C C . VAL A 1 320 ? -7.656 -5.644 -4.490 1.00 81.44 320 VAL A C 1
ATOM 2551 O O . VAL A 1 320 ? -8.026 -6.177 -3.445 1.00 81.44 320 VAL A O 1
ATOM 2554 N N . VAL A 1 321 ? -6.757 -6.218 -5.304 1.00 81.44 321 VAL A N 1
ATOM 2555 C CA . VAL A 1 321 ? -6.173 -7.568 -5.112 1.00 81.44 321 VAL A CA 1
ATOM 2556 C C . VAL A 1 321 ? -5.512 -7.737 -3.748 1.00 81.44 321 VAL A C 1
ATOM 2558 O O . VAL A 1 321 ? -5.589 -8.802 -3.144 1.00 81.44 321 VAL A O 1
ATOM 2561 N N . THR A 1 322 ? -4.832 -6.705 -3.248 1.00 82.50 322 THR A N 1
ATOM 2562 C CA . THR A 1 322 ? -4.157 -6.767 -1.945 1.00 82.50 322 THR A CA 1
ATOM 2563 C C . THR A 1 322 ? -5.150 -6.997 -0.812 1.00 82.50 322 THR A C 1
ATOM 2565 O O . THR A 1 322 ? -4.847 -7.765 0.096 1.00 82.50 322 THR A O 1
ATOM 2568 N N . ASN A 1 323 ? -6.344 -6.404 -0.885 1.00 84.50 323 ASN A N 1
ATOM 2569 C CA . ASN A 1 323 ? -7.396 -6.616 0.105 1.00 84.50 323 ASN A CA 1
ATOM 2570 C C . ASN A 1 323 ? -7.923 -8.049 0.045 1.00 84.50 323 ASN A C 1
ATOM 2572 O O . ASN A 1 323 ? -8.039 -8.667 1.098 1.00 84.50 323 ASN A O 1
ATOM 2576 N N . LEU A 1 324 ? -8.125 -8.599 -1.160 1.00 85.69 324 LEU A N 1
ATOM 2577 C CA . LEU A 1 324 ? -8.457 -10.015 -1.330 1.00 85.69 324 LEU A CA 1
ATOM 2578 C C . LEU A 1 324 ? -7.365 -10.907 -0.723 1.00 85.69 324 LEU A C 1
ATOM 2580 O O . LEU A 1 324 ? -7.672 -11.740 0.114 1.00 85.69 324 LEU A O 1
ATOM 2584 N N . LYS A 1 325 ? -6.080 -10.702 -1.048 1.00 82.81 325 LYS A N 1
ATOM 2585 C CA . LYS A 1 325 ? -4.974 -11.499 -0.474 1.00 82.81 325 LYS A CA 1
ATOM 2586 C C . LYS A 1 325 ? -4.936 -11.441 1.052 1.00 82.81 325 LYS A C 1
ATOM 2588 O O . LYS A 1 325 ? -4.677 -12.443 1.708 1.00 82.81 325 LYS A O 1
ATOM 2593 N N . ILE A 1 326 ? -5.168 -10.262 1.622 1.00 81.00 326 ILE A N 1
ATOM 2594 C CA . ILE A 1 326 ? -5.217 -10.084 3.073 1.00 81.00 326 ILE A CA 1
ATOM 2595 C C . ILE A 1 326 ? -6.455 -10.774 3.668 1.00 81.00 326 ILE A C 1
ATOM 2597 O O . ILE A 1 326 ? -6.368 -11.309 4.771 1.00 81.00 326 ILE A O 1
ATOM 2601 N N . HIS A 1 327 ? -7.589 -10.742 2.970 1.00 84.06 327 HIS A N 1
ATOM 2602 C CA . HIS A 1 327 ? -8.802 -11.457 3.353 1.00 84.06 327 HIS A CA 1
ATOM 2603 C C . HIS A 1 327 ? -8.617 -12.977 3.254 1.00 84.06 327 HIS A C 1
ATOM 2605 O O . HIS A 1 327 ? -8.992 -13.675 4.178 1.00 84.06 327 HIS A O 1
ATOM 2611 N N . MET A 1 328 ? -7.940 -13.510 2.234 1.00 80.94 328 MET A N 1
ATOM 2612 C CA . MET A 1 328 ? -7.683 -14.955 2.129 1.00 80.94 328 MET A CA 1
ATOM 2613 C C . MET A 1 328 ? -6.949 -15.512 3.361 1.00 80.94 328 MET A C 1
ATOM 2615 O O . MET A 1 328 ? -7.220 -16.632 3.780 1.00 80.94 328 MET A O 1
ATOM 2619 N N . LYS A 1 329 ? -6.106 -14.702 4.019 1.00 80.56 329 LYS A N 1
ATOM 2620 C CA . LYS A 1 329 ? -5.449 -15.072 5.288 1.00 80.56 329 LYS A CA 1
ATOM 2621 C C . LYS A 1 329 ? -6.407 -15.252 6.471 1.00 80.56 329 LYS A C 1
ATOM 2623 O O . LYS A 1 329 ? -5.990 -15.774 7.499 1.00 80.56 329 LYS A O 1
ATOM 2628 N N . SER A 1 330 ? -7.654 -14.776 6.397 1.00 78.19 330 SER A N 1
ATOM 2629 C CA . SER A 1 330 ? -8.651 -15.083 7.431 1.00 78.19 330 SER A CA 1
ATOM 2630 C C . SER A 1 330 ? -9.244 -16.477 7.277 1.00 78.19 330 SER A C 1
ATOM 2632 O O . SER A 1 330 ? -9.656 -17.037 8.285 1.00 78.19 330 SER A O 1
ATOM 2634 N N . HIS A 1 331 ? -9.253 -17.037 6.063 1.00 78.00 331 HIS A N 1
ATOM 2635 C CA . HIS A 1 331 ? -9.757 -18.391 5.810 1.00 78.00 331 HIS A CA 1
ATOM 2636 C C . HIS A 1 331 ? -8.734 -19.462 6.161 1.00 78.00 331 HIS A C 1
ATOM 2638 O O . HIS A 1 331 ? -9.081 -20.476 6.750 1.00 78.00 331 HIS A O 1
ATOM 2644 N N . THR A 1 332 ? -7.453 -19.216 5.888 1.00 72.00 332 THR A N 1
ATOM 2645 C CA . THR A 1 332 ? -6.390 -20.200 6.147 1.00 72.00 332 THR A CA 1
ATOM 2646 C C . THR A 1 332 ? -6.035 -20.352 7.631 1.00 72.00 332 THR A C 1
ATOM 2648 O O . THR A 1 332 ? -5.139 -21.114 7.968 1.00 72.00 332 THR A O 1
ATOM 2651 N N . SER A 1 333 ? -6.692 -19.615 8.541 1.00 66.12 333 SER A N 1
ATOM 2652 C CA . SER A 1 333 ? -6.355 -19.526 9.976 1.00 66.12 333 SER A CA 1
ATOM 2653 C C . SER A 1 333 ? -4.883 -19.196 10.281 1.00 66.12 333 SER A C 1
ATOM 2655 O O . SER A 1 333 ? -4.471 -19.177 11.444 1.00 66.12 333 SER A O 1
ATOM 2657 N N . GLU A 1 334 ? -4.091 -18.845 9.265 1.00 71.19 334 GLU A N 1
ATOM 2658 C CA . GLU A 1 334 ? -2.692 -18.488 9.400 1.00 71.19 334 GLU A CA 1
ATOM 2659 C C . GLU A 1 334 ? -2.582 -17.153 10.132 1.00 71.19 334 GLU A C 1
ATOM 2661 O O . GLU A 1 334 ? -2.827 -16.059 9.609 1.00 71.19 334 GLU A O 1
ATOM 2666 N N . LYS A 1 335 ? -2.177 -17.245 11.396 1.00 78.56 335 LYS A N 1
ATOM 2667 C CA . LYS A 1 335 ? -1.830 -16.101 12.232 1.00 78.56 335 LYS A CA 1
ATOM 2668 C C . LYS A 1 335 ? -0.315 -16.111 12.463 1.00 78.56 335 LYS A C 1
ATOM 2670 O O . LYS A 1 335 ? 0.134 -16.528 13.537 1.00 78.56 335 LYS A O 1
ATOM 2675 N N . PRO A 1 336 ? 0.490 -15.701 11.461 1.00 81.00 336 PRO A N 1
ATOM 2676 C CA . PRO A 1 336 ? 1.949 -15.794 11.518 1.00 81.00 336 PRO A CA 1
ATOM 2677 C C . PRO A 1 336 ? 2.570 -14.840 12.542 1.00 81.00 336 PRO A C 1
ATOM 2679 O O . PRO A 1 336 ? 3.735 -14.982 12.884 1.00 81.00 336 PRO A O 1
ATOM 2682 N N . HIS A 1 337 ? 1.814 -13.864 13.044 1.00 84.44 337 HIS A N 1
ATOM 2683 C CA . HIS A 1 337 ? 2.325 -12.863 13.971 1.00 84.44 337 HIS A CA 1
ATOM 2684 C C . HIS A 1 337 ? 1.828 -13.147 15.392 1.00 84.44 337 HIS A C 1
ATOM 2686 O O . HIS A 1 337 ? 0.671 -12.867 15.699 1.00 84.44 337 HIS A O 1
ATOM 2692 N N . SER A 1 338 ? 2.678 -13.697 16.256 1.00 88.06 338 SER A N 1
ATOM 2693 C CA . SER A 1 338 ? 2.381 -13.946 17.673 1.00 88.06 338 SER A CA 1
ATOM 2694 C C . SER A 1 338 ? 2.833 -12.789 18.568 1.00 88.06 338 SER A C 1
ATOM 2696 O O . SER A 1 338 ? 3.812 -12.100 18.293 1.00 88.06 338 SER A O 1
ATOM 2698 N N . CYS A 1 339 ? 2.090 -12.561 19.649 1.00 90.31 339 CYS A N 1
ATOM 2699 C CA . CYS A 1 339 ? 2.501 -11.705 20.754 1.00 90.31 339 CYS A CA 1
ATOM 2700 C C . CYS A 1 339 ? 3.308 -12.532 21.753 1.00 90.31 339 CYS A C 1
ATOM 2702 O O . CYS A 1 339 ? 2.789 -13.514 22.277 1.00 90.31 339 CYS A O 1
ATOM 2704 N N . SER A 1 340 ? 4.538 -12.110 22.044 1.00 87.94 340 SER A N 1
ATOM 2705 C CA . SER A 1 340 ? 5.408 -12.761 23.029 1.00 87.94 340 SER A CA 1
ATOM 2706 C C . SER A 1 340 ? 4.853 -12.680 24.454 1.00 87.94 340 SER A C 1
ATOM 2708 O O . SER A 1 340 ? 4.972 -13.638 25.201 1.00 87.94 340 SER A O 1
ATOM 2710 N N . THR A 1 341 ? 4.183 -11.582 24.817 1.00 87.00 341 THR A N 1
ATOM 2711 C CA . THR A 1 341 ? 3.698 -11.351 26.190 1.00 87.00 341 THR A CA 1
ATOM 2712 C C . THR A 1 341 ? 2.481 -12.195 26.576 1.00 87.00 341 THR A C 1
ATOM 2714 O O . THR A 1 341 ? 2.327 -12.550 27.735 1.00 87.00 341 THR A O 1
ATOM 2717 N N . CYS A 1 342 ? 1.572 -12.498 25.643 1.00 87.69 342 CYS A N 1
ATOM 2718 C CA . CYS A 1 342 ? 0.319 -13.202 25.973 1.00 87.69 342 CYS A CA 1
ATOM 2719 C C . CYS A 1 342 ? -0.059 -14.325 24.998 1.00 87.69 342 CYS A C 1
ATOM 2721 O O . CYS A 1 342 ? -1.200 -14.786 24.998 1.00 87.69 342 CYS A O 1
ATOM 2723 N N . GLY A 1 343 ? 0.845 -14.698 24.088 1.00 84.62 343 GLY A N 1
ATOM 2724 C CA . GLY A 1 343 ? 0.645 -15.772 23.110 1.00 84.62 343 GLY A CA 1
ATOM 2725 C C . GLY A 1 343 ? -0.389 -15.489 22.011 1.00 84.62 343 GLY A C 1
ATOM 2726 O O . GLY A 1 343 ? -0.509 -16.265 21.061 1.00 84.62 343 GLY A O 1
ATOM 2727 N N . LYS A 1 344 ? -1.143 -14.379 22.075 1.00 84.50 344 LYS A N 1
ATOM 2728 C CA . LYS A 1 344 ? -2.183 -14.064 21.080 1.00 84.50 344 LYS A CA 1
ATOM 2729 C C . LYS A 1 344 ? -1.591 -13.918 19.683 1.00 84.50 344 LYS A C 1
ATOM 2731 O O . LYS A 1 344 ? -0.646 -13.162 19.469 1.00 84.50 344 LYS A O 1
ATOM 2736 N N . ARG A 1 345 ? -2.198 -14.603 18.712 1.00 84.94 345 ARG A N 1
ATOM 2737 C CA . ARG A 1 345 ? -1.767 -14.593 17.310 1.00 84.94 345 ARG A CA 1
ATOM 2738 C C . ARG A 1 345 ? -2.649 -13.684 16.453 1.00 84.94 345 ARG A C 1
ATOM 2740 O O . ARG A 1 345 ? -3.857 -13.578 16.672 1.00 84.94 345 ARG A O 1
ATOM 2747 N N . PHE A 1 346 ? -2.051 -13.061 15.442 1.00 83.56 346 PHE A N 1
ATOM 2748 C CA . PHE A 1 346 ? -2.677 -12.116 14.521 1.00 83.56 346 PHE A CA 1
ATOM 2749 C C . PHE A 1 346 ? -2.332 -12.452 13.065 1.00 83.56 346 PHE A C 1
ATOM 2751 O O . PHE A 1 346 ? -1.213 -12.845 12.740 1.00 83.56 346 PHE A O 1
ATOM 2758 N N . SER A 1 347 ? -3.289 -12.229 12.161 1.00 81.69 347 SER A N 1
ATOM 2759 C CA . SER A 1 347 ? -3.105 -12.401 10.710 1.00 81.69 347 SER A CA 1
ATOM 2760 C C . SER A 1 347 ? -2.367 -11.232 10.043 1.00 81.69 347 SER A C 1
ATOM 2762 O O . SER A 1 347 ? -1.910 -11.340 8.906 1.00 81.69 347 SER A O 1
ATOM 2764 N N . ARG A 1 348 ? -2.241 -10.089 10.735 1.00 82.12 348 ARG A N 1
ATOM 2765 C CA . ARG A 1 348 ? -1.593 -8.868 10.229 1.00 82.12 348 ARG A CA 1
ATOM 2766 C C . ARG A 1 348 ? -0.626 -8.294 11.260 1.00 82.12 348 ARG A C 1
ATOM 2768 O O . ARG A 1 348 ? -1.010 -8.100 12.413 1.00 82.12 348 ARG A O 1
ATOM 2775 N N . LYS A 1 349 ? 0.580 -7.913 10.819 1.00 84.44 349 LYS A N 1
ATOM 2776 C CA . LYS A 1 349 ? 1.599 -7.271 11.670 1.00 84.44 349 LYS A CA 1
ATOM 2777 C C . LYS A 1 349 ? 1.089 -5.989 12.336 1.00 84.44 349 LYS A C 1
ATOM 2779 O O . LYS A 1 349 ? 1.304 -5.803 13.523 1.00 84.44 349 LYS A O 1
ATOM 2784 N N . SER A 1 350 ? 0.336 -5.150 11.620 1.00 84.94 350 SER A N 1
ATOM 2785 C CA . SER A 1 350 ? -0.234 -3.913 12.183 1.00 84.94 350 SER A CA 1
ATOM 2786 C C . SER A 1 350 ? -1.191 -4.162 13.353 1.00 84.94 350 SER A C 1
ATOM 2788 O O . SER A 1 350 ? -1.263 -3.358 14.279 1.00 84.94 350 SER A O 1
ATOM 2790 N N . HIS A 1 351 ? -1.920 -5.282 13.337 1.00 88.12 351 HIS A N 1
ATOM 2791 C CA . HIS A 1 351 ? -2.795 -5.658 14.444 1.00 88.12 351 HIS A CA 1
ATOM 2792 C C . HIS A 1 351 ? -1.989 -6.125 15.656 1.00 88.12 351 HIS A C 1
ATOM 2794 O O . HIS A 1 351 ? -2.355 -5.762 16.770 1.00 88.12 351 HIS A O 1
ATOM 2800 N N . LEU A 1 352 ? -0.895 -6.864 15.435 1.00 89.81 352 LEU A N 1
ATOM 2801 C CA . LEU A 1 352 ? 0.037 -7.239 16.496 1.00 89.81 352 LEU A CA 1
ATOM 2802 C C . LEU A 1 352 ? 0.691 -5.997 17.119 1.00 89.81 352 LEU A C 1
ATOM 2804 O O . LEU A 1 352 ? 0.636 -5.849 18.331 1.00 89.81 352 LEU A O 1
ATOM 2808 N N . THR A 1 353 ? 1.237 -5.076 16.318 1.00 87.88 353 THR A N 1
ATOM 2809 C CA . THR A 1 353 ? 1.857 -3.838 16.830 1.00 87.88 353 THR A CA 1
ATOM 2810 C C . THR A 1 353 ? 0.887 -3.048 17.706 1.00 87.88 353 THR A C 1
ATOM 2812 O O . THR A 1 353 ? 1.220 -2.674 18.823 1.00 87.88 353 THR A O 1
ATOM 2815 N N . ARG A 1 354 ? -0.357 -2.876 17.248 1.00 88.50 354 ARG A N 1
ATOM 2816 C CA . ARG A 1 354 ? -1.410 -2.224 18.037 1.00 88.50 354 ARG A CA 1
ATOM 2817 C C . ARG A 1 354 ? -1.793 -3.002 19.297 1.00 88.50 354 ARG A C 1
ATOM 2819 O O . ARG A 1 354 ? -2.213 -2.413 20.283 1.00 88.50 354 ARG A O 1
ATOM 2826 N N . HIS A 1 355 ? -1.725 -4.327 19.254 1.00 90.06 355 HIS A N 1
ATOM 2827 C CA . HIS A 1 355 ? -1.992 -5.156 20.421 1.00 90.06 355 HIS A CA 1
ATOM 2828 C C . HIS A 1 355 ? -0.880 -5.041 21.469 1.00 90.06 355 HIS A C 1
ATOM 2830 O O . HIS A 1 355 ? -1.193 -4.973 22.652 1.00 90.06 355 HIS A O 1
ATOM 2836 N N . ILE A 1 356 ? 0.386 -4.968 21.049 1.00 88.50 356 ILE A N 1
ATOM 2837 C CA . ILE A 1 356 ? 1.538 -4.807 21.949 1.00 88.50 356 ILE A CA 1
ATOM 2838 C C . ILE A 1 356 ? 1.419 -3.520 22.780 1.00 88.50 356 ILE A C 1
ATOM 2840 O O . ILE A 1 356 ? 1.743 -3.544 23.961 1.00 88.50 356 ILE A O 1
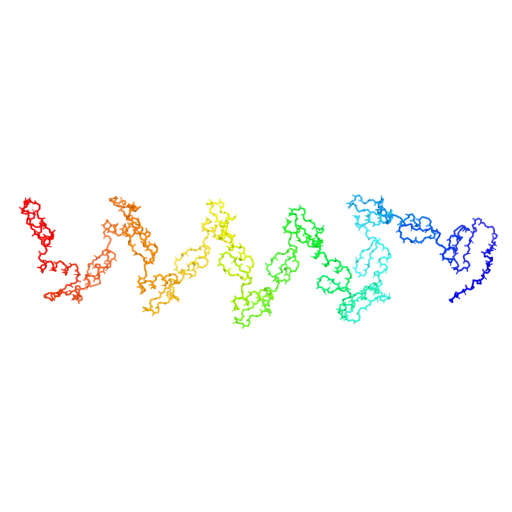ATOM 2844 N N . GLN A 1 357 ? 0.835 -2.453 22.223 1.00 89.12 357 GLN A N 1
ATOM 2845 C CA . GLN A 1 357 ? 0.554 -1.199 22.944 1.00 89.12 357 GLN A CA 1
ATOM 2846 C C . GLN A 1 357 ? -0.349 -1.375 24.181 1.00 89.12 357 GLN A C 1
ATOM 2848 O O . GLN A 1 357 ? -0.373 -0.525 25.065 1.00 89.12 357 GLN A O 1
ATOM 2853 N N . ILE A 1 358 ? -1.100 -2.479 24.272 1.00 88.00 358 ILE A N 1
ATOM 2854 C CA . ILE A 1 358 ? -1.885 -2.809 25.471 1.00 88.00 358 ILE A CA 1
ATOM 2855 C C . ILE A 1 358 ? -0.963 -3.243 26.616 1.00 88.00 358 ILE A C 1
ATOM 2857 O O . ILE A 1 358 ? -1.239 -2.905 27.762 1.00 88.00 358 ILE A O 1
ATOM 2861 N N . HIS A 1 359 ? 0.113 -3.971 26.305 1.00 87.06 359 HIS A N 1
ATOM 2862 C CA . HIS A 1 359 ? 1.073 -4.468 27.294 1.00 87.06 359 HIS A CA 1
ATOM 2863 C C . HIS A 1 359 ? 2.061 -3.388 27.714 1.00 87.06 359 HIS A C 1
ATOM 2865 O O . HIS A 1 359 ? 2.353 -3.263 28.895 1.00 87.06 359 HIS A O 1
ATOM 2871 N N . THR A 1 360 ? 2.538 -2.579 26.766 1.00 87.00 360 THR A N 1
ATOM 2872 C CA . THR A 1 360 ? 3.467 -1.478 27.068 1.00 87.00 360 THR A CA 1
ATOM 2873 C C . THR A 1 360 ? 2.776 -0.287 27.729 1.00 87.00 360 THR A C 1
ATOM 2875 O O . THR A 1 360 ? 3.439 0.587 28.273 1.00 87.00 360 THR A O 1
ATOM 2878 N N . GLY A 1 361 ? 1.442 -0.211 27.662 1.00 85.38 361 GLY A N 1
ATOM 2879 C CA . GLY A 1 361 ? 0.680 0.932 28.161 1.00 85.38 361 GLY A CA 1
ATOM 2880 C C . GLY A 1 361 ? 0.833 2.200 27.314 1.00 85.38 361 GLY A C 1
ATOM 2881 O O . GLY A 1 361 ? 0.240 3.223 27.660 1.00 85.38 361 GLY A O 1
ATOM 2882 N N . GLU A 1 362 ? 1.567 2.144 26.198 1.00 86.94 362 GLU A N 1
ATOM 2883 C CA . GLU A 1 362 ? 1.746 3.270 25.284 1.00 86.94 362 GLU A CA 1
ATOM 2884 C C . GLU A 1 362 ? 0.404 3.696 24.681 1.00 86.94 362 GLU A C 1
ATOM 2886 O O . GLU A 1 362 ? -0.278 2.944 23.976 1.00 86.94 362 GLU A O 1
ATOM 2891 N N . LYS A 1 363 ? 0.025 4.949 24.935 1.00 89.50 363 LYS A N 1
ATOM 2892 C CA . LYS A 1 363 ? -1.203 5.555 24.418 1.00 89.50 363 LYS A CA 1
ATOM 2893 C C . LYS A 1 363 ? -0.856 6.850 23.679 1.00 89.50 363 LYS A C 1
ATOM 2895 O O . LYS A 1 363 ? -0.938 7.918 24.279 1.00 89.50 363 LYS A O 1
ATOM 2900 N N . PRO A 1 364 ? -0.483 6.772 22.386 1.00 88.50 364 PRO A N 1
ATOM 2901 C CA . PRO A 1 364 ? 0.073 7.906 21.637 1.00 88.50 364 PRO A CA 1
ATOM 2902 C C . PRO A 1 364 ? -0.896 9.074 21.420 1.00 88.50 364 PRO A C 1
ATOM 2904 O O . PRO A 1 364 ? -0.496 10.131 20.945 1.00 88.50 364 PRO A O 1
ATOM 2907 N N . HIS A 1 365 ? -2.188 8.874 21.677 1.00 90.75 365 HIS A N 1
ATOM 2908 C CA . HIS A 1 365 ? -3.224 9.849 21.365 1.00 90.75 365 HIS A CA 1
ATOM 2909 C C . HIS A 1 365 ? -3.847 10.395 22.647 1.00 90.75 365 HIS A C 1
ATOM 2911 O O . HIS A 1 365 ? -4.783 9.797 23.177 1.00 90.75 365 HIS A O 1
ATOM 2917 N N . SER A 1 366 ? -3.340 11.524 23.134 1.00 88.50 366 SER A N 1
ATOM 2918 C CA . SER A 1 366 ? -3.848 12.221 24.316 1.00 88.50 366 SER A CA 1
ATOM 2919 C C . SER A 1 366 ? -4.980 13.196 23.983 1.00 88.50 366 SER A C 1
ATOM 2921 O O . SER A 1 366 ? -5.005 13.839 22.935 1.00 88.50 366 SER A O 1
ATOM 2923 N N . CYS A 1 367 ? -5.948 13.286 24.891 1.00 90.94 367 CYS A N 1
ATOM 2924 C CA . CYS A 1 367 ? -6.962 14.329 24.907 1.00 90.94 367 CYS A CA 1
ATOM 2925 C C . CYS A 1 367 ? -6.393 15.566 25.599 1.00 90.94 367 CYS A C 1
ATOM 2927 O O . CYS A 1 367 ? -6.019 15.495 26.767 1.00 90.94 367 CYS A O 1
ATOM 2929 N N . THR A 1 368 ? -6.387 16.698 24.901 1.00 88.06 368 THR A N 1
ATOM 2930 C CA . THR A 1 368 ? -5.909 17.979 25.439 1.00 88.06 368 THR A CA 1
ATOM 2931 C C . THR A 1 368 ? -6.815 18.527 26.543 1.00 88.06 368 THR A C 1
ATOM 2933 O O . THR A 1 368 ? -6.327 19.171 27.459 1.00 88.06 368 THR A O 1
ATOM 2936 N N . THR A 1 369 ? -8.116 18.223 26.510 1.00 86.50 369 THR A N 1
ATOM 2937 C CA . THR A 1 369 ? -9.100 18.749 27.473 1.00 86.50 369 THR A CA 1
ATOM 2938 C C . THR A 1 369 ? -9.057 18.063 28.841 1.00 86.50 369 THR A C 1
ATOM 2940 O O . THR A 1 369 ? -9.311 18.702 29.851 1.00 86.50 369 THR A O 1
ATOM 2943 N N . CYS A 1 370 ? -8.782 16.755 28.907 1.00 88.81 370 CYS A N 1
ATOM 2944 C CA . CYS A 1 370 ? -8.845 16.003 30.174 1.00 88.81 370 CYS A CA 1
ATOM 2945 C C . CYS A 1 370 ? -7.646 15.078 30.426 1.00 88.81 370 CYS A C 1
ATOM 2947 O O . CYS A 1 370 ? -7.708 14.218 31.305 1.00 88.81 370 CYS A O 1
ATOM 2949 N N . GLY A 1 371 ? -6.597 15.171 29.604 1.00 85.88 371 GLY A N 1
ATOM 2950 C CA . GLY A 1 371 ? -5.367 14.382 29.732 1.00 85.88 371 GLY A CA 1
ATOM 2951 C C . GLY A 1 371 ? -5.508 12.884 29.433 1.00 85.88 371 GLY A C 1
ATOM 2952 O O . GLY A 1 371 ? -4.517 12.159 29.442 1.00 85.88 371 GLY A O 1
ATOM 2953 N N . LYS A 1 372 ? -6.717 12.374 29.152 1.00 87.69 372 LYS A N 1
ATOM 2954 C CA . LYS A 1 372 ? -6.926 10.944 28.872 1.00 87.69 372 LYS A CA 1
ATOM 2955 C C . LYS A 1 372 ? -6.270 10.536 27.559 1.00 87.69 372 LYS A C 1
ATOM 2957 O O . LYS A 1 372 ? -6.595 11.079 26.506 1.00 87.69 372 LYS A O 1
ATOM 2962 N N . SER A 1 373 ? -5.428 9.511 27.620 1.00 90.50 373 SER A N 1
ATOM 2963 C CA . SER A 1 373 ? -4.735 8.967 26.451 1.00 90.50 373 SER A CA 1
ATOM 2964 C C . SER A 1 373 ? -5.368 7.681 25.927 1.00 90.50 373 SER A C 1
ATOM 2966 O O . SER A 1 373 ? -5.914 6.874 26.685 1.00 90.50 373 SER A O 1
ATOM 2968 N N . PHE A 1 374 ? -5.269 7.478 24.613 1.00 89.56 374 PHE A N 1
ATOM 2969 C CA . PHE A 1 374 ? -5.840 6.362 23.865 1.00 89.56 374 PHE A CA 1
ATOM 2970 C C . PHE A 1 374 ? -4.809 5.712 22.935 1.00 89.56 374 PHE A C 1
ATOM 2972 O O . PHE A 1 374 ? -3.877 6.353 22.453 1.00 89.56 374 PHE A O 1
ATOM 2979 N N . ILE A 1 375 ? -5.019 4.426 22.642 1.00 87.94 375 ILE A N 1
ATOM 2980 C CA . ILE A 1 375 ? -4.154 3.641 21.746 1.00 87.94 375 ILE A CA 1
ATOM 2981 C C . ILE A 1 375 ? -4.427 4.002 20.277 1.00 87.94 375 ILE A C 1
ATOM 2983 O O . ILE A 1 375 ? -3.532 3.965 19.440 1.00 87.94 375 ILE A O 1
ATOM 2987 N N . GLN A 1 376 ? -5.671 4.362 19.935 1.00 89.12 376 GLN A N 1
ATOM 2988 C CA . GLN A 1 376 ? -6.074 4.655 18.555 1.00 89.12 376 GLN A CA 1
ATOM 2989 C C . GLN A 1 376 ? -6.694 6.046 18.422 1.00 89.12 376 GLN A C 1
ATOM 2991 O O . GLN A 1 376 ? -7.569 6.417 19.204 1.00 89.12 376 GLN A O 1
ATOM 2996 N N . LYS A 1 377 ? -6.359 6.762 17.340 1.00 87.12 377 LYS A N 1
ATOM 2997 C CA . LYS A 1 377 ? -6.951 8.072 17.016 1.00 87.12 377 LYS A CA 1
ATOM 2998 C C . LYS A 1 377 ? -8.485 8.051 16.956 1.00 87.12 377 LYS A C 1
ATOM 3000 O O . LYS A 1 377 ? -9.130 8.974 17.430 1.00 87.12 377 LYS A O 1
ATOM 3005 N N . GLY A 1 378 ? -9.096 6.980 16.441 1.00 84.69 378 GLY A N 1
ATOM 3006 C CA . GLY A 1 378 ? -10.562 6.851 16.406 1.00 84.69 378 GLY A CA 1
ATOM 3007 C C . GLY A 1 378 ? -11.215 6.793 17.796 1.00 84.69 378 GLY A C 1
ATOM 3008 O O . GLY A 1 378 ? -12.338 7.269 17.968 1.00 84.69 378 GLY A O 1
ATOM 3009 N N . GLN A 1 379 ? -10.506 6.254 18.795 1.00 87.50 379 GLN A N 1
ATOM 3010 C CA . GLN A 1 379 ? -10.961 6.250 20.188 1.00 87.50 379 GLN A CA 1
ATOM 3011 C C . GLN A 1 379 ? -10.880 7.655 20.783 1.00 87.50 379 GLN A C 1
ATOM 3013 O O . GLN A 1 379 ? -11.851 8.086 21.395 1.00 87.50 379 GLN A O 1
ATOM 3018 N N . LEU A 1 380 ? -9.782 8.379 20.529 1.00 89.44 380 LEU A N 1
ATOM 3019 C CA . LEU A 1 380 ? -9.660 9.786 20.906 1.00 89.44 380 LEU A CA 1
ATOM 3020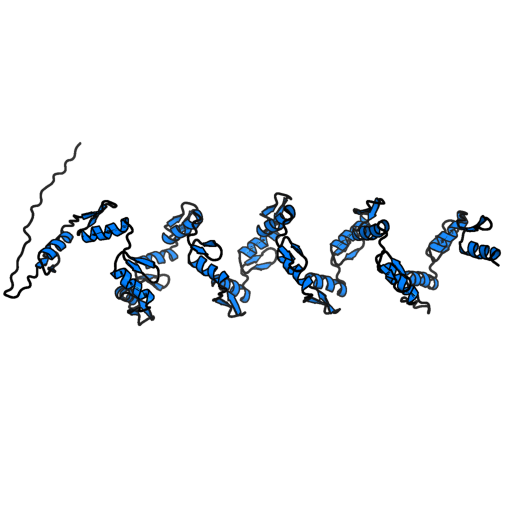 C C . LEU A 1 380 ? -10.786 10.616 20.275 1.00 89.44 380 LEU A C 1
ATOM 3022 O O . LEU A 1 380 ? -11.509 11.285 20.997 1.00 89.44 380 LEU A O 1
ATOM 3026 N N . ASN A 1 381 ? -11.019 10.505 18.964 1.00 86.19 381 ASN A N 1
ATOM 3027 C CA . ASN A 1 381 ? -12.094 11.242 18.287 1.00 86.19 381 ASN A CA 1
ATOM 3028 C C . ASN A 1 381 ? -13.479 10.937 18.882 1.00 86.19 381 ASN A C 1
ATOM 3030 O O . ASN A 1 381 ? -14.291 11.837 19.061 1.00 86.19 381 ASN A O 1
ATOM 3034 N N . SER A 1 382 ? -13.752 9.670 19.206 1.00 84.44 382 SER A N 1
ATOM 3035 C CA . SER A 1 382 ? -15.012 9.283 19.856 1.00 84.44 382 SER A CA 1
ATOM 3036 C C . SER A 1 382 ? -15.107 9.823 21.285 1.00 84.44 382 SER A C 1
ATOM 3038 O O . SER A 1 382 ? -16.193 10.171 21.736 1.00 84.44 382 SER A O 1
ATOM 3040 N N . HIS A 1 383 ? -13.979 9.899 21.994 1.00 87.38 383 HIS A N 1
ATOM 3041 C CA . HIS A 1 383 ? -13.892 10.488 23.323 1.00 87.38 383 HIS A CA 1
ATOM 3042 C C . HIS A 1 383 ? -14.083 12.009 23.301 1.00 87.38 383 HIS A C 1
ATOM 3044 O O . HIS A 1 383 ? -14.785 12.521 24.167 1.00 87.38 383 HIS A O 1
ATOM 3050 N N . MET A 1 384 ? -13.541 12.720 22.306 1.00 85.06 384 MET A N 1
ATOM 3051 C CA . MET A 1 384 ? -13.702 14.175 22.176 1.00 85.06 384 MET A CA 1
ATOM 3052 C C . MET A 1 384 ? -15.174 14.598 22.102 1.00 85.06 384 MET A C 1
ATOM 3054 O O . MET A 1 384 ? -15.525 15.658 22.606 1.00 85.06 384 MET A O 1
ATOM 3058 N N . ARG A 1 385 ? -16.056 13.726 21.594 1.00 84.69 385 ARG A N 1
ATOM 3059 C CA . ARG A 1 385 ? -17.514 13.947 21.570 1.00 84.69 385 ARG A CA 1
ATOM 3060 C C . ARG A 1 385 ? -18.164 14.043 22.950 1.00 84.69 385 ARG A C 1
ATOM 3062 O O . ARG A 1 385 ? -19.307 14.465 23.058 1.00 84.69 385 ARG A O 1
ATOM 3069 N N . ILE A 1 386 ? -17.471 13.615 24.005 1.00 83.75 386 ILE A N 1
ATOM 3070 C CA . ILE A 1 386 ? -17.927 13.813 25.385 1.00 83.75 386 ILE A CA 1
ATOM 3071 C C . ILE A 1 386 ? -17.775 15.286 25.776 1.00 83.75 386 ILE A C 1
ATOM 3073 O O . ILE A 1 386 ? -18.653 15.814 26.443 1.00 83.75 386 ILE A O 1
ATOM 3077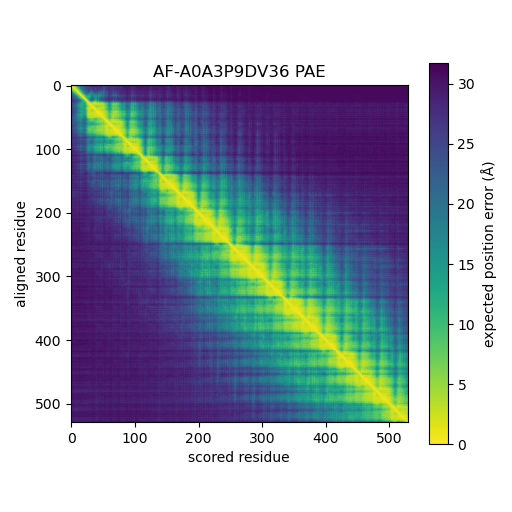 N N . HIS A 1 387 ? -16.700 15.943 25.331 1.00 83.94 387 HIS A N 1
ATOM 3078 C CA . HIS A 1 387 ? -16.435 17.352 25.640 1.00 83.94 387 HIS A CA 1
ATOM 3079 C C . HIS A 1 387 ? -17.279 18.286 24.779 1.00 83.94 387 HIS A C 1
ATOM 3081 O O . HIS A 1 387 ? -17.795 19.276 25.276 1.00 83.94 387 HIS A O 1
ATOM 3087 N N . THR A 1 388 ? -17.486 17.942 23.508 1.00 82.62 388 THR A N 1
ATOM 3088 C CA . THR A 1 388 ? -18.323 18.745 22.602 1.00 82.62 388 THR A CA 1
ATOM 3089 C C . THR A 1 388 ? -19.822 18.472 22.757 1.00 82.62 388 THR A C 1
ATOM 3091 O O . THR A 1 388 ? -20.631 19.119 22.103 1.00 82.62 388 THR A O 1
ATOM 3094 N N . SER A 1 389 ? -20.215 17.496 23.587 1.00 78.75 389 SER A N 1
ATOM 3095 C CA . SER A 1 389 ? -21.598 17.000 23.719 1.00 78.75 389 SER A CA 1
ATOM 3096 C C . SER A 1 389 ? -22.264 16.571 22.399 1.00 78.75 389 SER A C 1
ATOM 3098 O O . SER A 1 389 ? -23.475 16.348 22.346 1.00 78.75 389 SER A O 1
ATOM 3100 N N . GLU A 1 390 ? -21.484 16.374 21.333 1.00 79.75 390 GLU A N 1
ATOM 3101 C CA . GLU A 1 390 ? -21.990 15.944 20.037 1.00 79.75 390 GLU A CA 1
ATOM 3102 C C . GLU A 1 390 ? -22.506 14.501 20.099 1.00 79.75 390 GLU A C 1
ATOM 3104 O O . GLU A 1 390 ? -21.782 13.543 20.402 1.00 79.75 390 GLU A O 1
ATOM 3109 N N . LYS A 1 391 ? -23.775 14.322 19.724 1.00 83.31 391 LYS A N 1
ATOM 3110 C CA . LYS A 1 391 ? -24.416 13.011 19.564 1.00 83.31 391 LYS A CA 1
ATOM 3111 C C . LYS A 1 391 ? -24.924 12.856 18.122 1.00 83.31 391 LYS A C 1
ATOM 3113 O O . LYS A 1 391 ? -26.109 13.096 17.862 1.00 83.31 391 LYS A O 1
ATOM 3118 N N . PRO A 1 392 ? -24.037 12.495 17.169 1.00 83.38 392 PRO A N 1
ATOM 3119 C CA . PRO A 1 392 ? -24.361 12.483 15.740 1.00 83.38 392 PRO A CA 1
ATOM 3120 C C . PRO A 1 392 ? -25.313 11.356 15.343 1.00 83.38 392 PRO A C 1
ATOM 3122 O O . PRO A 1 392 ? -25.953 11.424 14.303 1.00 83.38 392 PRO A O 1
ATOM 3125 N N . TYR A 1 393 ? -25.379 10.294 16.144 1.00 85.56 393 TYR A N 1
ATOM 3126 C CA . TYR A 1 393 ? -26.180 9.120 15.830 1.00 85.56 393 TYR A CA 1
ATOM 3127 C C . TYR A 1 393 ? -27.471 9.179 16.624 1.00 85.56 393 TYR A C 1
ATOM 3129 O O . TYR A 1 393 ? -27.417 9.346 17.837 1.00 85.56 393 TYR A O 1
ATOM 3137 N N . PHE A 1 394 ? -28.614 9.008 15.976 1.00 84.50 394 PHE A N 1
ATOM 3138 C CA . PHE A 1 394 ? -29.908 8.997 16.644 1.00 84.50 394 PHE A CA 1
ATOM 3139 C C . PHE A 1 394 ? -30.669 7.718 16.319 1.00 84.50 394 PHE A C 1
ATOM 3141 O O . PHE A 1 394 ? -30.465 7.094 15.275 1.00 84.50 394 PHE A O 1
ATOM 3148 N N . CYS A 1 395 ? -31.502 7.294 17.260 1.00 87.25 395 CYS A N 1
ATOM 3149 C CA . CYS A 1 395 ? -32.457 6.229 17.040 1.00 87.25 395 CYS A CA 1
ATOM 3150 C C . CYS A 1 395 ? -33.617 6.776 16.209 1.00 87.25 395 CYS A C 1
ATOM 3152 O O . CYS A 1 395 ? -34.257 7.741 16.611 1.00 87.25 395 CYS A O 1
ATOM 3154 N N . SER A 1 396 ? -33.910 6.141 15.077 1.00 86.19 396 SER A N 1
ATOM 3155 C CA . SER A 1 396 ? -35.060 6.497 14.240 1.00 86.19 396 SER A CA 1
ATOM 3156 C C . SER A 1 396 ? -36.408 6.155 14.882 1.00 86.19 396 SER A C 1
ATOM 3158 O O . SER A 1 396 ? -37.421 6.665 14.431 1.00 86.19 396 SER A O 1
ATOM 3160 N N . ILE A 1 397 ? -36.427 5.300 15.912 1.00 84.00 397 ILE A N 1
ATOM 3161 C CA . ILE A 1 397 ? -37.656 4.819 16.560 1.00 84.00 397 ILE A CA 1
ATOM 3162 C C . ILE A 1 397 ? -38.039 5.710 17.748 1.00 84.00 397 ILE A C 1
ATOM 3164 O O . ILE A 1 397 ? -39.185 6.119 17.854 1.00 84.00 397 ILE A O 1
ATOM 3168 N N . CYS A 1 398 ? -37.096 6.034 18.640 1.00 85.38 398 CYS A N 1
ATOM 3169 C CA . CYS A 1 398 ? -37.381 6.816 19.853 1.00 85.38 398 CYS A CA 1
ATOM 3170 C C . CYS A 1 398 ? -36.632 8.155 19.941 1.00 85.38 398 CYS A C 1
ATOM 3172 O O . CYS A 1 398 ? -36.642 8.793 20.989 1.00 85.38 398 CYS A O 1
ATOM 3174 N N . GLY A 1 399 ? -35.908 8.556 18.893 1.00 82.88 399 GLY A N 1
ATOM 3175 C CA . GLY A 1 399 ? -35.190 9.835 18.839 1.00 82.88 399 GLY A CA 1
ATOM 3176 C C . GLY A 1 399 ? -33.946 9.942 19.733 1.00 82.88 399 GLY A C 1
ATOM 3177 O O . GLY A 1 399 ? -33.204 10.919 19.627 1.00 82.88 399 GLY A O 1
ATOM 3178 N N . GLU A 1 400 ? -33.661 8.950 20.588 1.00 84.69 400 GLU A N 1
ATOM 3179 C CA . GLU A 1 400 ? -32.506 8.996 21.491 1.00 84.69 400 GLU A CA 1
ATOM 3180 C C . GLU A 1 400 ? -31.183 9.143 20.732 1.00 84.69 400 GLU A C 1
ATOM 3182 O O . GLU A 1 400 ? -30.909 8.430 19.762 1.00 84.69 400 GLU A O 1
ATOM 3187 N N . ARG A 1 401 ? -30.325 10.051 21.211 1.00 85.38 401 ARG A N 1
ATOM 3188 C CA . ARG A 1 401 ? -29.045 10.373 20.570 1.00 85.38 401 ARG A CA 1
ATOM 3189 C C . ARG A 1 401 ? -27.859 9.725 21.288 1.00 85.38 401 ARG A C 1
ATOM 3191 O O . ARG A 1 401 ? -27.765 9.709 22.516 1.00 85.38 401 ARG A O 1
ATOM 3198 N N . PHE A 1 402 ? -26.887 9.275 20.503 1.00 84.12 402 PHE A N 1
ATOM 3199 C CA . PHE A 1 402 ? -25.682 8.569 20.919 1.00 84.12 402 PHE A CA 1
ATOM 3200 C C . PHE A 1 402 ? -24.430 9.209 20.308 1.00 84.12 402 PHE A C 1
ATOM 3202 O O . PHE A 1 402 ? -24.403 9.639 19.155 1.00 84.12 402 PHE A O 1
ATOM 3209 N N . ASN A 1 403 ? -23.343 9.209 21.076 1.00 81.31 403 ASN A N 1
ATOM 3210 C CA . ASN A 1 403 ? -22.032 9.709 20.647 1.00 81.31 403 ASN A CA 1
ATOM 3211 C C . ASN A 1 403 ? -21.224 8.686 19.819 1.00 81.31 403 ASN A C 1
ATOM 3213 O O . ASN A 1 403 ? -20.327 9.067 19.062 1.00 81.31 403 ASN A O 1
ATOM 3217 N N . VAL A 1 404 ? -21.552 7.390 19.920 1.00 81.88 404 VAL A N 1
ATOM 3218 C CA . VAL A 1 404 ? -20.870 6.283 19.225 1.00 81.88 404 VAL A CA 1
ATOM 3219 C C . VAL A 1 404 ? -21.886 5.318 18.598 1.00 81.88 404 VAL A C 1
ATOM 3221 O O . VAL A 1 404 ? -22.829 4.889 19.261 1.00 81.88 404 VAL A O 1
ATOM 3224 N N . VAL A 1 405 ? -21.654 4.906 17.342 1.00 83.06 405 VAL A N 1
ATOM 3225 C CA . VAL A 1 405 ? -22.539 4.001 16.569 1.00 83.06 405 VAL A CA 1
ATOM 3226 C C . VAL A 1 405 ? -22.807 2.680 17.287 1.00 83.06 405 VAL A C 1
ATOM 3228 O O . VAL A 1 405 ? -23.904 2.138 17.210 1.00 83.06 405 VAL A O 1
ATOM 3231 N N . THR A 1 406 ? -21.817 2.130 17.993 1.00 84.38 406 THR A N 1
ATOM 3232 C CA . THR A 1 406 ? -21.982 0.867 18.726 1.00 84.38 406 THR A CA 1
ATOM 3233 C C . THR A 1 406 ? -23.038 0.978 19.819 1.00 84.38 406 THR A C 1
ATOM 3235 O O . THR A 1 406 ? -23.770 0.019 20.038 1.00 84.38 406 THR A O 1
ATOM 3238 N N . ASN A 1 407 ? -23.152 2.139 20.470 1.00 85.06 407 ASN A N 1
ATOM 3239 C CA . ASN A 1 407 ? -24.160 2.367 21.501 1.00 85.06 407 ASN A CA 1
ATOM 3240 C C . ASN A 1 407 ? -25.556 2.437 20.883 1.00 85.06 407 ASN A C 1
ATOM 3242 O O . ASN A 1 407 ? -26.455 1.788 21.406 1.00 85.06 407 ASN A O 1
ATOM 3246 N N . LEU A 1 408 ? -25.701 3.103 19.730 1.00 86.12 408 LEU A N 1
ATOM 3247 C CA . LEU A 1 408 ? -26.942 3.077 18.954 1.00 86.12 408 LEU A CA 1
ATOM 3248 C C . LEU A 1 408 ? -27.309 1.639 18.554 1.00 86.12 408 LEU A C 1
ATOM 3250 O O . LEU A 1 408 ? -28.411 1.197 18.843 1.00 86.12 408 LEU A O 1
ATOM 3254 N N . LYS A 1 409 ? -26.383 0.859 17.976 1.00 84.56 409 LYS A N 1
ATOM 3255 C CA . LYS A 1 409 ? -26.644 -0.549 17.604 1.00 84.56 409 LYS A CA 1
ATOM 3256 C C . LYS A 1 409 ? -27.085 -1.404 18.790 1.00 84.56 409 LYS A C 1
ATOM 3258 O O . LYS A 1 409 ? -27.954 -2.255 18.653 1.00 84.56 409 LYS A O 1
ATOM 3263 N N . ILE A 1 410 ? -26.472 -1.203 19.955 1.00 82.19 410 ILE A N 1
ATOM 3264 C CA . ILE A 1 410 ? -26.853 -1.906 21.181 1.00 82.19 410 ILE A CA 1
ATOM 3265 C C . ILE A 1 410 ? -28.228 -1.438 21.677 1.00 82.19 410 ILE A C 1
ATOM 3267 O O . ILE A 1 410 ? -28.987 -2.254 22.193 1.00 82.19 410 ILE A O 1
ATOM 3271 N N . HIS A 1 411 ? -28.534 -0.147 21.555 1.00 84.69 411 HIS A N 1
ATOM 3272 C CA . HIS A 1 411 ? -29.837 0.413 21.893 1.00 84.69 411 HIS A CA 1
ATOM 3273 C C . HIS A 1 411 ? -30.940 -0.115 20.962 1.00 84.69 411 HIS A C 1
ATOM 3275 O O . HIS A 1 411 ? -31.985 -0.513 21.456 1.00 84.69 411 HIS A O 1
ATOM 3281 N N . MET A 1 412 ? -30.686 -0.255 19.656 1.00 82.56 412 MET A N 1
ATOM 3282 C CA . MET A 1 412 ? -31.653 -0.814 18.695 1.00 82.56 412 MET A CA 1
ATOM 3283 C C . MET A 1 412 ? -32.115 -2.243 19.042 1.00 82.56 412 MET A C 1
ATOM 3285 O O . MET A 1 412 ? -33.200 -2.656 18.641 1.00 82.56 412 MET A O 1
ATOM 3289 N N . LYS A 1 413 ? -31.341 -2.992 19.842 1.00 82.62 413 LYS A N 1
ATOM 3290 C CA . LYS A 1 413 ? -31.756 -4.307 20.370 1.00 82.62 413 LYS A CA 1
ATOM 3291 C C . LYS A 1 413 ? -32.905 -4.241 21.379 1.00 82.62 413 LYS A C 1
ATOM 3293 O O . LYS A 1 413 ? -33.495 -5.264 21.698 1.00 82.62 413 LYS A O 1
ATOM 3298 N N . ILE A 1 414 ? -33.178 -3.060 21.934 1.00 80.06 414 ILE A N 1
ATOM 3299 C CA . ILE A 1 414 ? -34.319 -2.831 22.826 1.00 80.06 414 ILE A CA 1
ATOM 3300 C C . ILE A 1 414 ? -35.603 -2.812 21.993 1.00 80.06 414 ILE A C 1
ATOM 3302 O O . ILE A 1 414 ? -36.547 -3.507 22.343 1.00 80.06 414 ILE A O 1
ATOM 3306 N N . HIS A 1 415 ? -35.597 -2.101 20.861 1.00 79.12 415 HIS A N 1
ATOM 3307 C CA . HIS A 1 415 ? -36.762 -1.977 19.976 1.00 79.12 415 HIS A CA 1
ATOM 3308 C C . HIS A 1 415 ? -37.100 -3.271 19.244 1.00 79.12 415 HIS A C 1
ATOM 3310 O O . HIS A 1 415 ? -38.259 -3.635 19.120 1.00 79.12 415 HIS A O 1
ATOM 3316 N N . THR A 1 416 ? -36.083 -4.015 18.815 1.00 78.25 416 THR A N 1
ATOM 3317 C CA . THR A 1 416 ? -36.270 -5.315 18.147 1.00 78.25 416 THR A CA 1
ATOM 3318 C C . THR A 1 416 ? -36.597 -6.452 19.121 1.00 78.25 416 THR A C 1
ATOM 3320 O O . THR A 1 416 ? -36.818 -7.578 18.692 1.00 78.25 416 THR A O 1
ATOM 3323 N N . SER A 1 417 ? -36.592 -6.196 20.439 1.00 73.38 417 SER A N 1
ATOM 3324 C CA . SER A 1 417 ? -36.735 -7.210 21.499 1.00 73.38 417 SER A CA 1
ATOM 3325 C C . SER A 1 417 ? -35.779 -8.412 21.384 1.00 73.38 417 SER A C 1
ATOM 3327 O O . SER A 1 417 ? -35.944 -9.422 22.075 1.00 73.38 417 SER A O 1
ATOM 3329 N N . GLU A 1 418 ? -34.720 -8.304 20.576 1.00 74.19 418 GLU A N 1
ATOM 3330 C CA . GLU A 1 418 ? -33.733 -9.358 20.397 1.00 74.19 418 GLU A CA 1
ATOM 3331 C C . GLU A 1 418 ? -32.953 -9.579 21.699 1.00 74.19 418 GLU A C 1
ATOM 3333 O O . GLU A 1 418 ? -32.157 -8.747 22.159 1.00 74.19 418 GLU A O 1
ATOM 3338 N N . LYS A 1 419 ? -33.141 -10.761 22.293 1.00 79.56 419 LYS A N 1
ATOM 3339 C CA . LYS A 1 419 ? -32.372 -11.250 23.444 1.00 79.56 419 LYS A CA 1
ATOM 3340 C C . LYS A 1 419 ? -31.579 -12.498 23.032 1.00 79.56 419 LYS A C 1
ATOM 3342 O O . LYS A 1 419 ? -32.000 -13.618 23.338 1.00 79.56 419 LYS A O 1
ATOM 3347 N N . PRO A 1 420 ? -30.438 -12.346 22.328 1.00 80.50 420 PRO A N 1
ATOM 3348 C CA . PRO A 1 420 ? -29.715 -13.471 21.728 1.00 80.50 420 PRO A CA 1
ATOM 3349 C C . PRO A 1 420 ? -29.006 -14.345 22.764 1.00 80.50 420 PRO A C 1
ATOM 3351 O O . PRO A 1 420 ? -28.559 -15.439 22.449 1.00 80.50 420 PRO A O 1
ATOM 3354 N N . HIS A 1 421 ? -28.840 -13.849 23.990 1.00 83.38 421 HIS A N 1
ATOM 3355 C CA . HIS A 1 421 ? -28.023 -14.495 25.005 1.00 83.38 421 HIS A CA 1
ATOM 3356 C C . HIS A 1 421 ? -28.919 -15.107 26.082 1.00 83.38 421 HIS A C 1
ATOM 3358 O O . HIS A 1 421 ? -29.431 -14.380 26.931 1.00 83.38 421 HIS A O 1
ATOM 3364 N N . SER A 1 422 ? -29.115 -16.421 26.051 1.00 86.00 422 SER A N 1
ATOM 3365 C CA . SER A 1 422 ? -29.854 -17.170 27.072 1.00 86.00 422 SER A CA 1
ATOM 3366 C C . SER A 1 422 ? -28.934 -17.662 28.191 1.00 86.00 422 SER A C 1
ATOM 3368 O O . SER A 1 422 ? -27.764 -17.976 27.974 1.00 86.00 422 SER A O 1
ATOM 3370 N N . CYS A 1 423 ? -29.465 -17.705 29.411 1.00 89.38 423 CYS A N 1
ATOM 3371 C CA . CYS A 1 423 ? -28.860 -18.427 30.521 1.00 89.38 423 CYS A CA 1
ATOM 3372 C C . CYS A 1 423 ? -29.271 -19.894 30.440 1.00 89.38 423 CYS A C 1
ATOM 3374 O O . CYS A 1 423 ? -30.463 -20.186 30.439 1.00 89.38 423 CYS A O 1
ATOM 3376 N N . SER A 1 424 ? -28.297 -20.801 30.402 1.00 86.81 424 SER A N 1
ATOM 3377 C CA . SER A 1 424 ? -28.549 -22.245 30.398 1.00 86.81 424 SER A CA 1
ATOM 3378 C C . SER A 1 424 ? -29.172 -22.739 31.705 1.00 86.81 424 SER A C 1
ATOM 3380 O O . SER A 1 424 ? -29.961 -23.668 31.678 1.00 86.81 424 SER A O 1
ATOM 3382 N N . THR A 1 425 ? -28.867 -22.097 32.837 1.00 85.56 425 THR A N 1
ATOM 3383 C CA . THR A 1 425 ? -29.327 -22.541 34.163 1.00 85.56 425 THR A CA 1
ATOM 3384 C C . THR A 1 425 ? -30.788 -22.194 34.457 1.00 85.56 425 THR A C 1
ATOM 3386 O O . THR A 1 425 ? -31.464 -22.952 35.135 1.00 85.56 425 THR A O 1
ATOM 3389 N N . CYS A 1 426 ? -31.299 -21.049 33.988 1.00 87.88 426 CYS A N 1
ATOM 3390 C CA . CYS A 1 426 ? -32.666 -20.604 34.320 1.00 87.88 426 CYS A CA 1
ATOM 3391 C C . CYS A 1 426 ? -33.472 -20.077 33.123 1.00 87.88 426 CYS A C 1
ATOM 3393 O O . CYS A 1 426 ? -34.491 -19.412 33.305 1.00 87.88 426 CYS A O 1
ATOM 3395 N N . GLY A 1 427 ? -32.974 -20.258 31.896 1.00 83.12 427 GLY A N 1
ATOM 3396 C CA . GLY A 1 427 ? -33.650 -19.856 30.657 1.00 83.12 427 GLY A CA 1
ATOM 3397 C C . GLY A 1 427 ? -33.741 -18.345 30.401 1.00 83.12 427 GLY A C 1
ATOM 3398 O O . GLY A 1 427 ? -34.075 -17.929 29.290 1.00 83.12 427 GLY A O 1
ATOM 3399 N N . LYS A 1 428 ? -33.413 -17.483 31.380 1.00 84.81 428 LYS A N 1
ATOM 3400 C CA . LYS A 1 428 ? -33.528 -16.021 31.233 1.00 84.81 428 LYS A CA 1
ATOM 3401 C C . LYS A 1 428 ? -32.687 -15.510 30.065 1.00 84.81 428 LYS A C 1
ATOM 3403 O O . LYS A 1 428 ? -31.493 -15.796 29.962 1.00 84.81 428 LYS A O 1
ATOM 3408 N N . ARG A 1 429 ? -33.309 -14.706 29.198 1.00 85.94 429 ARG A N 1
ATOM 3409 C CA . ARG A 1 429 ? -32.674 -14.136 28.002 1.00 85.94 429 ARG A CA 1
ATOM 3410 C C . ARG A 1 429 ? -32.252 -12.685 28.221 1.00 85.94 429 ARG A C 1
ATOM 3412 O O . ARG A 1 429 ? -32.958 -11.895 28.846 1.00 85.94 429 ARG A O 1
ATOM 3419 N N . PHE A 1 430 ? -31.112 -12.315 27.647 1.00 82.50 430 PHE A N 1
ATOM 3420 C CA . PHE A 1 430 ? -30.490 -11.002 27.765 1.00 82.50 430 PHE A CA 1
ATOM 3421 C C . PHE A 1 430 ? -30.125 -10.441 26.387 1.00 82.50 430 PHE A C 1
ATOM 3423 O O . PHE A 1 430 ? -29.641 -11.151 25.505 1.00 82.50 430 PHE A O 1
ATOM 3430 N N . SER A 1 431 ? -30.285 -9.128 26.220 1.00 81.56 431 SER A N 1
ATOM 3431 C CA . SER A 1 431 ? -29.892 -8.401 25.001 1.00 81.56 431 SER A CA 1
ATOM 3432 C C . SER A 1 431 ? -28.379 -8.164 24.891 1.00 81.56 431 SER A C 1
ATOM 3434 O O . SER A 1 431 ? -27.861 -7.856 23.817 1.00 81.56 431 SER A O 1
ATOM 3436 N N . ARG A 1 432 ? -27.635 -8.318 26.000 1.00 81.31 432 ARG A N 1
ATOM 3437 C CA . ARG A 1 432 ? -26.181 -8.099 26.077 1.00 81.31 432 ARG A CA 1
ATOM 3438 C C . ARG A 1 432 ? -25.479 -9.257 26.782 1.00 81.31 432 ARG A C 1
ATOM 3440 O O . ARG A 1 432 ? -25.872 -9.627 27.888 1.00 81.31 432 ARG A O 1
ATOM 3447 N N . LYS A 1 433 ? -24.365 -9.736 26.213 1.00 84.38 433 LYS A N 1
ATOM 3448 C CA . LYS A 1 433 ? -23.521 -10.783 26.819 1.00 84.38 433 LYS A CA 1
ATOM 3449 C C . LYS A 1 433 ? -23.029 -10.412 28.222 1.00 84.38 433 LYS A C 1
ATOM 3451 O O . LYS A 1 433 ? -23.063 -11.245 29.112 1.00 84.38 433 LYS A O 1
ATOM 3456 N N . SER A 1 434 ? -22.655 -9.153 28.458 1.00 84.19 434 SER A N 1
ATOM 3457 C CA . SER A 1 434 ? -22.214 -8.690 29.784 1.00 84.19 434 SER A CA 1
ATOM 3458 C C . SER A 1 434 ? -23.302 -8.789 30.858 1.00 84.19 434 SER A C 1
ATOM 3460 O O . SER A 1 434 ? -22.994 -9.004 32.028 1.00 84.19 434 SER A O 1
ATOM 3462 N N . HIS A 1 435 ? -24.577 -8.644 30.480 1.00 87.19 435 HIS A N 1
ATOM 3463 C CA . HIS A 1 435 ? -25.694 -8.828 31.403 1.00 87.19 435 HIS A CA 1
ATOM 3464 C C . HIS A 1 435 ? -25.903 -10.306 31.728 1.00 87.19 435 HIS A C 1
ATOM 3466 O O . HIS A 1 435 ? -26.115 -10.616 32.895 1.00 87.19 435 HIS A O 1
ATOM 3472 N N . LEU A 1 436 ? -25.770 -11.191 30.733 1.00 86.88 436 LEU A N 1
ATOM 3473 C CA . LEU A 1 436 ? -25.789 -12.636 30.946 1.00 86.88 436 LEU A CA 1
ATOM 3474 C C . LEU A 1 436 ? -24.635 -13.079 31.858 1.00 86.88 436 LEU A C 1
ATOM 3476 O O . LEU A 1 436 ? -24.884 -13.745 32.851 1.00 86.88 436 LEU A O 1
ATOM 3480 N N . THR A 1 437 ? -23.393 -12.663 31.587 1.00 85.88 437 THR A N 1
ATOM 3481 C CA . THR A 1 437 ? -22.236 -13.014 32.433 1.00 85.88 437 THR A CA 1
ATOM 3482 C C . THR A 1 437 ? -22.443 -12.576 33.883 1.00 85.88 437 THR A C 1
ATOM 3484 O O . THR A 1 437 ? -22.232 -13.361 34.797 1.00 85.88 437 THR A O 1
ATOM 3487 N N . ARG A 1 438 ? -22.938 -11.349 34.105 1.00 85.50 438 ARG A N 1
ATOM 3488 C CA . ARG A 1 438 ? -23.292 -10.869 35.451 1.00 85.50 438 ARG A CA 1
ATOM 3489 C C . ARG A 1 438 ? -24.423 -11.681 36.084 1.00 85.50 438 ARG A C 1
ATOM 3491 O O . ARG A 1 438 ? -24.445 -11.852 37.293 1.00 85.50 438 ARG A O 1
ATOM 3498 N N . HIS A 1 439 ? -25.394 -12.114 35.291 1.00 87.12 439 HIS A N 1
ATOM 3499 C CA . HIS A 1 439 ? -26.498 -12.924 35.785 1.00 87.12 439 HIS A CA 1
ATOM 3500 C C . HIS A 1 439 ? -26.039 -14.328 36.196 1.00 87.12 439 HIS A C 1
ATOM 3502 O O . HIS A 1 439 ? -26.467 -14.805 37.238 1.00 87.12 439 HIS A O 1
ATOM 3508 N N . ILE A 1 440 ? -25.132 -14.953 35.438 1.00 85.75 440 ILE A N 1
ATOM 3509 C CA . ILE A 1 440 ? -24.584 -16.281 35.755 1.00 85.75 440 ILE A CA 1
ATOM 3510 C C . ILE A 1 440 ? -23.890 -16.291 37.127 1.00 85.75 440 ILE A C 1
ATOM 3512 O O . ILE A 1 440 ? -24.015 -17.273 37.848 1.00 85.75 440 ILE A O 1
ATOM 3516 N N . GLN A 1 441 ? -23.267 -15.180 37.542 1.00 85.50 441 GLN A N 1
ATOM 3517 C CA . GLN A 1 441 ? -22.667 -15.041 38.882 1.00 85.50 441 GLN A CA 1
ATOM 3518 C C . GLN A 1 441 ? -23.666 -15.229 40.038 1.00 85.50 441 GLN A C 1
ATOM 3520 O O . GLN A 1 441 ? -23.254 -15.480 41.166 1.00 85.50 441 GLN A O 1
ATOM 3525 N N . ILE A 1 442 ? -24.973 -15.088 39.782 1.00 84.12 442 ILE A N 1
ATOM 3526 C CA . ILE A 1 442 ? -26.017 -15.364 40.779 1.00 84.12 442 ILE A CA 1
ATOM 3527 C C . ILE A 1 442 ? -26.130 -16.872 41.013 1.00 84.12 442 ILE A C 1
ATOM 3529 O O . ILE A 1 442 ? -26.2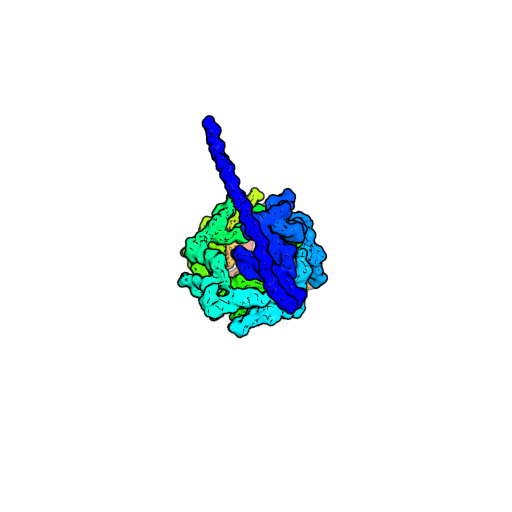44 -17.292 42.157 1.00 84.12 442 ILE A O 1
ATOM 3533 N N . HIS A 1 443 ? -26.053 -17.671 39.946 1.00 82.94 443 HIS A N 1
ATOM 3534 C CA . HIS A 1 443 ? -26.156 -19.132 40.018 1.00 82.94 443 HIS A CA 1
ATOM 3535 C C . HIS A 1 443 ? -24.886 -19.767 40.568 1.00 82.94 443 HIS A C 1
ATOM 3537 O O . HIS A 1 443 ? -24.955 -20.691 41.365 1.00 82.94 443 HIS A O 1
ATOM 3543 N N . THR A 1 444 ? -23.720 -19.254 40.175 1.00 82.38 444 THR A N 1
ATOM 3544 C CA . THR A 1 444 ? -22.432 -19.786 40.641 1.00 82.38 444 THR A CA 1
ATOM 3545 C C . THR A 1 444 ? -22.052 -19.300 42.040 1.00 82.38 444 THR A C 1
ATOM 3547 O O . THR A 1 444 ? -21.064 -19.765 42.600 1.00 82.38 444 THR A O 1
ATOM 3550 N N . GLY A 1 445 ? -22.777 -18.319 42.595 1.00 78.19 445 GLY A N 1
ATOM 3551 C CA . GLY A 1 445 ? -22.436 -17.676 43.869 1.00 78.19 445 GLY A CA 1
ATOM 3552 C C . GLY A 1 445 ? -21.099 -16.919 43.852 1.00 78.19 445 GLY A C 1
ATOM 3553 O O . GLY A 1 445 ? -20.610 -16.497 44.904 1.00 78.19 445 GLY A O 1
ATOM 3554 N N . GLU A 1 446 ? -20.491 -16.732 42.678 1.00 78.94 446 GLU A N 1
ATOM 3555 C CA . GLU A 1 446 ? -19.129 -16.228 42.544 1.00 78.94 446 GLU A CA 1
ATOM 3556 C C . GLU A 1 446 ? -19.039 -14.746 42.950 1.00 78.94 446 GLU A C 1
ATOM 3558 O O . GLU A 1 446 ? -19.525 -13.835 42.273 1.00 78.94 446 GLU A O 1
ATOM 3563 N N . LYS A 1 447 ? -18.384 -14.491 44.087 1.00 82.06 447 LYS A N 1
ATOM 3564 C CA . LYS A 1 447 ? -18.112 -13.146 44.612 1.00 82.06 447 LYS A CA 1
ATOM 3565 C C . LYS A 1 447 ? -16.638 -12.794 44.403 1.00 82.06 447 LYS A C 1
ATOM 3567 O O . LYS A 1 447 ? -15.798 -13.015 45.284 1.00 82.06 447 LYS A O 1
ATOM 3572 N N . SER A 1 448 ? -16.328 -12.250 43.227 1.00 81.69 448 SER A N 1
ATOM 3573 C CA . SER A 1 448 ? -14.955 -11.972 42.770 1.00 81.69 448 SER A CA 1
ATOM 3574 C C . SER A 1 448 ? -14.290 -10.757 43.438 1.00 81.69 448 SER A C 1
ATOM 3576 O O . SER A 1 448 ? -13.108 -10.516 43.220 1.00 81.69 448 SER A O 1
ATOM 3578 N N . HIS A 1 449 ? -15.017 -9.970 44.238 1.00 83.81 449 HIS A N 1
ATOM 3579 C CA . HIS A 1 449 ? -14.481 -8.767 44.881 1.00 83.81 449 HIS A CA 1
ATOM 3580 C C . HIS A 1 449 ? -14.523 -8.891 46.406 1.00 83.81 449 HIS A C 1
ATOM 3582 O O . HIS A 1 449 ? -15.598 -8.828 46.999 1.00 83.81 449 HIS A O 1
ATOM 3588 N N . SER A 1 450 ? -13.372 -9.060 47.051 1.00 85.25 450 SER A N 1
ATOM 3589 C CA . SER A 1 450 ? -13.242 -9.076 48.512 1.00 85.25 450 SER A CA 1
ATOM 3590 C C . SER A 1 450 ? -12.967 -7.679 49.066 1.00 85.25 450 SER A C 1
ATOM 3592 O O . SER A 1 450 ? -12.309 -6.857 48.429 1.00 85.25 450 SER A O 1
ATOM 3594 N N . CYS A 1 451 ? -13.488 -7.404 50.259 1.00 86.75 451 CYS A N 1
ATOM 3595 C CA . CYS A 1 451 ? -13.050 -6.267 51.057 1.00 86.75 451 CYS A CA 1
ATOM 3596 C C . CYS A 1 451 ? -11.748 -6.633 51.781 1.00 86.75 451 CYS A C 1
ATOM 3598 O O . CYS A 1 451 ? -11.626 -7.735 52.303 1.00 86.75 451 CYS A O 1
ATOM 3600 N N . SER A 1 452 ? -10.770 -5.728 51.792 1.00 82.50 452 SER A N 1
ATOM 3601 C CA . SER A 1 452 ? -9.508 -5.920 52.521 1.00 82.50 452 SER A CA 1
ATOM 3602 C C . SER A 1 452 ? -9.699 -5.773 54.032 1.00 82.50 452 SER A C 1
ATOM 3604 O O . SER A 1 452 ? -9.106 -6.514 54.801 1.00 82.50 452 SER A O 1
ATOM 3606 N N . THR A 1 453 ? -10.578 -4.861 54.450 1.00 80.88 453 THR A N 1
ATOM 3607 C CA . THR A 1 453 ? -10.850 -4.542 55.862 1.00 80.88 453 THR A CA 1
ATOM 3608 C C . THR A 1 453 ? -11.889 -5.467 56.506 1.00 80.88 453 THR A C 1
ATOM 3610 O O . THR A 1 453 ? -12.102 -5.434 57.709 1.00 80.88 453 THR A O 1
ATOM 3613 N N . SER A 1 454 ? -12.602 -6.284 55.724 1.00 83.44 454 SER A N 1
ATOM 3614 C CA . SER A 1 454 ? -13.620 -7.198 56.260 1.00 83.44 454 SER A CA 1
ATOM 3615 C C . SER A 1 454 ? -13.742 -8.448 55.403 1.00 83.44 454 SER A C 1
ATOM 3617 O O . SER A 1 454 ? -13.619 -8.370 54.187 1.00 83.44 454 SER A O 1
ATOM 3619 N N . ARG A 1 455 ? -14.120 -9.588 55.992 1.00 80.31 455 ARG A N 1
ATOM 3620 C CA . ARG A 1 455 ? -14.282 -10.868 55.269 1.00 80.31 455 ARG A CA 1
ATOM 3621 C C . ARG A 1 455 ? -15.434 -10.884 54.243 1.00 80.31 455 ARG A C 1
ATOM 3623 O O . ARG A 1 455 ? -15.688 -11.906 53.606 1.00 80.31 455 ARG A O 1
ATOM 3630 N N . LYS A 1 456 ? -16.160 -9.770 54.069 1.00 83.81 456 LYS A N 1
ATOM 3631 C CA . LYS A 1 456 ? -17.287 -9.661 53.133 1.00 83.81 456 LYS A CA 1
ATOM 3632 C C . LYS A 1 456 ? -16.800 -9.647 51.682 1.00 83.81 456 LYS A C 1
ATOM 3634 O O . LYS A 1 456 ? -15.882 -8.916 51.309 1.00 83.81 456 LYS A O 1
ATOM 3639 N N . ARG A 1 457 ? -17.476 -10.439 50.847 1.00 87.00 457 ARG A N 1
ATOM 3640 C CA . ARG A 1 457 ? -17.237 -10.543 49.402 1.00 87.00 457 ARG A CA 1
ATOM 3641 C C . ARG A 1 457 ? -18.466 -10.082 48.624 1.00 87.00 457 ARG A C 1
ATOM 3643 O O . ARG A 1 457 ? -19.602 -10.303 49.044 1.00 87.00 457 ARG A O 1
ATOM 3650 N N . PHE A 1 458 ? -18.232 -9.486 47.464 1.00 84.81 458 PHE A N 1
ATOM 3651 C CA . PHE A 1 458 ? -19.239 -8.876 46.609 1.00 84.81 458 PHE A CA 1
ATOM 3652 C C . PHE A 1 458 ? -19.117 -9.394 45.178 1.00 84.81 458 PHE A C 1
ATOM 3654 O O . PHE A 1 458 ? -18.027 -9.671 44.676 1.00 84.81 458 PHE A O 1
ATOM 3661 N N . THR A 1 459 ? -20.253 -9.472 44.491 1.00 83.94 459 THR A N 1
ATOM 3662 C CA . THR A 1 459 ? -20.325 -9.859 43.073 1.00 83.94 459 THR A CA 1
ATOM 3663 C C . THR A 1 459 ? -19.900 -8.726 42.137 1.00 83.94 459 THR A C 1
ATOM 3665 O O . THR A 1 459 ? -19.564 -8.959 40.982 1.00 83.94 459 THR A O 1
ATOM 3668 N N . ARG A 1 460 ? -19.902 -7.467 42.606 1.00 83.12 460 ARG A N 1
ATOM 3669 C CA . ARG A 1 460 ? -19.564 -6.293 41.783 1.00 83.12 460 ARG A CA 1
ATOM 3670 C C . ARG A 1 460 ? -18.694 -5.303 42.546 1.00 83.12 460 ARG A C 1
ATOM 3672 O O . ARG A 1 460 ? -18.995 -4.970 43.690 1.00 83.12 460 ARG A O 1
ATOM 3679 N N . LYS A 1 461 ? -17.703 -4.729 41.853 1.00 85.00 461 LYS A N 1
ATOM 3680 C CA . LYS A 1 461 ? -16.815 -3.684 42.393 1.00 85.00 461 LYS A CA 1
ATOM 3681 C C . LYS A 1 461 ? -17.568 -2.463 42.938 1.00 85.00 461 LYS A C 1
ATOM 3683 O O . LYS A 1 461 ? -17.160 -1.906 43.942 1.00 85.00 461 LYS A O 1
ATOM 3688 N N . LYS A 1 462 ? -18.695 -2.073 42.325 1.00 85.50 462 LYS A N 1
ATOM 3689 C CA . LYS A 1 462 ? -19.535 -0.971 42.833 1.00 85.50 462 LYS A CA 1
ATOM 3690 C C . LYS A 1 462 ? -20.006 -1.228 44.271 1.00 85.50 462 LYS A C 1
ATOM 3692 O O . LYS A 1 462 ? -19.883 -0.335 45.096 1.00 85.50 462 LYS A O 1
ATOM 3697 N N . TYR A 1 463 ? -20.506 -2.430 44.559 1.00 87.06 463 TYR A N 1
ATOM 3698 C CA . TYR A 1 463 ? -20.995 -2.779 45.895 1.00 87.06 463 TYR A CA 1
ATOM 3699 C C . TYR A 1 463 ? -19.856 -2.885 46.907 1.00 87.06 463 TYR A C 1
ATOM 3701 O O . TYR A 1 463 ? -20.024 -2.462 48.042 1.00 87.06 463 TYR A O 1
ATOM 3709 N N . LEU A 1 464 ? -18.683 -3.371 46.483 1.00 87.06 464 LEU A N 1
ATOM 3710 C CA . LEU A 1 464 ? -17.480 -3.318 47.313 1.00 87.06 464 LEU A CA 1
ATOM 3711 C C . LEU A 1 464 ? -17.105 -1.869 47.658 1.00 87.06 464 LEU A C 1
ATOM 3713 O O . LEU A 1 464 ? -16.852 -1.576 48.818 1.00 87.06 464 LEU A O 1
ATOM 3717 N N . ASN A 1 465 ? -17.097 -0.964 46.677 1.00 85.50 465 ASN A N 1
ATOM 3718 C CA . ASN A 1 465 ? -16.775 0.443 46.913 1.00 85.50 465 ASN A CA 1
ATOM 3719 C C . ASN A 1 465 ? -17.813 1.123 47.823 1.00 85.50 465 ASN A C 1
ATOM 3721 O O . ASN A 1 465 ? -17.435 1.900 48.688 1.00 85.50 465 ASN A O 1
ATOM 3725 N N . GLU A 1 466 ? -19.109 0.839 47.648 1.00 86.19 466 GLU A N 1
ATOM 3726 C CA . GLU A 1 466 ? -20.168 1.339 48.541 1.00 86.19 466 GLU A CA 1
ATOM 3727 C C . GLU A 1 466 ? -20.021 0.785 49.965 1.00 86.19 466 GLU A C 1
ATOM 3729 O O . GLU A 1 466 ? -20.182 1.534 50.923 1.00 86.19 466 GLU A O 1
ATOM 3734 N N . HIS A 1 467 ? -19.657 -0.493 50.113 1.00 85.81 467 HIS A N 1
ATOM 3735 C CA . HIS A 1 467 ? -19.359 -1.104 51.412 1.00 85.81 467 HIS A CA 1
ATOM 3736 C C . HIS A 1 467 ? -18.105 -0.511 52.061 1.00 85.81 467 HIS A C 1
ATOM 3738 O O . HIS A 1 467 ? -18.104 -0.242 53.255 1.00 85.81 467 HIS A O 1
ATOM 3744 N N . ALA A 1 468 ? -17.051 -0.251 51.286 1.00 85.56 468 ALA A N 1
ATOM 3745 C CA . ALA A 1 468 ? -15.811 0.333 51.792 1.00 85.56 468 ALA A CA 1
ATOM 3746 C C . ALA A 1 468 ? -16.020 1.729 52.408 1.00 85.56 468 ALA A C 1
ATOM 3748 O O . ALA A 1 468 ? -15.334 2.075 53.365 1.00 85.56 468 ALA A O 1
ATOM 3749 N N . ARG A 1 469 ? -17.017 2.495 51.939 1.00 86.56 469 ARG A N 1
ATOM 3750 C CA . ARG A 1 469 ? -17.391 3.788 52.546 1.00 86.56 469 ARG A CA 1
ATOM 3751 C C . ARG A 1 469 ? -17.871 3.665 53.988 1.00 86.56 469 ARG A C 1
ATOM 3753 O O . ARG A 1 469 ? -17.789 4.640 54.722 1.00 86.56 469 ARG A O 1
ATOM 3760 N N . ILE A 1 470 ? -18.373 2.497 54.395 1.00 83.00 470 ILE A N 1
ATOM 3761 C CA . ILE A 1 470 ? -18.770 2.252 55.786 1.00 83.00 470 ILE A CA 1
ATOM 3762 C C . ILE A 1 470 ? -17.530 2.287 56.680 1.00 83.00 470 ILE A C 1
ATOM 3764 O O . ILE A 1 470 ? -17.545 2.960 57.703 1.00 83.00 470 ILE A O 1
ATOM 3768 N N . HIS A 1 471 ? -16.448 1.633 56.251 1.00 84.06 471 HIS A N 1
ATOM 3769 C CA . HIS A 1 471 ? -15.170 1.632 56.970 1.00 84.06 471 HIS A CA 1
ATOM 3770 C C . HIS A 1 471 ? -14.516 3.014 56.987 1.00 84.06 471 HIS A C 1
ATOM 3772 O O . HIS A 1 471 ? -13.921 3.395 57.984 1.00 84.06 471 HIS A O 1
ATOM 3778 N N . ALA A 1 472 ? -14.660 3.776 55.903 1.00 83.75 472 ALA A N 1
ATOM 3779 C CA . ALA A 1 472 ? -14.122 5.131 55.800 1.00 83.75 472 ALA A CA 1
ATOM 3780 C C . ALA A 1 472 ? -15.011 6.213 56.455 1.00 83.75 472 ALA A C 1
ATOM 3782 O O . ALA A 1 472 ? -14.649 7.385 56.444 1.00 83.75 472 ALA A O 1
ATOM 3783 N N . GLY A 1 473 ? -16.204 5.867 56.958 1.00 80.81 473 GLY A N 1
ATOM 3784 C CA . GLY A 1 473 ? -17.176 6.842 57.475 1.00 80.81 473 GLY A CA 1
ATOM 3785 C C . GLY A 1 473 ? -17.727 7.827 56.427 1.00 80.81 473 GLY A C 1
ATOM 3786 O O . GLY A 1 473 ? -18.434 8.777 56.769 1.00 80.81 473 GLY A O 1
ATOM 3787 N N . GLU A 1 474 ? -17.444 7.619 55.139 1.00 84.88 474 GLU A N 1
ATOM 3788 C CA . GLU A 1 474 ? -17.783 8.551 54.066 1.00 84.88 474 GLU A CA 1
ATOM 3789 C C . GLU A 1 474 ? -19.292 8.570 53.777 1.00 84.88 474 GLU A C 1
ATOM 3791 O O . GLU A 1 474 ? -19.876 7.611 53.259 1.00 84.88 474 GLU A O 1
ATOM 3796 N N . LYS A 1 475 ? -19.930 9.721 54.020 1.00 86.19 475 LYS A N 1
ATOM 3797 C CA . LYS A 1 475 ? -21.331 9.991 53.649 1.00 86.19 475 LYS A CA 1
ATOM 3798 C C . LYS A 1 475 ? -21.408 11.129 52.616 1.00 86.19 475 LYS A C 1
ATOM 3800 O O . LYS A 1 475 ? -21.659 12.280 52.991 1.00 86.19 475 LYS A O 1
ATOM 3805 N N . PRO A 1 476 ? -21.156 10.848 51.321 1.00 86.19 476 PRO A N 1
ATOM 3806 C CA . PRO A 1 476 ? -21.012 11.881 50.291 1.00 86.19 476 PRO A CA 1
ATOM 3807 C C . PRO A 1 476 ? -22.337 12.500 49.826 1.00 86.19 476 PRO A C 1
ATOM 3809 O O . PRO A 1 476 ? -22.322 13.457 49.061 1.00 86.19 476 PRO A O 1
ATOM 3812 N N . HIS A 1 477 ? -23.485 11.965 50.246 1.00 87.94 477 HIS A N 1
ATOM 3813 C CA . HIS A 1 477 ? -24.793 12.446 49.807 1.00 87.94 477 HIS A CA 1
ATOM 3814 C C . HIS A 1 477 ? -25.528 13.119 50.967 1.00 87.94 477 HIS A C 1
ATOM 3816 O O . HIS A 1 477 ? -25.910 12.433 51.908 1.00 87.94 477 HIS A O 1
ATOM 3822 N N . SER A 1 478 ? -25.732 14.434 50.917 1.00 87.44 478 SER A N 1
ATOM 3823 C CA . SER A 1 478 ? -26.495 15.192 51.918 1.00 87.44 478 SER A CA 1
ATOM 3824 C C . SER A 1 478 ? -27.913 15.503 51.434 1.00 87.44 478 SER A C 1
ATOM 3826 O O . SER A 1 478 ? -28.146 15.743 50.250 1.00 87.44 478 SER A O 1
ATOM 3828 N N . CYS A 1 479 ? -28.866 15.487 52.362 1.00 90.56 479 CYS A N 1
ATOM 3829 C CA . CYS A 1 479 ? -30.201 16.032 52.164 1.00 90.56 479 CYS A CA 1
ATOM 3830 C C . CYS A 1 479 ? -30.136 17.555 52.274 1.00 90.56 479 CYS A C 1
ATOM 3832 O O . CYS A 1 479 ? -29.678 18.074 53.289 1.00 90.56 479 CYS A O 1
ATOM 3834 N N . SER A 1 480 ? -30.607 18.259 51.248 1.00 86.56 480 SER A N 1
ATOM 3835 C CA . SER A 1 480 ? -30.678 19.723 51.242 1.00 86.56 480 SER A CA 1
ATOM 3836 C C . SER A 1 480 ? -31.712 20.268 52.229 1.00 86.56 480 SER A C 1
ATOM 3838 O O . SER A 1 480 ? -31.531 21.362 52.741 1.00 86.56 480 SER A O 1
ATOM 3840 N N . THR A 1 481 ? -32.769 19.504 52.518 1.00 84.88 481 THR A N 1
ATOM 3841 C CA . THR A 1 481 ? -33.879 19.944 53.377 1.00 84.88 481 THR A CA 1
ATOM 3842 C C . THR A 1 481 ? -33.572 19.811 54.870 1.00 84.88 481 THR A C 1
ATOM 3844 O O . THR A 1 481 ? -33.965 20.668 55.646 1.00 84.88 481 THR A O 1
ATOM 3847 N N . CYS A 1 482 ? -32.877 18.751 55.301 1.00 87.56 482 CYS A N 1
ATOM 3848 C CA . CYS A 1 482 ? -32.635 18.490 56.731 1.00 87.56 482 CYS A CA 1
ATOM 3849 C C . CYS A 1 482 ? -31.173 18.173 57.085 1.00 87.56 482 CYS A C 1
ATOM 3851 O O . CYS A 1 482 ? -30.888 17.709 58.187 1.00 87.56 482 CYS A O 1
ATOM 3853 N N . GLY A 1 483 ? -30.239 18.321 56.140 1.00 85.38 483 GLY A N 1
ATOM 3854 C CA . GLY A 1 483 ? -28.801 18.119 56.363 1.00 85.38 483 GLY A CA 1
ATOM 3855 C C . GLY A 1 483 ? -28.350 16.665 56.563 1.00 85.38 483 GLY A C 1
ATOM 3856 O O . GLY A 1 483 ? -27.147 16.393 56.563 1.00 85.38 483 GLY A O 1
ATOM 3857 N N . LYS A 1 484 ? -29.271 15.695 56.693 1.00 87.88 484 LYS A N 1
ATOM 3858 C CA . LYS A 1 484 ? -28.928 14.277 56.910 1.00 87.88 484 LYS A CA 1
ATOM 3859 C C . LYS A 1 484 ? -28.043 13.733 55.788 1.00 87.88 484 LYS A C 1
ATOM 3861 O O . LYS A 1 484 ? -28.332 13.914 54.606 1.00 87.88 484 LYS A O 1
ATOM 3866 N N . ARG A 1 485 ? -26.970 13.029 56.163 1.00 88.81 485 ARG A N 1
ATOM 3867 C CA . ARG A 1 485 ? -25.976 12.478 55.229 1.00 88.81 485 ARG A CA 1
ATOM 3868 C C . ARG A 1 485 ? -26.118 10.966 55.069 1.00 88.81 485 ARG A C 1
ATOM 3870 O O . ARG A 1 485 ? -26.310 10.238 56.041 1.00 88.81 485 ARG A O 1
ATOM 3877 N N . PHE A 1 486 ? -25.941 10.492 53.842 1.00 86.81 486 PHE A N 1
ATOM 3878 C CA . PHE A 1 486 ? -26.124 9.109 53.418 1.00 86.81 486 PHE A CA 1
ATOM 3879 C C . PHE A 1 486 ? -24.900 8.603 52.648 1.00 86.81 486 PHE A C 1
ATOM 3881 O O . PHE A 1 486 ? -24.233 9.339 51.916 1.00 86.81 486 PHE A O 1
ATOM 3888 N N . THR A 1 487 ? -24.620 7.308 52.791 1.00 85.06 487 THR A N 1
ATOM 3889 C CA . THR A 1 487 ? -23.514 6.612 52.112 1.00 85.06 487 THR A CA 1
ATOM 3890 C C . THR A 1 487 ? -23.835 6.283 50.648 1.00 85.06 487 THR A C 1
ATOM 3892 O O . THR A 1 487 ? -22.934 6.236 49.806 1.00 85.06 487 THR A O 1
ATOM 3895 N N . ILE A 1 488 ? -25.122 6.091 50.324 1.00 85.25 488 ILE A N 1
ATOM 3896 C CA . ILE A 1 488 ? -25.627 5.689 49.001 1.00 85.25 488 ILE A CA 1
ATOM 3897 C C . ILE A 1 488 ? -26.748 6.643 48.560 1.00 85.25 488 ILE A C 1
ATOM 3899 O O . ILE A 1 488 ? -27.686 6.897 49.313 1.00 85.25 488 ILE A O 1
ATOM 3903 N N . LYS A 1 489 ? -26.692 7.128 47.309 1.00 86.00 489 LYS A N 1
ATOM 3904 C CA . LYS A 1 489 ? -27.685 8.061 46.734 1.00 86.00 489 LYS A CA 1
ATOM 3905 C C . LYS A 1 489 ? -29.122 7.520 46.746 1.00 86.00 489 LYS A C 1
ATOM 3907 O O . LYS A 1 489 ? -30.056 8.294 46.894 1.00 86.00 489 LYS A O 1
ATOM 3912 N N . ALA A 1 490 ? -29.311 6.207 46.611 1.00 85.56 490 ALA A N 1
ATOM 3913 C CA . ALA A 1 490 ? -30.636 5.587 46.675 1.00 85.56 490 ALA A CA 1
ATOM 3914 C C . ALA A 1 490 ? -31.317 5.807 48.037 1.00 85.56 490 ALA A C 1
ATOM 3916 O O . ALA A 1 490 ? -32.497 6.134 48.061 1.00 85.56 490 ALA A O 1
ATOM 3917 N N . TYR A 1 491 ? -30.567 5.716 49.142 1.00 87.94 491 TYR A N 1
ATOM 3918 C CA . TYR A 1 491 ? -31.095 5.986 50.482 1.00 87.94 491 TYR A CA 1
ATOM 3919 C C . TYR A 1 491 ? -31.416 7.463 50.689 1.00 87.94 491 TYR A C 1
ATOM 3921 O O . TYR A 1 491 ? -32.412 7.774 51.329 1.00 87.94 491 TYR A O 1
ATOM 3929 N N . LEU A 1 492 ? -30.629 8.372 50.100 1.00 87.56 492 LEU A N 1
ATOM 3930 C CA . LEU A 1 492 ? -30.997 9.787 50.067 1.00 87.56 492 LEU A CA 1
ATOM 3931 C C . LEU A 1 492 ? -32.313 9.984 49.301 1.00 87.56 492 LEU A C 1
ATOM 3933 O O . LEU A 1 492 ? -33.215 10.615 49.827 1.00 87.56 492 LEU A O 1
ATOM 3937 N N . ASN A 1 493 ? -32.456 9.423 48.097 1.00 86.19 493 ASN A N 1
ATOM 3938 C CA . ASN A 1 493 ? -33.689 9.553 47.313 1.00 86.19 493 ASN A CA 1
ATOM 3939 C C . ASN A 1 493 ? -34.911 8.976 48.047 1.00 86.19 493 ASN A C 1
ATOM 3941 O O . ASN A 1 493 ? -35.989 9.553 47.993 1.00 86.19 493 ASN A O 1
ATOM 3945 N N . GLU A 1 494 ? -34.753 7.845 48.736 1.00 84.06 494 GLU A N 1
ATOM 3946 C CA . GLU A 1 494 ? -35.807 7.259 49.568 1.00 84.06 494 GLU A CA 1
ATOM 3947 C C . GLU A 1 494 ? -36.129 8.136 50.783 1.00 84.06 494 GLU A C 1
ATOM 3949 O O . GLU A 1 494 ? -37.297 8.326 51.109 1.00 84.06 494 GLU A O 1
ATOM 3954 N N . HIS A 1 495 ? -35.113 8.735 51.405 1.00 86.19 495 HIS A N 1
ATOM 3955 C CA . HIS A 1 495 ? -35.296 9.717 52.466 1.00 86.19 495 HIS A CA 1
ATOM 3956 C C . HIS A 1 495 ? -36.020 10.980 51.976 1.00 86.19 495 HIS A C 1
ATOM 3958 O O . HIS A 1 495 ? -36.881 11.488 52.689 1.00 86.19 495 HIS A O 1
ATOM 3964 N N . MET A 1 496 ? -35.735 11.459 50.759 1.00 85.00 496 MET A N 1
ATOM 3965 C CA . MET A 1 496 ? -36.402 12.637 50.190 1.00 85.00 496 MET A CA 1
ATOM 3966 C C . MET A 1 496 ? -37.920 12.459 50.073 1.00 85.00 496 MET A C 1
ATOM 3968 O O . MET A 1 496 ? -38.640 13.444 50.200 1.00 85.00 496 MET A O 1
ATOM 3972 N N . LYS A 1 497 ? -38.420 11.222 49.935 1.00 85.31 497 LYS A N 1
ATOM 3973 C CA . LYS A 1 497 ? -39.866 10.934 49.911 1.00 85.31 497 LYS A CA 1
ATOM 3974 C C . LYS A 1 497 ? -40.588 11.291 51.210 1.00 85.31 497 LYS A C 1
ATOM 3976 O O . LYS A 1 497 ? -41.799 11.464 51.210 1.00 85.31 497 LYS A O 1
ATOM 3981 N N . ILE A 1 498 ? -39.855 11.393 52.321 1.00 82.94 498 ILE A N 1
ATOM 3982 C CA . ILE A 1 498 ? -40.411 11.843 53.602 1.00 82.94 498 ILE A CA 1
ATOM 3983 C C . ILE A 1 498 ? -40.741 13.337 53.529 1.00 82.94 498 ILE A C 1
ATOM 3985 O O . ILE A 1 498 ? -41.778 13.747 54.033 1.00 82.94 498 ILE A O 1
ATOM 3989 N N . HIS A 1 499 ? -39.897 14.128 52.858 1.00 82.44 499 HIS A N 1
ATOM 3990 C CA . HIS A 1 499 ? -40.106 15.569 52.689 1.00 82.44 499 HIS A CA 1
ATOM 3991 C C . HIS A 1 499 ? -41.151 15.883 51.622 1.00 82.44 499 HIS A C 1
ATOM 3993 O O . HIS A 1 499 ? -41.904 16.834 51.775 1.00 82.44 499 HIS A O 1
ATOM 3999 N N . THR A 1 500 ? -41.224 15.084 50.553 1.00 82.75 500 THR A N 1
ATOM 4000 C CA . THR A 1 500 ? -42.223 15.282 49.489 1.00 82.75 500 THR A CA 1
ATOM 4001 C C . THR A 1 500 ? -43.584 14.658 49.803 1.00 82.75 500 THR A C 1
ATOM 4003 O O . THR A 1 500 ? -44.540 14.894 49.073 1.00 82.75 500 THR A O 1
ATOM 4006 N N . GLY A 1 501 ? -43.689 13.835 50.853 1.00 78.69 501 GLY A N 1
ATOM 4007 C CA . GLY A 1 501 ? -44.921 13.122 51.208 1.00 78.69 501 GLY A CA 1
ATOM 4008 C C . GLY A 1 501 ? -45.318 12.004 50.233 1.00 78.69 501 GLY A C 1
ATOM 4009 O O . GLY A 1 501 ? -46.370 11.387 50.408 1.00 78.69 501 GLY A O 1
ATOM 4010 N N . GLU A 1 502 ? -44.492 11.700 49.226 1.00 81.50 502 GLU A N 1
ATOM 4011 C CA . GLU A 1 502 ? -44.785 10.683 48.216 1.00 81.50 502 GLU A CA 1
ATOM 4012 C C . GLU A 1 502 ? -44.907 9.280 48.835 1.00 81.50 502 GLU A C 1
ATOM 4014 O O . GLU A 1 502 ? -43.956 8.718 49.395 1.00 81.50 502 GLU A O 1
ATOM 4019 N N . LYS A 1 503 ? -46.080 8.661 48.655 1.00 83.19 503 LYS A N 1
ATOM 4020 C CA . LYS A 1 503 ? -46.384 7.287 49.083 1.00 83.19 503 LYS A CA 1
ATOM 4021 C C . LYS A 1 503 ? -46.699 6.387 47.876 1.00 83.19 503 LYS A C 1
ATOM 4023 O O . LYS A 1 503 ? -47.851 6.016 47.681 1.00 83.19 503 LYS A O 1
ATOM 4028 N N . PRO A 1 504 ? -45.697 6.018 47.055 1.00 80.81 504 PRO A N 1
ATOM 4029 C CA . PRO A 1 504 ? -45.905 5.315 45.785 1.00 80.81 504 PRO A CA 1
ATOM 4030 C C . PRO A 1 504 ? -46.264 3.825 45.923 1.00 80.81 504 PRO A C 1
ATOM 4032 O O . PRO A 1 504 ? -46.360 3.126 44.918 1.00 80.81 504 PRO A O 1
ATOM 4035 N N . HIS A 1 505 ? -46.387 3.302 47.143 1.00 81.56 505 HIS A N 1
ATOM 4036 C CA . HIS A 1 505 ? -46.656 1.888 47.393 1.00 81.56 505 HIS A CA 1
ATOM 4037 C C . HIS A 1 505 ? -47.973 1.724 48.147 1.00 81.56 505 HIS A C 1
ATOM 4039 O O . HIS A 1 505 ? -47.989 1.847 49.369 1.00 81.56 505 HIS A O 1
ATOM 4045 N N . SER A 1 506 ? -49.058 1.448 47.429 1.00 83.38 506 SER A N 1
ATOM 4046 C CA . SER A 1 506 ? -50.381 1.161 47.989 1.00 83.38 506 SER A CA 1
ATOM 4047 C C . SER A 1 506 ? -50.550 -0.321 48.320 1.00 83.38 506 SER A C 1
ATOM 4049 O O . SER A 1 506 ? -49.986 -1.191 47.659 1.00 83.38 506 SER A O 1
ATOM 4051 N N . CYS A 1 507 ? -51.312 -0.605 49.372 1.00 87.81 507 CYS A N 1
ATOM 4052 C CA . CYS A 1 507 ? -51.800 -1.937 49.688 1.00 87.81 507 CYS A CA 1
ATOM 4053 C C . CYS A 1 507 ? -53.103 -2.183 48.937 1.00 87.81 507 CYS A C 1
ATOM 4055 O O . CYS A 1 507 ? -54.079 -1.480 49.177 1.00 87.81 507 CYS A O 1
ATOM 4057 N N . ASP A 1 508 ? -53.126 -3.198 48.080 1.00 84.81 508 ASP A N 1
ATOM 4058 C CA . ASP A 1 508 ? -54.306 -3.515 47.268 1.00 84.81 508 ASP A CA 1
ATOM 4059 C C . ASP A 1 508 ? -55.487 -4.009 48.124 1.00 84.81 508 ASP A C 1
ATOM 4061 O O . ASP A 1 508 ? -56.639 -3.861 47.738 1.00 84.81 508 ASP A O 1
ATOM 4065 N N . THR A 1 509 ? -55.212 -4.540 49.320 1.00 82.88 509 THR A N 1
ATOM 4066 C CA . THR A 1 509 ? -56.227 -5.083 50.235 1.00 82.88 509 THR A CA 1
ATOM 4067 C C . THR A 1 509 ? -56.957 -4.007 51.044 1.00 82.88 509 THR A C 1
ATOM 4069 O O . THR A 1 509 ? -58.129 -4.168 51.353 1.00 82.88 509 THR A O 1
ATOM 4072 N N . CYS A 1 510 ? -56.288 -2.913 51.426 1.00 87.38 510 CYS A N 1
ATOM 4073 C CA . CYS A 1 510 ? -56.873 -1.899 52.323 1.00 87.38 510 CYS A CA 1
ATOM 4074 C C . CYS A 1 510 ? -56.633 -0.444 51.883 1.00 87.38 510 CYS A C 1
ATOM 4076 O O . CYS A 1 510 ? -56.907 0.486 52.641 1.00 87.38 510 CYS A O 1
ATOM 4078 N N . GLY A 1 511 ? -56.036 -0.229 50.709 1.00 82.69 511 GLY A N 1
ATOM 4079 C CA . GLY A 1 511 ? -55.754 1.091 50.138 1.00 82.69 511 GLY A CA 1
ATOM 4080 C C . GLY A 1 511 ? -54.661 1.902 50.844 1.00 82.69 511 GLY A C 1
ATOM 4081 O O . GLY A 1 511 ? -54.318 2.990 50.384 1.00 82.69 511 GLY A O 1
ATOM 4082 N N . LYS A 1 512 ? -54.075 1.415 51.950 1.00 85.88 512 LYS A N 1
ATOM 4083 C CA . LYS A 1 512 ? -53.041 2.161 52.690 1.00 85.88 512 LYS A CA 1
ATOM 4084 C C . LYS A 1 512 ? -51.776 2.331 51.854 1.00 85.88 512 LYS A C 1
ATOM 4086 O O . LYS A 1 512 ? -51.204 1.354 51.376 1.00 85.88 512 LYS A O 1
ATOM 4091 N N . SER A 1 513 ? -51.302 3.571 51.757 1.00 85.00 513 SER A N 1
ATOM 4092 C CA . SER A 1 513 ? -50.116 3.930 50.976 1.00 85.00 513 SER A CA 1
ATOM 4093 C C . SER A 1 513 ? -48.894 4.190 51.854 1.00 85.00 513 SER A C 1
ATOM 4095 O O . SER A 1 513 ? -48.969 4.825 52.909 1.00 85.00 513 SER A O 1
ATOM 4097 N N . PHE A 1 514 ? -47.738 3.723 51.391 1.00 82.19 514 PHE A N 1
ATOM 4098 C CA . PHE A 1 514 ? -46.463 3.754 52.098 1.00 82.19 514 PHE A CA 1
ATOM 4099 C C . PHE A 1 514 ? -45.373 4.395 51.231 1.00 82.19 514 PHE A C 1
ATOM 4101 O O . PHE A 1 514 ? -45.330 4.229 50.012 1.00 82.19 514 PHE A O 1
ATOM 4108 N N . SER A 1 515 ? -44.445 5.107 51.872 1.00 80.62 515 SER A N 1
ATOM 4109 C CA . SER A 1 515 ? -43.286 5.725 51.209 1.00 80.62 515 SER A CA 1
ATOM 4110 C C . SER A 1 515 ? -42.197 4.712 50.827 1.00 80.62 515 SER A C 1
ATOM 4112 O O . SER A 1 515 ? -41.421 4.950 49.898 1.00 80.62 515 SER A O 1
ATOM 4114 N N . GLN A 1 516 ? -42.164 3.555 51.503 1.00 79.69 516 GLN A N 1
ATOM 4115 C CA . GLN A 1 516 ? -41.183 2.486 51.301 1.00 79.69 516 GLN A CA 1
ATOM 4116 C C . GLN A 1 516 ? -41.857 1.129 51.075 1.00 79.69 516 GLN A C 1
ATOM 4118 O O . GLN A 1 516 ? -42.783 0.750 51.796 1.00 79.69 516 GLN A O 1
ATOM 4123 N N . LYS A 1 517 ? -41.329 0.342 50.129 1.00 81.81 517 LYS A N 1
ATOM 4124 C CA . LYS A 1 517 ? -41.851 -0.998 49.808 1.00 81.81 517 LYS A CA 1
ATOM 4125 C C . LYS A 1 517 ? -41.727 -1.984 50.977 1.00 81.81 517 LYS A C 1
ATOM 4127 O O . LYS A 1 517 ? -42.577 -2.851 51.135 1.00 81.81 517 LYS A O 1
ATOM 4132 N N . GLY A 1 518 ? -40.699 -1.851 51.818 1.00 82.31 518 GLY A N 1
ATOM 4133 C CA . GLY A 1 518 ? -40.533 -2.697 53.007 1.00 82.31 518 GLY A CA 1
ATOM 4134 C C . GLY A 1 518 ? -41.662 -2.518 54.027 1.00 82.31 518 GLY A C 1
ATOM 4135 O O . GLY A 1 518 ? -42.132 -3.498 54.601 1.00 82.31 518 GLY A O 1
ATOM 4136 N N . HIS A 1 519 ? -42.145 -1.284 54.199 1.00 84.88 519 HIS A N 1
ATOM 4137 C CA . HIS A 1 519 ? -43.283 -0.989 55.070 1.00 84.88 519 HIS A CA 1
ATOM 4138 C C . HIS A 1 519 ? -44.584 -1.558 54.512 1.00 84.88 519 HIS A C 1
ATOM 4140 O O . HIS A 1 519 ? -45.329 -2.168 55.274 1.00 84.88 519 HIS A O 1
ATOM 4146 N N . LEU A 1 520 ? -44.803 -1.447 53.196 1.00 85.06 520 LEU A N 1
ATOM 4147 C CA . LEU A 1 520 ? -45.918 -2.119 52.533 1.00 85.06 520 LEU A CA 1
ATOM 4148 C C . LEU A 1 520 ? -45.842 -3.637 52.738 1.00 85.06 520 LEU A C 1
ATOM 4150 O O . LEU A 1 520 ? -46.813 -4.229 53.177 1.00 85.06 520 LEU A O 1
ATOM 4154 N N . ASN A 1 521 ? -44.693 -4.272 52.497 1.00 85.38 521 ASN A N 1
ATOM 4155 C CA . ASN A 1 521 ? -44.555 -5.722 52.665 1.00 85.38 521 ASN A CA 1
ATOM 4156 C C . ASN A 1 521 ? -44.823 -6.173 54.110 1.00 85.38 521 ASN A C 1
ATOM 4158 O O . ASN A 1 521 ? -45.456 -7.201 54.315 1.00 85.38 521 ASN A O 1
ATOM 4162 N N . ARG A 1 522 ? -44.355 -5.419 55.116 1.00 85.31 522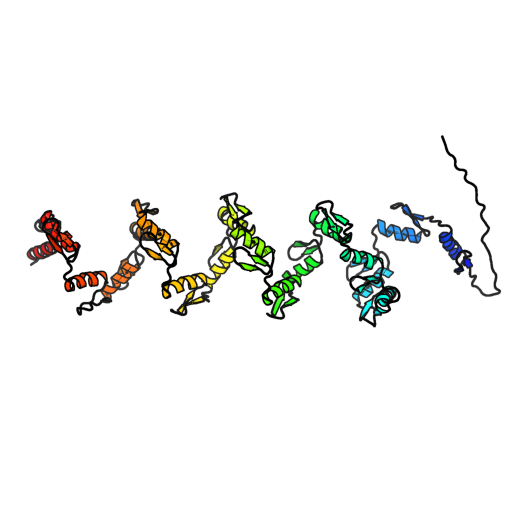 ARG A N 1
ATOM 4163 C CA . ARG A 1 522 ? -44.668 -5.695 56.529 1.00 85.31 522 ARG A CA 1
ATOM 4164 C C . ARG A 1 522 ? -46.154 -5.509 56.817 1.00 85.31 522 ARG A C 1
ATOM 4166 O O . ARG A 1 522 ? -46.717 -6.286 57.570 1.00 85.31 522 ARG A O 1
ATOM 4173 N N . HIS A 1 523 ? -46.771 -4.495 56.221 1.00 85.56 523 HIS A N 1
ATOM 4174 C CA . HIS A 1 523 ? -48.198 -4.253 56.361 1.00 85.56 523 HIS A CA 1
ATOM 4175 C C . HIS A 1 523 ? -49.040 -5.353 55.703 1.00 85.56 523 HIS A C 1
ATOM 4177 O O . HIS A 1 523 ? -49.976 -5.839 56.319 1.00 85.56 523 HIS A O 1
ATOM 4183 N N . VAL A 1 524 ? -48.673 -5.796 54.499 1.00 84.25 524 VAL A N 1
ATOM 4184 C CA . VAL A 1 524 ? -49.351 -6.887 53.786 1.00 84.25 524 VAL A CA 1
ATOM 4185 C C . VAL A 1 524 ? -49.295 -8.189 54.581 1.00 84.25 524 VAL A C 1
ATOM 4187 O O . VAL A 1 524 ? -50.274 -8.920 54.577 1.00 84.25 524 VAL A O 1
ATOM 4190 N N . ARG A 1 525 ? -48.217 -8.441 55.338 1.00 84.94 525 ARG A N 1
ATOM 4191 C CA . ARG A 1 525 ? -48.141 -9.613 56.228 1.00 84.94 525 ARG A CA 1
ATOM 4192 C C . ARG A 1 525 ? -49.236 -9.652 57.294 1.00 84.94 525 ARG A C 1
ATOM 4194 O O . ARG A 1 525 ? -49.641 -10.733 57.677 1.00 84.94 525 ARG A O 1
ATOM 4201 N N . ILE A 1 526 ? -49.745 -8.497 57.723 1.00 83.44 526 ILE A N 1
ATOM 4202 C CA . ILE A 1 526 ? -50.855 -8.420 58.688 1.00 83.44 526 ILE A CA 1
ATOM 4203 C C . ILE A 1 526 ? -52.149 -8.969 58.068 1.00 83.44 526 ILE A C 1
ATOM 4205 O O . ILE A 1 526 ? -52.971 -9.534 58.776 1.00 83.44 526 ILE A O 1
ATOM 4209 N N . HIS A 1 527 ? -52.317 -8.836 56.747 1.00 80.00 527 HIS A N 1
ATOM 4210 C CA . HIS A 1 527 ? -53.475 -9.383 56.030 1.00 80.00 527 HIS A CA 1
ATOM 4211 C C . HIS A 1 527 ? -53.328 -10.869 55.704 1.00 80.00 527 HIS A C 1
ATOM 4213 O O . HIS A 1 527 ? -54.324 -11.522 55.418 1.00 80.00 527 HIS A O 1
ATOM 4219 N N . THR A 1 528 ? -52.104 -11.399 55.698 1.00 74.31 528 THR A N 1
ATOM 4220 C CA . THR A 1 528 ? -51.835 -12.782 55.280 1.00 74.31 528 THR A CA 1
ATOM 4221 C C . THR A 1 528 ? -51.640 -13.765 56.435 1.00 74.31 528 THR A C 1
ATOM 4223 O O . THR A 1 528 ? -51.456 -14.943 56.143 1.00 74.31 528 THR A O 1
ATOM 4226 N N . GLY A 1 529 ? -51.702 -13.310 57.695 1.00 53.91 529 GLY A N 1
ATOM 4227 C CA . GLY A 1 529 ? -51.383 -14.123 58.879 1.00 53.91 529 GLY A CA 1
ATOM 4228 C C . GLY A 1 529 ? -49.885 -14.230 59.118 1.00 53.91 529 GLY A C 1
ATOM 4229 O O . GLY A 1 529 ? -49.187 -14.778 58.234 1.00 53.91 529 GLY A O 1
#

Radius of gyration: 50.06 Å; Cα contacts (8 Å, |Δi|>4): 608; chains: 1; bounding box: 109×62×144 Å

Organism: NCBI:txid106582

Mean predicted aligned error: 21.42 Å